Protein AF-A0A4R4EDV0-F1 (afdb_monomer)

Solvent-accessible surface area (backbone atoms only — not comparable to full-atom values): 23040 Å² total; per-residue (Å²): 140,84,86,83,88,83,80,85,77,74,49,72,72,56,52,55,52,51,38,48,54,50,38,48,53,55,48,51,53,49,56,76,54,46,66,95,81,58,85,83,62,93,71,77,50,52,47,33,45,30,40,40,39,46,53,98,86,46,26,38,37,36,42,29,34,40,52,66,58,53,34,60,74,68,68,60,86,59,99,81,71,72,90,47,74,67,58,48,62,75,39,42,66,62,52,52,52,51,47,64,75,26,51,46,40,28,48,69,89,36,82,49,75,67,46,78,77,48,79,46,82,44,70,61,92,90,39,62,26,43,36,34,40,28,43,44,64,71,80,54,75,71,37,37,40,34,42,33,58,45,73,73,65,77,88,50,90,69,50,61,40,39,35,43,34,34,41,32,62,79,88,51,63,40,49,41,51,33,36,69,90,50,30,62,53,75,49,68,42,50,88,56,63,72,71,71,75,90,82,89,71,82,93,76,90,84,84,90,86,90,87,84,91,84,90,80,96,68,83,82,88,68,80,67,71,76,76,50,47,42,66,38,28,20,50,46,20,33,47,52,47,73,71,25,47,67,54,49,51,34,54,51,40,63,62,66,43,90,73,55,72,71,54,53,53,45,26,53,54,31,21,55,51,26,17,52,51,30,24,51,36,27,42,72,64,78,43,87,76,61,60,73,55,41,55,24,50,50,25,44,50,36,27,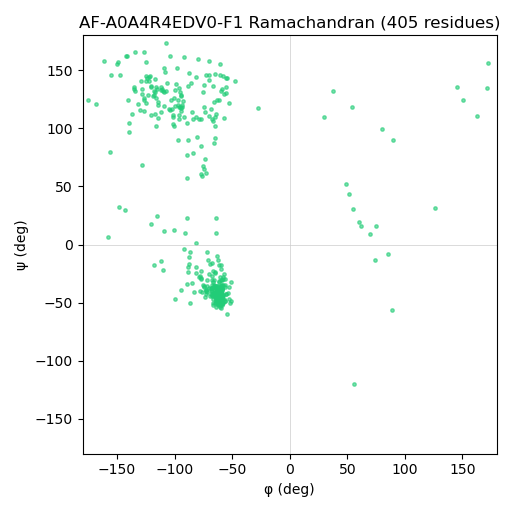49,45,16,49,45,52,60,73,48,94,72,81,88,61,56,34,60,56,36,21,57,48,16,34,49,51,18,46,68,63,16,64,70,58,49,68,54,93,60,55,69,74,56,48,51,52,42,52,52,26,20,52,51,15,35,50,55,46,53,53,50,50,47,67,59,50,48,58,56,51,56,61,48,59,76,41,88,48,38,64,59,39,45,39,54,51,24,52,53,45,29,54,54,23,46,50,48,20,54,41,44,68,78,107

Radius of gyration: 26.2 Å; Cα contacts (8 Å, |Δi|>4): 561; chains: 1; bounding box: 82×46×90 Å

pLDDT: mean 78.99, std 19.56, range [24.03, 97.19]

Structure (mmCIF, N/CA/C/O backbone):
data_AF-A0A4R4EDV0-F1
#
_entry.id   AF-A0A4R4EDV0-F1
#
loop_
_atom_site.group_PDB
_atom_site.id
_atom_site.type_symbol
_atom_site.label_atom_id
_atom_site.label_alt_id
_atom_site.label_comp_id
_atom_site.label_asym_id
_atom_site.label_entity_id
_atom_site.label_seq_id
_atom_site.pdbx_PDB_ins_code
_atom_site.Cartn_x
_atom_site.Cartn_y
_atom_site.Cartn_z
_atom_site.occupancy
_atom_site.B_iso_or_equiv
_atom_site.auth_seq_id
_atom_site.auth_comp_id
_atom_site.auth_asym_id
_atom_site.auth_atom_id
_atom_site.pdbx_PDB_model_num
ATOM 1 N N . MET A 1 1 ? -31.720 24.149 58.218 1.00 39.47 1 MET A N 1
ATOM 2 C CA . MET A 1 1 ? -31.452 24.795 56.917 1.00 39.47 1 MET A CA 1
ATOM 3 C C . MET A 1 1 ? -30.204 24.127 56.354 1.00 39.47 1 MET A C 1
ATOM 5 O O . MET A 1 1 ? -29.115 24.479 56.769 1.00 39.47 1 MET A O 1
ATOM 9 N N . ASN A 1 2 ? -30.361 23.078 55.538 1.00 40.28 2 ASN A N 1
ATOM 10 C CA . ASN A 1 2 ? -29.237 22.308 54.987 1.00 40.28 2 ASN A CA 1
ATOM 11 C C . ASN A 1 2 ? -29.218 22.499 53.470 1.00 40.28 2 ASN A C 1
ATOM 13 O O . ASN A 1 2 ? -30.112 22.028 52.772 1.00 40.28 2 ASN A O 1
ATOM 17 N N . TYR A 1 3 ? -28.222 23.239 52.992 1.00 37.25 3 TYR A N 1
ATOM 18 C CA . TYR A 1 3 ? -27.957 23.494 51.581 1.00 37.25 3 TYR A CA 1
ATOM 19 C C . TYR A 1 3 ? -26.956 22.445 51.084 1.00 37.25 3 TYR A C 1
ATOM 21 O O . TYR A 1 3 ? -25.846 22.366 51.605 1.00 37.25 3 TYR A O 1
ATOM 29 N N . VAL A 1 4 ? -27.348 21.626 50.106 1.00 43.66 4 VAL A N 1
ATOM 30 C CA . VAL A 1 4 ? -26.451 20.688 49.411 1.00 43.66 4 VAL A CA 1
ATOM 31 C C . VAL A 1 4 ? -26.089 21.310 48.059 1.00 43.66 4 VAL A C 1
ATOM 33 O O . VAL A 1 4 ? -26.966 21.409 47.199 1.00 43.66 4 VAL A O 1
ATOM 36 N N . PRO A 1 5 ? -24.842 21.757 47.831 1.00 52.34 5 PRO A N 1
ATOM 37 C CA . PRO A 1 5 ? -24.424 22.244 46.524 1.00 52.34 5 PRO A CA 1
ATOM 38 C C . PRO A 1 5 ? -23.954 21.080 45.641 1.00 52.34 5 PRO A C 1
ATOM 40 O O . PRO A 1 5 ? -23.213 20.214 46.101 1.00 52.34 5 PRO A O 1
ATOM 43 N N . GLY A 1 6 ? -24.316 21.099 44.352 1.00 48.66 6 GLY A N 1
ATOM 44 C CA . GLY A 1 6 ? -23.523 20.399 43.332 1.00 48.66 6 GLY A CA 1
ATOM 45 C C . GLY A 1 6 ? -24.210 19.384 42.415 1.00 48.66 6 GLY A C 1
ATOM 46 O O . GLY A 1 6 ? -23.532 18.472 41.956 1.00 48.66 6 GLY A O 1
ATOM 47 N N . GLN A 1 7 ? -25.492 19.531 42.065 1.00 43.88 7 GLN A N 1
ATOM 48 C CA . GLN A 1 7 ? -25.985 18.931 40.816 1.00 43.88 7 GLN A CA 1
ATOM 49 C C . GLN A 1 7 ? -26.078 20.008 39.737 1.00 43.88 7 GLN A C 1
ATOM 51 O O . GLN A 1 7 ? -26.994 20.830 39.723 1.00 43.88 7 GLN A O 1
ATOM 56 N N . SER A 1 8 ? -25.101 20.021 38.828 1.00 49.81 8 SER A N 1
ATOM 57 C CA . SER A 1 8 ? -25.201 20.764 37.576 1.00 49.81 8 SER A CA 1
ATOM 58 C C . SER A 1 8 ? -26.321 20.143 36.737 1.00 49.81 8 SER A C 1
ATOM 60 O O . SER A 1 8 ? -26.123 19.196 35.979 1.00 49.81 8 SER A O 1
ATOM 62 N N . HIS A 1 9 ? -27.536 20.666 36.891 1.00 49.91 9 HIS A N 1
ATOM 63 C CA . HIS A 1 9 ? -28.660 20.350 36.018 1.00 49.91 9 HIS A CA 1
ATOM 64 C C . HIS A 1 9 ? -28.369 20.887 34.613 1.00 49.91 9 HIS A C 1
ATOM 66 O O . HIS A 1 9 ? -28.729 22.010 34.256 1.00 49.91 9 HIS A O 1
ATOM 72 N N . ILE A 1 10 ? -27.696 20.078 33.796 1.00 52.97 10 ILE A N 1
ATOM 73 C CA . ILE A 1 10 ? -27.612 20.309 32.358 1.00 52.97 10 ILE A CA 1
ATOM 74 C C . ILE A 1 10 ? -29.042 20.174 31.819 1.00 52.97 10 ILE A C 1
ATOM 76 O O . ILE A 1 10 ? -29.632 19.095 31.867 1.00 52.97 10 ILE A O 1
ATOM 80 N N . LYS A 1 11 ? -29.631 21.284 31.356 1.00 52.69 11 LYS A N 1
ATOM 81 C CA . LYS A 1 11 ? -30.997 21.302 30.810 1.00 52.69 11 LYS A CA 1
ATOM 82 C C . LYS A 1 11 ? -31.124 20.278 29.663 1.00 52.69 11 LYS A C 1
ATOM 84 O O . LYS A 1 11 ? -30.195 20.161 28.862 1.00 52.69 11 LYS A O 1
ATOM 89 N N . PRO A 1 12 ? -32.268 19.588 29.504 1.00 56.88 12 PRO A N 1
ATOM 90 C CA . PRO A 1 12 ? -32.458 18.568 28.463 1.00 56.88 12 PRO A CA 1
ATOM 91 C C . PRO A 1 12 ? -32.205 19.091 27.035 1.00 56.88 12 PRO A C 1
ATOM 93 O O . PRO A 1 12 ? -31.687 18.365 26.189 1.00 56.88 12 PRO A O 1
ATOM 96 N N . THR A 1 13 ? -32.452 20.381 26.780 1.00 57.91 13 THR A N 1
ATOM 97 C CA . THR A 1 13 ? -32.129 21.052 25.507 1.00 57.91 13 THR A CA 1
ATOM 98 C C . THR A 1 13 ? -30.622 21.183 25.249 1.00 57.91 13 THR A C 1
ATOM 100 O O . THR A 1 13 ? -30.187 21.122 24.101 1.00 57.91 13 THR A O 1
ATOM 103 N N . SER A 1 14 ? -29.805 21.304 26.299 1.00 64.19 14 SER A N 1
ATOM 104 C CA . SER A 1 14 ? -28.340 21.329 26.211 1.00 64.19 14 SER A CA 1
ATOM 105 C C . SER A 1 14 ? -27.762 19.936 25.942 1.00 64.19 14 SER A C 1
ATOM 107 O O . SER A 1 14 ? -26.828 19.822 25.150 1.00 64.19 14 SER A O 1
ATOM 109 N N . LEU A 1 15 ? -28.347 18.878 26.517 1.00 63.22 15 LEU A N 1
ATOM 110 C CA . LEU A 1 15 ? -27.941 17.489 26.261 1.00 63.22 15 LEU A CA 1
ATOM 111 C C . LEU A 1 15 ? -28.228 17.046 24.821 1.00 63.22 15 LEU A C 1
ATOM 113 O O . LEU A 1 15 ? -27.379 16.404 24.202 1.00 63.22 15 LEU A O 1
ATOM 117 N N . ALA A 1 16 ? -29.392 17.413 24.277 1.00 66.44 16 ALA A N 1
ATOM 118 C CA . ALA A 1 16 ? -29.752 17.124 22.889 1.00 66.44 16 ALA A CA 1
ATOM 119 C C . ALA A 1 16 ? -28.842 17.868 21.897 1.00 66.44 16 ALA A C 1
ATOM 121 O O . ALA A 1 16 ? -28.351 17.270 20.940 1.00 66.44 16 ALA A O 1
ATOM 122 N N . LYS A 1 17 ? -28.553 19.149 22.165 1.00 70.94 17 LYS A N 1
ATOM 123 C CA . LYS A 1 17 ? -27.634 19.960 21.357 1.00 70.94 17 LYS A CA 1
ATOM 124 C C . LYS A 1 17 ? -26.217 19.381 21.355 1.00 70.94 17 LYS A C 1
ATOM 126 O O . LYS A 1 17 ? -25.626 19.220 20.300 1.00 70.94 17 LYS A O 1
ATOM 131 N N . LEU A 1 18 ? -25.717 18.979 22.519 1.00 70.62 18 LEU A N 1
ATOM 132 C CA . LEU A 1 18 ? -24.384 18.400 22.663 1.00 70.62 18 LEU A CA 1
ATOM 133 C C . LEU A 1 18 ? -24.261 17.003 22.041 1.00 70.62 18 LEU A C 1
ATOM 135 O O . LEU A 1 18 ? -23.238 16.680 21.444 1.00 70.62 18 LEU A O 1
ATOM 139 N N . CYS A 1 19 ? -25.312 16.182 22.156 1.00 72.56 19 CYS A N 1
ATOM 140 C CA . CYS A 1 19 ? -25.402 14.904 21.451 1.00 72.56 19 CYS A CA 1
ATOM 141 C C . CYS A 1 19 ? -25.312 15.122 19.938 1.00 72.56 19 CYS A C 1
ATOM 143 O O . CYS A 1 19 ? -24.504 14.481 19.274 1.00 72.56 19 CYS A O 1
ATOM 145 N N . ARG A 1 20 ? -26.089 16.077 19.417 1.00 74.38 20 ARG A N 1
ATOM 146 C CA . ARG A 1 20 ? -26.082 16.453 18.004 1.00 74.38 20 ARG A CA 1
ATOM 147 C C . ARG A 1 20 ? -24.711 16.952 17.559 1.00 74.38 20 ARG A C 1
ATOM 149 O O . ARG A 1 20 ? -24.215 16.466 16.558 1.00 74.38 20 ARG A O 1
ATOM 156 N N . ASP A 1 21 ? -24.091 17.870 18.292 1.00 75.44 21 ASP A N 1
ATOM 157 C CA . ASP A 1 21 ? -22.802 18.450 17.899 1.00 75.44 21 ASP A CA 1
ATOM 158 C C . ASP A 1 21 ? -21.685 17.378 17.903 1.00 75.44 21 ASP A C 1
ATOM 160 O O . ASP A 1 21 ? -20.853 17.336 17.001 1.00 75.44 21 ASP A O 1
ATOM 164 N N . MET A 1 22 ? -21.715 16.432 18.849 1.00 77.88 22 MET A N 1
ATOM 165 C CA . MET A 1 22 ? -20.806 15.278 18.875 1.00 77.88 22 MET A CA 1
ATOM 166 C C . MET A 1 22 ? -21.078 14.288 17.732 1.00 77.88 22 MET A C 1
ATOM 168 O O . MET A 1 22 ? -20.137 13.809 17.106 1.00 77.88 22 MET A O 1
ATOM 172 N N . VAL A 1 23 ? -22.347 13.989 17.438 1.00 75.12 23 VAL A N 1
ATOM 173 C CA . VAL A 1 23 ? -22.726 13.163 16.282 1.00 75.12 23 VAL A CA 1
ATOM 174 C C . VAL A 1 23 ? -22.272 13.828 14.986 1.00 75.12 23 VAL A C 1
ATOM 176 O O . VAL A 1 23 ? -21.714 13.148 14.138 1.00 75.12 23 VAL A O 1
ATOM 179 N N . VAL A 1 24 ? -22.415 15.148 14.856 1.00 73.81 24 VAL A N 1
ATOM 180 C CA . VAL A 1 24 ? -21.908 15.903 13.704 1.00 73.81 24 VAL A CA 1
ATOM 181 C C . VAL A 1 24 ? -20.395 15.757 13.585 1.00 73.81 24 VAL A C 1
ATOM 183 O O . VAL A 1 24 ? -19.930 15.451 12.501 1.00 73.81 24 VAL A O 1
ATOM 186 N N . VAL A 1 25 ? -19.619 15.881 14.666 1.00 77.06 25 VAL A N 1
ATOM 187 C CA . VAL A 1 25 ? -18.156 15.683 14.607 1.00 77.06 25 VAL A CA 1
ATOM 188 C C . VAL A 1 25 ? -17.786 14.261 14.172 1.00 77.06 25 VAL A C 1
ATOM 190 O O . VAL A 1 25 ? -16.904 14.090 13.333 1.00 77.06 25 VAL A O 1
ATOM 193 N N . LEU A 1 26 ? -18.461 13.240 14.707 1.00 78.00 26 LEU A N 1
ATOM 194 C CA . LEU A 1 26 ? -18.196 11.840 14.353 1.00 78.00 26 LEU A CA 1
ATOM 195 C C . LEU A 1 26 ? -18.617 11.521 12.912 1.00 78.00 26 LEU A C 1
ATOM 197 O O . LEU A 1 26 ? -17.885 10.834 12.205 1.00 78.00 26 LEU A O 1
ATOM 201 N N . ILE A 1 27 ? -19.755 12.054 12.458 1.00 73.38 27 ILE A N 1
ATOM 202 C CA . ILE A 1 27 ? -20.200 11.946 11.066 1.00 73.38 27 ILE A CA 1
ATOM 203 C C . ILE A 1 27 ? -19.240 12.696 10.149 1.00 73.38 27 ILE A C 1
ATOM 205 O O . ILE A 1 27 ? -18.870 12.145 9.126 1.00 73.38 27 ILE A O 1
ATOM 209 N N . SER A 1 28 ? -18.809 13.911 10.493 1.00 72.69 28 SER A N 1
ATOM 210 C CA . SER A 1 28 ? -17.831 14.659 9.699 1.00 72.69 28 SER A CA 1
ATOM 211 C C . SER A 1 28 ? -16.531 13.877 9.561 1.00 72.69 28 SER A C 1
ATOM 213 O O . SER A 1 28 ? -15.957 13.855 8.481 1.00 72.69 28 SER A O 1
ATOM 215 N N . PHE A 1 29 ? -16.099 13.177 10.615 1.00 73.06 29 PHE A N 1
ATOM 216 C CA . PHE A 1 29 ? -14.947 12.284 10.532 1.00 73.06 29 PHE A CA 1
ATOM 217 C C . PHE A 1 29 ? -15.199 11.128 9.556 1.00 73.06 29 PHE A C 1
ATOM 219 O O . PHE A 1 29 ? -14.366 10.876 8.700 1.00 73.06 29 PHE A O 1
ATOM 226 N N . ILE A 1 30 ? -16.366 10.478 9.609 1.00 71.81 30 ILE A N 1
ATOM 227 C CA . ILE A 1 30 ? -16.729 9.425 8.644 1.00 71.81 30 ILE A CA 1
ATOM 228 C C . ILE A 1 30 ? -16.835 9.978 7.217 1.00 71.81 30 ILE A C 1
ATOM 230 O O . ILE A 1 30 ? -16.347 9.344 6.296 1.00 71.81 30 ILE A O 1
ATOM 234 N N . LEU A 1 31 ? -17.439 11.149 7.019 1.00 68.75 31 LEU A N 1
ATOM 235 C CA . LEU A 1 31 ? -17.618 11.774 5.707 1.00 68.75 31 LEU A CA 1
ATOM 236 C C . LEU A 1 31 ? -16.286 12.183 5.077 1.00 68.75 31 LEU A C 1
ATOM 238 O O . LEU A 1 31 ? -16.141 12.060 3.870 1.00 68.75 31 LEU A O 1
ATOM 242 N N . VAL A 1 32 ? -15.310 12.623 5.877 1.00 65.69 32 VAL A N 1
ATOM 243 C CA . VAL A 1 32 ? -13.933 12.857 5.406 1.00 65.69 32 VAL A CA 1
ATOM 244 C C . VAL A 1 32 ? -13.260 11.544 4.985 1.00 65.69 32 VAL A C 1
ATOM 246 O O . VAL A 1 32 ? -12.435 11.547 4.078 1.00 65.69 32 VAL A O 1
ATOM 249 N N . MET A 1 33 ? -13.626 10.428 5.618 1.00 65.81 33 MET A N 1
ATOM 250 C CA . MET A 1 33 ? -13.080 9.092 5.342 1.00 65.81 33 MET A CA 1
ATOM 251 C C . MET A 1 33 ? -13.892 8.299 4.307 1.00 65.81 33 MET A C 1
ATOM 253 O O . MET A 1 33 ? -13.517 7.182 3.964 1.00 65.81 33 MET A O 1
ATOM 257 N N . LEU A 1 34 ? -15.013 8.838 3.824 1.00 63.16 34 LEU A N 1
ATOM 258 C CA . LEU A 1 34 ? -15.833 8.221 2.790 1.00 63.16 34 LEU A CA 1
ATOM 259 C C . LEU A 1 34 ? -15.430 8.806 1.436 1.00 63.16 34 LEU A C 1
ATOM 261 O O . LEU A 1 34 ? -15.601 10.008 1.221 1.00 63.16 34 LEU A O 1
ATOM 265 N N . PRO A 1 35 ? -14.941 7.993 0.489 1.00 53.25 35 PRO A N 1
ATOM 266 C CA . PRO A 1 35 ? -14.724 8.487 -0.857 1.00 53.25 35 PRO A CA 1
ATOM 267 C C . PRO A 1 35 ? -16.085 8.831 -1.480 1.00 53.25 35 PRO A C 1
ATOM 269 O O . PRO A 1 35 ? -16.956 7.972 -1.589 1.00 53.25 35 PRO A O 1
ATOM 272 N N . LEU A 1 36 ? -16.277 10.081 -1.922 1.00 49.03 36 LEU A N 1
ATOM 273 C CA . LEU A 1 36 ? -17.514 10.513 -2.595 1.00 49.03 36 LEU A CA 1
ATOM 274 C C . LEU A 1 36 ? -17.772 9.785 -3.934 1.00 49.03 36 LEU A C 1
ATOM 276 O O . LEU A 1 36 ? -18.850 9.941 -4.504 1.00 49.03 36 LEU A O 1
ATOM 280 N N . SER A 1 37 ? -16.809 9.010 -4.451 1.00 42.50 37 SER A N 1
ATOM 281 C CA . SER A 1 37 ? -16.895 8.412 -5.791 1.00 42.50 37 SER A CA 1
ATOM 282 C C . SER A 1 37 ? -16.030 7.167 -6.055 1.00 42.50 37 SER A C 1
ATOM 284 O O . SER A 1 37 ? -15.988 6.725 -7.201 1.00 42.50 37 SER A O 1
ATOM 286 N N . ARG A 1 38 ? -15.339 6.575 -5.067 1.00 47.66 38 ARG A N 1
ATOM 287 C CA . ARG A 1 38 ? -14.438 5.428 -5.316 1.00 47.66 38 ARG A CA 1
ATOM 288 C C . ARG A 1 38 ? -14.895 4.160 -4.599 1.00 47.66 38 ARG A C 1
ATOM 290 O O . ARG A 1 38 ? -15.175 4.176 -3.403 1.00 47.66 38 ARG A O 1
ATOM 297 N N . VAL A 1 39 ? -14.932 3.063 -5.351 1.00 49.31 39 VAL A N 1
ATOM 298 C CA . VAL A 1 39 ? -14.912 1.695 -4.826 1.00 49.31 39 VAL A CA 1
ATOM 299 C C . VAL A 1 39 ? -13.707 1.575 -3.890 1.00 49.31 39 VAL A C 1
ATOM 301 O O . VAL A 1 39 ? -12.588 1.864 -4.304 1.00 49.31 39 VAL A O 1
ATOM 304 N N . ALA A 1 40 ? -13.923 1.216 -2.623 1.00 46.44 40 ALA A N 1
ATOM 305 C CA . ALA A 1 40 ? -12.817 0.977 -1.700 1.00 46.44 40 ALA A CA 1
ATOM 306 C C . ALA A 1 40 ? -12.315 -0.457 -1.893 1.00 46.44 40 ALA A C 1
ATOM 308 O O . ALA A 1 40 ? -12.647 -1.365 -1.125 1.00 46.44 40 ALA A O 1
ATOM 309 N N . GLU A 1 41 ? -11.533 -0.673 -2.941 1.00 50.94 41 GLU A N 1
ATOM 310 C CA . GLU A 1 41 ? -10.651 -1.832 -2.987 1.00 50.94 41 GLU A CA 1
ATOM 311 C C . GLU A 1 41 ? -9.476 -1.585 -2.047 1.00 50.94 41 GLU A C 1
ATOM 313 O O . GLU A 1 41 ? -8.921 -0.486 -2.004 1.00 50.94 41 GLU A O 1
ATOM 318 N N . ALA A 1 42 ? -9.104 -2.608 -1.279 1.00 39.94 42 ALA A N 1
ATOM 319 C CA . ALA A 1 42 ? -7.877 -2.544 -0.497 1.00 39.94 42 ALA A CA 1
ATOM 320 C C . ALA A 1 42 ? -6.641 -2.512 -1.427 1.00 39.94 42 ALA A C 1
ATOM 322 O O . ALA A 1 42 ? -5.600 -1.997 -1.018 1.00 39.94 42 ALA A O 1
ATOM 323 N N . HIS A 1 43 ? -6.773 -3.000 -2.679 1.00 49.28 43 HIS A N 1
ATOM 324 C CA . HIS A 1 43 ? -5.660 -3.218 -3.614 1.00 49.28 43 HIS A CA 1
ATOM 325 C C . HIS A 1 43 ? -5.931 -2.915 -5.110 1.00 49.28 43 HIS A C 1
ATOM 327 O O . HIS A 1 43 ? -5.218 -3.450 -5.954 1.00 49.28 43 HIS A O 1
ATOM 333 N N . ALA A 1 44 ? -6.826 -1.980 -5.465 1.00 45.03 44 ALA A N 1
ATOM 334 C CA . ALA A 1 44 ? -6.815 -1.347 -6.800 1.00 45.03 44 ALA A CA 1
ATOM 335 C C . ALA A 1 44 ? -5.667 -0.326 -6.882 1.00 45.03 44 ALA A C 1
ATOM 337 O O . ALA A 1 44 ? -5.888 0.891 -6.901 1.00 45.03 44 ALA A O 1
ATOM 338 N N . TYR A 1 45 ? -4.429 -0.805 -6.856 1.00 55.28 45 TYR A N 1
ATOM 339 C CA . TYR A 1 45 ? -3.292 -0.002 -7.280 1.00 55.28 45 TYR A CA 1
ATOM 340 C C . TYR A 1 45 ? -3.033 -0.318 -8.751 1.00 55.28 45 TYR A C 1
ATOM 342 O O . TYR A 1 45 ? -2.889 -1.485 -9.103 1.00 55.28 45 TYR A O 1
ATOM 350 N N . SER A 1 46 ? -2.936 0.704 -9.600 1.00 70.00 46 SER A N 1
ATOM 351 C CA . SER A 1 46 ? -2.198 0.540 -10.854 1.00 70.00 46 SER A CA 1
ATOM 352 C C . SER A 1 46 ? -0.741 0.367 -10.439 1.00 70.00 46 SER A C 1
ATOM 354 O O . SER A 1 46 ? -0.138 1.301 -9.905 1.00 70.00 46 SER A O 1
ATOM 356 N N . VAL A 1 47 ? -0.199 -0.838 -10.568 1.00 80.38 47 VAL A N 1
ATOM 357 C CA . VAL A 1 47 ? 1.168 -1.122 -10.130 1.00 80.38 47 VAL A CA 1
ATOM 358 C C . VAL A 1 47 ? 2.029 -1.347 -11.353 1.00 80.38 47 VAL A C 1
ATOM 360 O O . VAL A 1 47 ? 1.683 -2.118 -12.245 1.00 80.38 47 VAL A O 1
ATOM 363 N N . ALA A 1 48 ? 3.177 -0.681 -11.366 1.00 89.00 48 ALA A N 1
ATOM 364 C CA . ALA A 1 48 ? 4.248 -1.021 -12.276 1.00 89.00 48 ALA A CA 1
ATOM 365 C C . ALA A 1 48 ? 5.400 -1.672 -11.516 1.00 89.00 48 ALA A C 1
ATOM 367 O O . ALA A 1 48 ? 5.692 -1.329 -10.366 1.00 89.00 48 ALA A O 1
ATOM 368 N N . TYR A 1 49 ? 6.088 -2.575 -12.199 1.00 91.31 49 TYR A N 1
ATOM 369 C CA . TYR A 1 49 ? 7.375 -3.088 -11.755 1.00 91.31 49 TYR A CA 1
ATOM 370 C C . TYR A 1 49 ? 8.411 -2.733 -12.795 1.00 91.31 49 TYR A C 1
ATOM 372 O O . TYR A 1 49 ? 8.248 -3.035 -13.980 1.00 91.31 49 TYR A O 1
ATOM 380 N N . SER A 1 50 ? 9.491 -2.108 -12.348 1.00 93.38 50 SER A N 1
ATOM 381 C CA . SER A 1 50 ? 10.598 -1.742 -13.214 1.00 93.38 50 SER A CA 1
ATOM 382 C C . SER A 1 50 ? 11.893 -2.377 -12.754 1.00 93.38 50 SER A C 1
ATOM 384 O O . SER A 1 50 ? 12.153 -2.475 -11.558 1.00 93.38 50 SER A O 1
ATOM 386 N N . THR A 1 51 ? 12.740 -2.753 -13.704 1.00 93.69 51 THR A N 1
ATOM 387 C CA . THR A 1 51 ? 14.100 -3.217 -13.438 1.00 93.69 51 THR A CA 1
ATOM 388 C C . THR A 1 51 ? 15.080 -2.400 -14.266 1.00 93.69 51 THR A C 1
ATOM 390 O O . THR A 1 51 ? 15.070 -2.473 -15.490 1.00 93.69 51 THR A O 1
ATOM 393 N N . LEU A 1 52 ? 15.929 -1.623 -13.598 1.00 93.19 52 LEU A N 1
ATOM 394 C CA . LEU A 1 52 ? 17.071 -0.943 -14.199 1.00 93.19 52 LEU A CA 1
ATOM 395 C C . LEU A 1 52 ? 18.293 -1.849 -14.070 1.00 93.19 52 LEU A C 1
ATOM 397 O O . LEU A 1 52 ? 18.795 -2.039 -12.966 1.00 93.19 52 LEU A O 1
ATOM 401 N N . VAL A 1 53 ? 18.773 -2.400 -15.179 1.00 92.38 53 VAL A N 1
ATOM 402 C CA . VAL A 1 53 ? 19.986 -3.218 -15.218 1.00 92.38 53 VAL A CA 1
ATOM 403 C C . VAL A 1 53 ? 21.162 -2.342 -15.625 1.00 92.38 53 VAL A C 1
ATOM 405 O O . VAL A 1 53 ? 21.198 -1.778 -16.721 1.00 92.38 53 VAL A O 1
ATOM 408 N N . LEU A 1 54 ? 22.135 -2.248 -14.728 1.00 89.00 54 LEU A N 1
ATOM 409 C CA . LEU A 1 54 ? 23.354 -1.475 -14.884 1.00 89.00 54 LEU A CA 1
ATOM 410 C C . LEU A 1 54 ? 24.529 -2.427 -15.062 1.00 89.00 54 LEU A C 1
ATOM 412 O O . LEU A 1 54 ? 24.851 -3.222 -14.181 1.00 89.00 54 LEU A O 1
ATOM 416 N N . SER A 1 55 ? 25.200 -2.329 -16.203 1.00 82.81 55 SER A N 1
ATOM 417 C CA . SER A 1 55 ? 26.403 -3.108 -16.480 1.00 82.81 55 SER A CA 1
ATOM 418 C C . SER A 1 55 ? 27.433 -2.265 -17.234 1.00 82.81 55 SER A C 1
ATOM 420 O O . SER A 1 55 ? 27.058 -1.260 -17.839 1.00 82.81 55 SER A O 1
ATOM 422 N N . PRO A 1 56 ? 28.717 -2.671 -17.255 1.00 78.75 56 PRO A N 1
ATOM 423 C CA . PRO A 1 56 ? 29.769 -1.895 -17.913 1.00 78.75 56 PRO A CA 1
ATOM 424 C C . PRO A 1 56 ? 29.519 -1.617 -19.400 1.00 78.75 56 PRO A C 1
ATOM 426 O O . PRO A 1 56 ? 30.029 -0.633 -19.928 1.00 78.75 56 PRO A O 1
ATOM 429 N N . ASP A 1 57 ? 28.740 -2.460 -20.081 1.00 83.12 57 ASP A N 1
ATOM 430 C CA . ASP A 1 57 ? 28.557 -2.398 -21.535 1.00 83.12 57 ASP A CA 1
ATOM 431 C C . ASP A 1 57 ? 27.150 -1.972 -21.966 1.00 83.12 57 ASP A C 1
ATOM 433 O O . ASP A 1 57 ? 26.945 -1.616 -23.129 1.00 83.12 57 ASP A O 1
ATOM 437 N N . ARG A 1 58 ? 26.175 -1.991 -21.051 1.00 85.50 58 ARG A N 1
ATOM 438 C CA . ARG A 1 58 ? 24.771 -1.703 -21.362 1.00 85.50 58 ARG A CA 1
ATOM 439 C C . ARG A 1 58 ? 23.993 -1.205 -20.149 1.00 85.50 58 ARG A C 1
ATOM 441 O O . ARG A 1 58 ? 24.195 -1.678 -19.028 1.00 85.50 58 ARG A O 1
ATOM 448 N N . THR A 1 59 ? 23.053 -0.314 -20.442 1.00 92.50 59 THR A N 1
ATOM 449 C CA . THR A 1 59 ? 22.025 0.177 -19.528 1.00 92.50 59 THR A CA 1
ATOM 450 C C . THR A 1 59 ? 20.675 -0.241 -20.106 1.00 92.50 59 THR A C 1
ATOM 452 O O . THR A 1 59 ? 20.280 0.226 -21.177 1.00 92.50 59 THR A O 1
ATOM 455 N N . GLU A 1 60 ? 19.982 -1.145 -19.428 1.00 95.06 60 GLU A N 1
ATOM 456 C CA . GLU A 1 60 ? 18.667 -1.638 -19.848 1.00 95.06 60 GLU A CA 1
ATOM 457 C C . GLU A 1 60 ? 17.635 -1.252 -18.791 1.00 95.06 60 GLU A C 1
ATOM 459 O O . GLU A 1 60 ? 17.919 -1.267 -17.594 1.00 95.06 60 GLU A O 1
ATOM 464 N N . TYR A 1 61 ? 16.437 -0.888 -19.228 1.00 95.44 61 TYR A N 1
ATOM 465 C CA . TYR A 1 61 ? 15.326 -0.592 -18.340 1.00 95.44 61 TYR A CA 1
ATOM 466 C C . TYR A 1 61 ? 14.106 -1.364 -18.801 1.00 95.44 61 TYR A C 1
ATOM 468 O O . TYR A 1 61 ? 13.592 -1.143 -19.892 1.00 95.44 61 TYR A O 1
ATOM 476 N N . GLN A 1 62 ? 13.650 -2.279 -17.965 1.00 95.19 62 GLN A N 1
ATOM 477 C CA . GLN A 1 62 ? 12.412 -2.996 -18.184 1.00 95.19 62 GLN A CA 1
ATOM 478 C C . GLN A 1 62 ? 11.326 -2.342 -17.340 1.00 95.19 62 GLN A C 1
ATOM 480 O O . GLN A 1 62 ? 11.549 -2.084 -16.158 1.00 95.19 62 GLN A O 1
ATOM 485 N N . ILE A 1 63 ? 10.156 -2.082 -17.915 1.00 94.19 63 ILE A N 1
ATOM 486 C CA . ILE A 1 63 ? 8.970 -1.668 -17.163 1.00 94.19 63 ILE A CA 1
ATOM 487 C C . ILE A 1 63 ? 7.797 -2.556 -17.540 1.00 94.19 63 ILE A C 1
ATOM 489 O O . ILE A 1 63 ? 7.559 -2.828 -18.713 1.00 94.19 63 ILE A O 1
ATOM 493 N N . SER A 1 64 ? 7.082 -3.024 -16.530 1.00 92.62 64 SER A N 1
ATOM 494 C CA . SER A 1 64 ? 5.935 -3.902 -16.682 1.00 92.62 64 SER A CA 1
ATOM 495 C C . SER A 1 64 ? 4.722 -3.296 -16.004 1.00 92.62 64 SER A C 1
ATOM 497 O O . SER A 1 64 ? 4.841 -2.700 -14.932 1.00 92.62 64 SER A O 1
ATOM 499 N N . PHE A 1 65 ? 3.570 -3.447 -16.645 1.00 89.69 65 PHE A N 1
ATOM 500 C CA . PHE A 1 65 ? 2.288 -2.974 -16.144 1.00 89.69 65 PHE A CA 1
ATOM 501 C C . PHE A 1 65 ? 1.297 -4.122 -16.093 1.00 89.69 65 PHE A C 1
ATOM 503 O O . PHE A 1 65 ? 1.309 -5.011 -16.953 1.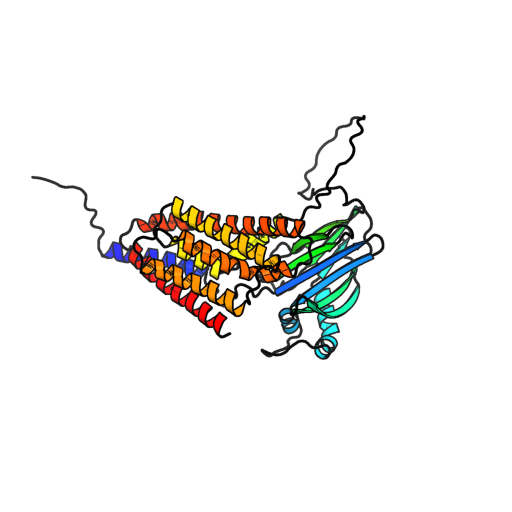00 89.69 65 PHE A O 1
ATOM 510 N N . ASP A 1 66 ? 0.433 -4.078 -15.087 1.00 83.25 66 ASP A N 1
ATOM 511 C CA . ASP A 1 66 ? -0.673 -5.009 -14.964 1.00 83.25 66 ASP A CA 1
ATOM 512 C C . ASP A 1 66 ? -1.636 -4.907 -16.166 1.00 83.25 66 ASP A C 1
ATOM 514 O O . ASP A 1 66 ? -1.739 -3.886 -16.855 1.00 83.25 66 ASP A O 1
ATOM 518 N N . GLU A 1 67 ? -2.356 -5.994 -16.432 1.00 79.19 67 GLU A N 1
ATOM 519 C CA . GLU A 1 67 ? -3.292 -6.081 -17.556 1.00 79.19 67 GLU A CA 1
ATOM 520 C C . GLU A 1 67 ? -4.400 -5.011 -17.506 1.00 79.19 67 GLU A C 1
ATOM 522 O O . GLU A 1 67 ? -4.816 -4.502 -18.551 1.00 79.19 67 GLU A O 1
ATOM 527 N N . LEU A 1 68 ? -4.868 -4.642 -16.308 1.00 77.19 68 LEU A N 1
ATOM 528 C CA . LEU A 1 68 ? -5.915 -3.635 -16.123 1.00 77.19 68 LEU A CA 1
ATOM 529 C C . LEU A 1 68 ? -5.432 -2.260 -16.608 1.00 77.19 68 LEU A C 1
ATOM 531 O O . LEU A 1 68 ? -6.134 -1.627 -17.398 1.00 77.19 68 LEU A O 1
ATOM 535 N N . THR A 1 69 ? -4.222 -1.851 -16.224 1.00 80.62 69 THR A N 1
ATOM 536 C CA . THR A 1 69 ? -3.566 -0.621 -16.691 1.00 80.62 69 THR A CA 1
ATOM 537 C C . THR A 1 69 ? -3.545 -0.533 -18.219 1.00 80.62 69 THR A C 1
ATOM 539 O O . THR A 1 69 ? -3.942 0.475 -18.807 1.00 80.62 69 THR A O 1
ATOM 542 N N . ILE A 1 70 ? -3.102 -1.596 -18.888 1.00 85.50 70 ILE A N 1
ATOM 543 C CA . ILE A 1 70 ? -2.946 -1.573 -20.347 1.00 85.50 70 ILE A CA 1
ATOM 544 C C . ILE A 1 70 ? -4.304 -1.578 -21.045 1.00 85.50 70 ILE A C 1
ATOM 546 O O . ILE A 1 70 ? -4.486 -0.913 -22.065 1.00 85.50 70 ILE A O 1
ATOM 550 N N . ARG A 1 71 ? -5.285 -2.287 -20.484 1.00 81.31 71 ARG A N 1
ATOM 551 C CA . ARG A 1 71 ? -6.654 -2.314 -21.000 1.00 81.31 71 ARG A CA 1
ATOM 552 C C . ARG A 1 71 ? -7.288 -0.921 -20.978 1.00 81.31 71 ARG A C 1
ATOM 554 O O . ARG A 1 71 ? -7.967 -0.553 -21.937 1.00 81.31 71 ARG A O 1
ATOM 561 N N . GLU A 1 72 ? -7.051 -0.152 -19.916 1.00 79.12 72 GLU A N 1
ATOM 562 C CA . GLU A 1 72 ? -7.492 1.242 -19.816 1.00 79.12 72 GLU A CA 1
ATOM 563 C C . GLU A 1 72 ? -6.809 2.136 -20.855 1.00 79.12 72 GLU A C 1
ATOM 565 O O . GLU A 1 72 ? -7.487 2.923 -21.520 1.00 79.12 72 GLU A O 1
ATOM 570 N N . GLU A 1 73 ? -5.496 1.986 -21.047 1.00 83.62 73 GLU A N 1
ATOM 571 C CA . GLU A 1 73 ? -4.750 2.787 -22.022 1.00 83.62 73 GLU A CA 1
ATOM 572 C C . GLU A 1 73 ? -5.144 2.471 -23.474 1.00 83.62 73 GLU A C 1
ATOM 574 O O . GLU A 1 73 ? -5.219 3.371 -24.312 1.00 83.62 73 GLU A O 1
ATOM 579 N N . LEU A 1 74 ? -5.465 1.210 -23.772 1.00 83.50 74 LEU A N 1
ATOM 580 C CA . LEU A 1 74 ? -5.962 0.774 -25.080 1.00 83.50 74 LEU A CA 1
ATOM 581 C C . LEU A 1 74 ? -7.465 1.028 -25.293 1.00 83.50 74 LEU A C 1
ATOM 583 O O . LEU A 1 74 ? -7.988 0.669 -26.347 1.00 83.50 74 LEU A O 1
ATOM 587 N N . GLU A 1 75 ? -8.162 1.633 -24.324 1.00 80.62 75 GLU A N 1
ATOM 588 C CA . GLU A 1 75 ? -9.614 1.888 -24.364 1.00 80.62 75 GLU A CA 1
ATOM 589 C C . GLU A 1 75 ? -10.453 0.616 -24.609 1.00 80.62 75 GLU A C 1
ATOM 591 O O . GLU A 1 75 ? -11.543 0.642 -25.190 1.00 80.62 75 GLU A O 1
ATOM 596 N N . LEU A 1 76 ? -9.955 -0.530 -24.145 1.00 75.81 76 LEU A N 1
ATOM 597 C CA . LEU A 1 76 ? -10.613 -1.821 -24.303 1.00 75.81 76 LEU A CA 1
ATOM 598 C C . LEU A 1 76 ? -11.743 -1.952 -23.269 1.00 75.81 76 LEU A C 1
ATOM 600 O O . LEU A 1 76 ? -11.528 -2.115 -22.065 1.00 75.81 76 LEU A O 1
ATOM 604 N N . THR A 1 77 ? -12.986 -1.872 -23.747 1.00 62.75 77 THR A N 1
ATOM 605 C CA . THR A 1 77 ? -14.187 -1.885 -22.901 1.00 62.75 77 THR A CA 1
ATOM 606 C C . THR A 1 77 ? -14.799 -3.288 -22.807 1.00 62.75 77 THR A C 1
ATOM 608 O O . THR A 1 77 ? -15.133 -3.912 -23.810 1.00 62.75 77 THR A O 1
ATOM 611 N N . GLY A 1 78 ? -14.960 -3.796 -21.579 1.00 59.56 78 GLY A N 1
ATOM 612 C CA . GLY A 1 78 ? -15.609 -5.080 -21.288 1.00 59.56 78 GLY A CA 1
ATOM 613 C C . GLY A 1 78 ? -14.983 -5.806 -20.093 1.00 59.56 78 GLY A C 1
ATOM 614 O O . GLY A 1 78 ? -13.766 -5.890 -19.984 1.00 59.56 78 GLY A O 1
ATOM 615 N N . VAL A 1 79 ? -15.820 -6.345 -19.199 1.00 54.47 79 VAL A N 1
ATOM 616 C CA . VAL A 1 79 ? -15.408 -6.912 -17.891 1.00 54.47 79 VAL A CA 1
ATOM 617 C C . VAL A 1 79 ? -14.505 -8.154 -18.022 1.00 54.47 79 VAL A C 1
ATOM 619 O O . VAL A 1 79 ? -13.721 -8.429 -17.127 1.00 54.47 79 VAL A O 1
ATOM 622 N N . ASN A 1 80 ? -14.566 -8.870 -19.152 1.00 60.22 80 ASN A N 1
ATOM 623 C CA . ASN A 1 80 ? -13.804 -10.104 -19.401 1.00 60.22 80 ASN A CA 1
ATOM 624 C C . ASN A 1 80 ? -12.870 -10.013 -20.620 1.00 60.22 80 ASN A C 1
ATOM 626 O O . ASN A 1 80 ? -12.483 -11.043 -21.176 1.00 60.22 80 ASN A O 1
ATOM 630 N N . VAL A 1 81 ? -12.558 -8.803 -21.095 1.00 67.38 81 VAL A N 1
ATOM 631 C CA . VAL A 1 81 ? -11.628 -8.640 -22.220 1.00 67.38 81 VAL A CA 1
ATOM 632 C C . VAL A 1 81 ? -10.217 -8.824 -21.687 1.00 67.38 81 VAL A C 1
ATOM 634 O O . VAL A 1 81 ? -9.726 -7.968 -20.955 1.00 67.38 81 VAL A O 1
ATOM 637 N N . LYS A 1 82 ? -9.599 -9.951 -22.042 1.00 75.56 82 LYS A N 1
ATOM 638 C CA . LYS A 1 82 ? -8.185 -10.196 -21.776 1.00 75.56 82 LYS A CA 1
ATOM 639 C C . LYS A 1 82 ? -7.322 -9.649 -22.899 1.00 75.56 82 LYS A C 1
ATOM 641 O O . LYS A 1 82 ? -7.740 -9.705 -24.057 1.00 75.56 82 LYS A O 1
ATOM 646 N N . ILE A 1 83 ? -6.128 -9.190 -22.550 1.00 79.31 83 ILE A N 1
ATOM 647 C CA . ILE A 1 83 ? -5.103 -8.809 -23.515 1.00 79.31 83 ILE A CA 1
ATOM 648 C C . ILE A 1 83 ? -4.505 -10.080 -24.100 1.00 79.31 83 ILE A C 1
ATOM 650 O O . ILE A 1 83 ? -3.915 -10.905 -23.403 1.00 79.31 83 ILE A O 1
ATOM 654 N N . ASP A 1 84 ? -4.655 -10.225 -25.409 1.00 84.75 84 ASP A N 1
ATOM 655 C CA . ASP A 1 84 ? -3.952 -11.227 -26.192 1.00 84.75 84 ASP A CA 1
ATOM 656 C C . ASP A 1 84 ? -2.861 -10.579 -27.059 1.00 84.75 84 ASP A C 1
ATOM 658 O O . ASP A 1 84 ? -2.710 -9.357 -27.143 1.00 84.75 84 ASP A O 1
ATOM 662 N N . GLN A 1 85 ? -2.074 -11.430 -27.711 1.00 84.81 85 GLN A N 1
ATOM 663 C CA . GLN A 1 85 ? -0.998 -11.001 -28.604 1.00 84.81 85 GLN A CA 1
ATOM 664 C C . GLN A 1 85 ? -1.508 -10.152 -29.782 1.00 84.81 85 GLN A C 1
ATOM 666 O O . GLN A 1 85 ? -0.789 -9.277 -30.255 1.00 84.81 85 GLN A O 1
ATOM 671 N N . GLU A 1 86 ? -2.737 -10.371 -30.257 1.00 85.50 86 GLU A N 1
ATOM 672 C CA . GLU A 1 86 ? -3.298 -9.628 -31.389 1.00 85.50 86 GLU A CA 1
ATOM 673 C C . GLU A 1 86 ? -3.669 -8.197 -30.981 1.00 85.50 86 GLU A C 1
ATOM 675 O O . GLU A 1 86 ? -3.348 -7.237 -31.686 1.00 85.50 86 GLU A O 1
ATOM 680 N N . GLN A 1 87 ? -4.320 -8.040 -29.829 1.00 85.88 87 GLN A N 1
ATOM 681 C CA . GLN A 1 87 ? -4.645 -6.739 -29.250 1.00 85.88 87 GLN A CA 1
ATOM 682 C C . GLN A 1 87 ? -3.380 -5.951 -28.921 1.00 85.88 87 GLN A C 1
ATOM 684 O O . GLN A 1 87 ? -3.310 -4.762 -29.240 1.00 85.88 87 GLN A O 1
ATOM 689 N N . LEU A 1 88 ? -2.367 -6.619 -28.358 1.00 87.50 88 LEU A N 1
ATOM 690 C CA . LEU A 1 88 ? -1.082 -5.997 -28.059 1.00 87.50 88 LEU A CA 1
ATOM 691 C C . LEU A 1 88 ? -0.401 -5.484 -29.333 1.00 87.50 88 LEU A C 1
ATOM 693 O O . LEU A 1 88 ? 0.019 -4.333 -29.379 1.00 87.50 88 LEU A O 1
ATOM 697 N N . GLN A 1 89 ? -0.373 -6.286 -30.402 1.00 88.81 89 GLN A N 1
ATOM 698 C CA . GLN A 1 89 ? 0.202 -5.876 -31.688 1.00 88.81 89 GLN A CA 1
ATOM 699 C C . GLN A 1 89 ? -0.548 -4.703 -32.330 1.00 88.81 89 GLN A C 1
ATOM 701 O O . GLN A 1 89 ? 0.081 -3.795 -32.872 1.00 88.81 89 GLN A O 1
ATOM 706 N N . LYS A 1 90 ? -1.886 -4.683 -32.261 1.00 89.50 90 LYS A N 1
ATOM 707 C CA . LYS A 1 90 ? -2.692 -3.555 -32.769 1.00 89.50 90 LYS A CA 1
ATOM 708 C C . LYS A 1 90 ? -2.460 -2.271 -31.969 1.00 89.50 90 LYS A C 1
ATOM 710 O O . LYS A 1 90 ? -2.503 -1.185 -32.543 1.00 89.50 90 LYS A O 1
ATOM 715 N N . GLY A 1 91 ? -2.246 -2.403 -30.660 1.00 89.00 91 GLY A N 1
ATOM 716 C CA . GLY A 1 91 ? -2.029 -1.299 -29.728 1.00 89.00 91 GLY A CA 1
ATOM 717 C C . GLY A 1 91 ? -0.576 -0.837 -29.587 1.00 89.00 91 GLY A C 1
ATOM 718 O O . GLY A 1 91 ? -0.349 0.223 -29.010 1.00 89.00 91 GLY A O 1
ATOM 719 N N . ASP A 1 92 ? 0.395 -1.584 -30.120 1.00 91.06 92 ASP A N 1
ATOM 720 C CA . ASP A 1 92 ? 1.836 -1.405 -29.880 1.00 91.06 92 ASP A CA 1
ATOM 721 C C . ASP A 1 92 ? 2.316 0.039 -30.090 1.00 91.06 92 ASP A C 1
ATOM 723 O O . ASP A 1 92 ? 2.947 0.619 -29.209 1.00 91.06 92 ASP A O 1
ATOM 727 N N . SER A 1 93 ? 1.946 0.669 -31.212 1.00 93.12 93 SER A N 1
ATOM 728 C CA . SER A 1 93 ? 2.334 2.062 -31.488 1.00 93.12 93 SER A CA 1
ATOM 729 C C . SER A 1 93 ? 1.785 3.031 -30.440 1.00 93.12 93 SER A C 1
ATOM 731 O O . SER A 1 93 ? 2.511 3.906 -29.976 1.00 93.12 93 SER A O 1
ATOM 733 N N . ARG A 1 94 ? 0.519 2.862 -30.037 1.00 92.88 94 ARG A N 1
ATOM 734 C CA . ARG A 1 94 ? -0.125 3.713 -29.029 1.00 92.88 94 ARG A CA 1
ATOM 735 C C . ARG A 1 94 ? 0.535 3.536 -27.664 1.00 92.88 94 ARG A C 1
ATOM 737 O O . ARG A 1 94 ? 0.784 4.523 -26.982 1.00 92.88 94 ARG A O 1
ATOM 744 N N . LEU A 1 95 ? 0.856 2.299 -27.289 1.00 92.94 95 LEU A N 1
ATOM 745 C CA . LEU A 1 95 ? 1.543 2.002 -26.032 1.00 92.94 95 LEU A CA 1
ATOM 746 C C . LEU A 1 95 ? 2.958 2.579 -26.008 1.00 92.94 95 LEU A C 1
ATOM 748 O O . LEU A 1 95 ? 3.352 3.189 -25.019 1.00 92.94 95 LEU A O 1
ATOM 752 N N . LYS A 1 96 ? 3.711 2.461 -27.104 1.00 94.56 96 LYS A N 1
ATOM 753 C CA . LYS A 1 96 ? 5.045 3.067 -27.219 1.00 94.56 96 LYS A CA 1
ATOM 754 C C . LYS A 1 96 ? 4.993 4.589 -27.130 1.00 94.56 96 LYS A C 1
ATOM 756 O O . LYS A 1 96 ? 5.810 5.184 -26.429 1.00 94.56 96 LYS A O 1
ATOM 761 N N . ASP A 1 97 ? 4.017 5.220 -27.778 1.00 94.0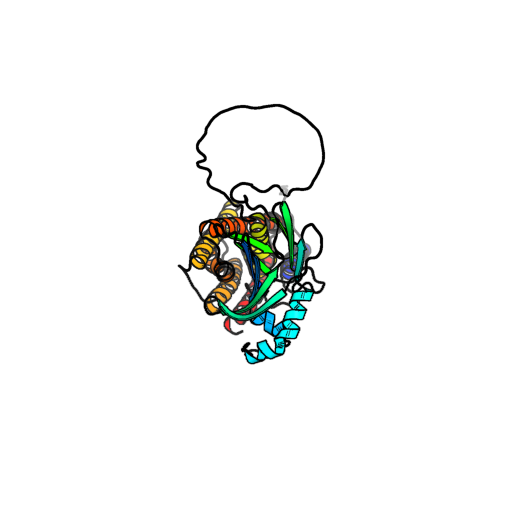6 97 ASP A N 1
ATOM 762 C CA . ASP A 1 97 ? 3.791 6.663 -27.655 1.00 94.06 97 ASP A CA 1
ATOM 763 C C . ASP A 1 97 ? 3.441 7.056 -26.215 1.00 94.06 97 ASP A C 1
ATOM 765 O O . ASP A 1 97 ? 3.951 8.056 -25.707 1.00 94.06 97 ASP A O 1
ATOM 769 N N . TRP A 1 98 ? 2.628 6.248 -25.533 1.00 92.12 98 TRP A N 1
ATOM 770 C CA . TRP A 1 98 ? 2.293 6.442 -24.126 1.00 92.12 98 TRP A CA 1
ATOM 771 C C . TRP A 1 98 ? 3.521 6.342 -23.210 1.00 92.12 98 TRP A C 1
ATOM 773 O O . TRP A 1 98 ? 3.713 7.225 -22.369 1.00 92.12 98 TRP A O 1
ATOM 783 N N . ILE A 1 99 ? 4.398 5.347 -23.404 1.00 94.69 99 ILE A N 1
ATOM 784 C CA . ILE A 1 99 ? 5.686 5.255 -22.694 1.00 94.69 99 ILE A CA 1
ATOM 785 C C . ILE A 1 99 ? 6.521 6.516 -22.947 1.00 94.69 99 ILE A C 1
ATOM 787 O O . ILE A 1 99 ? 6.939 7.169 -21.993 1.00 94.69 99 ILE A O 1
ATOM 791 N N . ASN A 1 100 ? 6.694 6.918 -24.209 1.00 94.31 100 ASN A N 1
ATOM 792 C CA . ASN A 1 100 ? 7.505 8.082 -24.587 1.00 94.31 100 ASN A CA 1
ATOM 793 C C . ASN A 1 100 ? 6.998 9.408 -23.996 1.00 94.31 100 ASN A C 1
ATOM 795 O O . ASN A 1 100 ? 7.793 10.302 -23.706 1.00 94.31 100 ASN A O 1
ATOM 799 N N . GLN A 1 101 ? 5.685 9.550 -23.812 1.00 92.75 101 GLN A N 1
ATOM 800 C CA . GLN A 1 101 ? 5.081 10.749 -23.222 1.00 92.75 101 GLN A CA 1
ATOM 801 C C . GLN A 1 101 ? 5.234 10.808 -21.698 1.00 92.75 101 GLN A C 1
ATOM 803 O O . GLN A 1 101 ? 5.272 11.900 -21.129 1.00 92.75 101 GLN A O 1
ATOM 808 N N . ASN A 1 102 ? 5.304 9.654 -21.031 1.00 92.25 102 ASN A N 1
ATOM 809 C CA . ASN A 1 102 ? 5.219 9.573 -19.574 1.00 92.25 102 ASN A CA 1
ATOM 810 C C . ASN A 1 102 ? 6.540 9.191 -18.897 1.00 92.25 102 ASN A C 1
ATOM 812 O O . ASN A 1 102 ? 6.729 9.527 -17.729 1.00 92.25 102 ASN A O 1
ATOM 816 N N . LEU A 1 103 ? 7.473 8.559 -19.605 1.00 94.94 103 LEU A N 1
ATOM 817 C CA . LEU A 1 103 ? 8.782 8.191 -19.080 1.00 94.94 103 LEU A CA 1
ATOM 818 C C . LEU A 1 103 ? 9.851 9.146 -19.606 1.00 94.94 103 LEU A C 1
ATOM 820 O O . LEU A 1 103 ? 10.138 9.198 -20.803 1.00 94.94 103 LEU A O 1
ATOM 824 N N . THR A 1 104 ? 10.464 9.896 -18.695 1.00 95.19 104 THR A N 1
ATOM 825 C CA . THR A 1 104 ? 11.579 10.798 -19.007 1.00 95.19 104 THR A CA 1
ATOM 826 C C . THR A 1 104 ? 12.864 10.240 -18.419 1.00 95.19 104 THR A C 1
ATOM 828 O O . THR A 1 104 ? 12.901 9.882 -17.245 1.00 95.19 104 THR A O 1
ATOM 831 N N . VAL A 1 105 ? 13.918 10.193 -19.228 1.00 95.94 105 VAL A N 1
ATOM 832 C CA . VAL A 1 105 ? 15.262 9.795 -18.808 1.00 95.94 105 VAL A CA 1
ATOM 833 C C . VAL A 1 105 ? 16.177 11.001 -18.951 1.00 95.94 105 VAL A C 1
ATOM 835 O O . VAL A 1 105 ? 16.140 11.689 -19.972 1.00 95.94 105 VAL A O 1
ATOM 838 N N . GLU A 1 106 ? 16.989 11.259 -17.938 1.00 94.44 106 GLU A N 1
ATOM 839 C CA . GLU A 1 106 ? 17.972 12.334 -17.914 1.00 94.44 106 GLU A CA 1
ATOM 840 C C . GLU A 1 106 ? 19.338 11.787 -17.495 1.00 94.44 106 GLU A C 1
ATOM 842 O O . GLU A 1 106 ? 19.443 10.935 -16.610 1.00 94.44 106 GLU A O 1
ATOM 847 N N . ILE A 1 107 ? 20.385 12.291 -18.140 1.00 93.56 107 ILE A N 1
ATOM 848 C CA . ILE A 1 107 ? 21.784 12.039 -17.794 1.00 93.56 107 ILE A CA 1
ATOM 849 C C . ILE A 1 107 ? 22.442 13.408 -17.639 1.00 93.56 107 ILE A C 1
ATOM 851 O O . ILE A 1 107 ? 22.328 14.248 -18.530 1.00 93.56 107 ILE A O 1
ATOM 855 N N . ASP A 1 108 ? 23.054 13.662 -16.485 1.00 91.88 108 ASP A N 1
ATOM 856 C CA . ASP A 1 108 ? 23.654 14.950 -16.113 1.00 91.88 108 ASP A CA 1
ATOM 857 C C . ASP A 1 108 ? 22.686 16.135 -16.303 1.00 91.88 108 ASP A C 1
ATOM 859 O O . ASP A 1 108 ? 23.037 17.198 -16.818 1.00 91.88 108 ASP A O 1
ATOM 863 N N . ASN A 1 109 ? 21.428 15.931 -15.887 1.00 89.25 109 ASN A N 1
ATOM 864 C CA . ASN A 1 109 ? 20.304 16.868 -16.025 1.00 89.25 109 ASN A CA 1
ATOM 865 C C . ASN A 1 109 ? 19.961 17.251 -17.479 1.00 89.25 109 ASN A C 1
ATOM 867 O O . ASN A 1 109 ? 19.303 18.266 -17.719 1.00 89.25 109 ASN A O 1
ATOM 871 N N . GLN A 1 110 ? 20.394 16.457 -18.460 1.00 94.50 110 GLN A N 1
ATOM 872 C CA . GLN A 1 110 ? 19.998 16.597 -19.857 1.00 94.50 110 GLN A CA 1
ATOM 873 C C . GLN A 1 110 ? 19.116 15.428 -20.273 1.00 94.50 110 GLN A C 1
ATOM 875 O O . GLN A 1 110 ? 19.438 14.270 -20.013 1.00 94.50 110 GLN A O 1
ATOM 880 N N . GLN A 1 111 ? 18.007 15.724 -20.953 1.00 94.75 111 GLN A N 1
ATOM 881 C CA . GLN A 1 111 ? 17.097 14.691 -21.431 1.00 94.75 111 GLN A CA 1
ATOM 882 C C . GLN A 1 111 ? 17.810 13.767 -22.424 1.00 94.75 111 GLN A C 1
ATOM 884 O O . GLN A 1 111 ? 18.339 14.205 -23.449 1.00 94.75 111 GLN A O 1
ATOM 889 N N . ALA A 1 112 ? 17.791 12.476 -22.119 1.00 94.31 112 ALA A N 1
ATOM 890 C CA . ALA A 1 112 ? 18.446 11.439 -22.886 1.00 94.31 112 ALA A CA 1
ATOM 891 C C . ALA A 1 112 ? 17.403 10.623 -23.660 1.00 94.31 112 ALA A C 1
ATOM 893 O O . ALA A 1 112 ? 16.326 10.306 -23.153 1.00 94.31 112 ALA A O 1
ATOM 894 N N . LYS A 1 113 ? 17.715 10.284 -24.914 1.00 94.81 113 LYS A N 1
ATOM 895 C CA . LYS A 1 113 ? 16.848 9.427 -25.733 1.00 94.81 113 LYS A CA 1
ATOM 896 C C . LYS A 1 113 ? 17.071 7.962 -25.383 1.00 94.81 113 LYS A C 1
ATOM 898 O O . LYS A 1 113 ? 18.206 7.552 -25.169 1.00 94.81 113 LYS A O 1
ATOM 903 N N . TYR A 1 114 ? 16.002 7.182 -25.414 1.00 95.62 114 TYR A N 1
ATOM 904 C CA . TYR A 1 114 ? 16.032 5.729 -25.295 1.00 95.62 114 TYR A CA 1
ATOM 905 C C . TYR A 1 114 ? 15.294 5.080 -26.466 1.00 95.62 114 TYR A C 1
ATOM 907 O O . TYR A 1 114 ? 14.570 5.746 -27.207 1.00 95.62 114 TYR A O 1
ATOM 915 N N . GLU A 1 115 ? 15.498 3.779 -26.633 1.00 96.31 115 GLU A N 1
ATOM 916 C CA . GLU A 1 115 ? 14.847 2.968 -27.659 1.00 96.31 115 GLU A CA 1
ATOM 917 C C . GLU A 1 115 ? 14.000 1.882 -26.990 1.00 96.31 115 GLU A C 1
ATOM 919 O O . GLU A 1 115 ? 14.501 1.154 -26.136 1.00 96.31 115 GLU A O 1
ATOM 924 N N . ILE A 1 116 ? 12.727 1.761 -27.374 1.00 96.81 116 ILE A N 1
ATOM 925 C CA . ILE A 1 116 ? 11.865 0.653 -26.941 1.00 96.81 116 ILE A CA 1
ATOM 926 C C . ILE A 1 116 ? 12.132 -0.528 -27.879 1.00 96.81 116 ILE A C 1
ATOM 928 O O . ILE A 1 116 ? 11.742 -0.494 -29.047 1.00 96.81 116 ILE A O 1
ATOM 932 N N . LEU A 1 117 ? 12.811 -1.555 -27.373 1.00 95.25 117 LEU A N 1
ATOM 933 C CA . LEU A 1 117 ? 13.226 -2.733 -28.135 1.00 95.25 117 LEU A CA 1
ATOM 934 C C . LEU A 1 117 ? 12.063 -3.691 -28.389 1.00 95.25 117 LEU A C 1
ATOM 936 O O . LEU A 1 117 ? 11.961 -4.281 -29.465 1.00 95.25 117 LEU A O 1
ATOM 940 N N . SER A 1 118 ? 11.213 -3.879 -27.380 1.00 94.31 118 SER A N 1
ATOM 941 C CA . SER A 1 118 ? 10.186 -4.914 -27.387 1.00 94.31 118 SER A CA 1
ATOM 942 C C . SER A 1 118 ? 8.949 -4.490 -26.588 1.00 94.31 118 SER A C 1
ATOM 944 O O . SER A 1 118 ? 9.004 -3.609 -25.725 1.00 94.31 118 SER A O 1
ATOM 946 N N . THR A 1 119 ? 7.818 -5.110 -26.914 1.00 94.00 119 THR A N 1
ATOM 947 C CA . THR A 1 119 ? 6.589 -5.070 -26.122 1.00 94.00 119 THR A CA 1
ATOM 948 C C . THR A 1 119 ? 6.029 -6.486 -26.110 1.00 94.00 119 THR A C 1
ATOM 950 O O . THR A 1 119 ? 5.659 -7.021 -27.157 1.00 94.00 119 THR A O 1
ATOM 953 N N . SER A 1 120 ? 6.048 -7.127 -24.946 1.00 91.69 120 SER A N 1
ATOM 954 C CA . SER A 1 120 ? 5.702 -8.537 -24.771 1.00 91.69 120 SER A CA 1
ATOM 955 C C . SER A 1 120 ? 4.608 -8.704 -23.719 1.00 91.69 120 SER A C 1
ATOM 957 O O . SER A 1 120 ? 4.393 -7.847 -22.867 1.00 91.69 120 SER A O 1
ATOM 959 N N . LEU A 1 121 ? 3.889 -9.823 -23.801 1.00 90.25 121 LEU A N 1
ATOM 960 C CA . LEU A 1 121 ? 2.985 -10.275 -22.749 1.00 90.25 121 LEU A CA 1
ATOM 961 C C . LEU A 1 121 ? 3.693 -11.397 -21.990 1.00 90.25 121 LEU A C 1
ATOM 963 O O . LEU A 1 121 ? 3.972 -12.448 -22.573 1.00 90.25 121 LEU A O 1
ATOM 967 N N . GLU A 1 122 ? 3.976 -11.178 -20.712 1.00 87.81 122 GLU A N 1
ATOM 968 C CA . GLU A 1 122 ? 4.682 -12.124 -19.850 1.00 87.81 122 GLU A CA 1
ATOM 969 C C . GLU A 1 122 ? 3.839 -12.474 -18.631 1.00 87.81 122 GLU A C 1
ATOM 971 O O . GLU A 1 122 ? 3.126 -11.638 -18.088 1.00 87.81 122 GLU A O 1
ATOM 976 N N . ASN A 1 123 ? 3.922 -13.724 -18.179 1.00 80.75 123 ASN A N 1
ATOM 977 C CA . ASN A 1 123 ? 3.257 -14.139 -16.950 1.00 80.75 123 ASN A CA 1
ATOM 978 C C . ASN A 1 123 ? 4.247 -14.070 -15.791 1.00 80.75 123 ASN A C 1
ATOM 980 O O . ASN A 1 123 ? 5.162 -14.892 -15.697 1.00 80.75 123 ASN A O 1
ATOM 984 N N . VAL A 1 124 ? 4.027 -13.135 -14.874 1.00 69.69 124 VAL A N 1
ATOM 985 C CA . VAL A 1 124 ? 4.758 -13.065 -13.609 1.00 69.69 124 VAL A CA 1
ATOM 986 C C . VAL A 1 124 ? 3.906 -13.761 -12.551 1.00 69.69 124 VAL A C 1
ATOM 988 O O . VAL A 1 124 ? 2.866 -13.250 -12.150 1.00 69.69 124 VAL A O 1
ATOM 991 N N . LYS A 1 125 ? 4.328 -14.959 -12.116 1.00 66.31 125 LYS A N 1
ATOM 992 C CA . LYS A 1 125 ? 3.641 -15.769 -11.082 1.00 66.31 125 LYS A CA 1
ATOM 993 C C . LYS A 1 125 ? 2.128 -15.919 -11.339 1.00 66.31 125 LYS A C 1
ATOM 995 O O . LYS A 1 125 ? 1.314 -15.633 -10.468 1.00 66.31 125 LYS A O 1
ATOM 1000 N N . ASP A 1 126 ? 1.781 -16.356 -12.551 1.00 68.94 126 ASP A N 1
ATOM 1001 C CA . ASP A 1 126 ? 0.407 -16.614 -13.021 1.00 68.94 126 ASP A CA 1
ATOM 1002 C C . ASP A 1 126 ? -0.486 -15.374 -13.226 1.00 68.94 126 ASP A C 1
ATOM 1004 O O . ASP A 1 126 ? -1.673 -15.516 -13.531 1.00 68.94 126 ASP A O 1
ATOM 1008 N N . LYS A 1 127 ? 0.082 -14.162 -13.146 1.00 76.38 127 LYS A N 1
ATOM 1009 C CA . LYS A 1 127 ? -0.576 -12.915 -13.556 1.00 76.38 127 LYS A CA 1
ATOM 1010 C C . LYS A 1 127 ? 0.035 -12.385 -14.861 1.00 76.38 127 LYS A C 1
ATOM 1012 O O . LYS A 1 127 ? 1.262 -12.327 -14.959 1.00 76.38 127 LYS A O 1
ATOM 1017 N N . PRO A 1 128 ? -0.782 -12.006 -15.856 1.00 82.81 128 PRO A N 1
ATOM 1018 C CA . PRO A 1 128 ? -0.287 -11.418 -17.093 1.00 82.81 128 PRO A CA 1
ATOM 1019 C C . PRO A 1 128 ? 0.145 -9.964 -16.873 1.00 82.81 128 PRO A C 1
ATOM 1021 O O . PRO A 1 128 ? -0.601 -9.148 -16.330 1.00 82.81 128 PRO A O 1
ATOM 1024 N N . PHE A 1 129 ? 1.340 -9.646 -17.350 1.00 88.50 129 PHE A N 1
ATOM 1025 C CA . PHE A 1 129 ? 1.913 -8.310 -17.405 1.00 88.50 129 PHE A CA 1
ATOM 1026 C C . PHE A 1 129 ? 2.302 -7.988 -18.840 1.00 88.50 129 PHE A C 1
ATOM 1028 O O . PHE A 1 129 ? 2.796 -8.849 -19.571 1.00 88.50 129 PHE A O 1
ATOM 1035 N N . VAL A 1 130 ? 2.119 -6.734 -19.238 1.00 91.75 130 VAL A N 1
ATOM 1036 C CA . VAL A 1 130 ? 2.731 -6.232 -20.469 1.00 91.75 130 VAL A CA 1
ATOM 1037 C C . VAL A 1 130 ? 4.062 -5.610 -20.111 1.00 91.75 130 VAL A C 1
ATOM 1039 O O . VAL A 1 130 ? 4.127 -4.715 -19.268 1.00 91.75 130 VAL A O 1
ATOM 1042 N N . VAL A 1 131 ? 5.113 -6.100 -20.752 1.00 93.56 131 VAL A N 1
ATOM 1043 C CA . VAL A 1 131 ? 6.500 -5.761 -20.469 1.00 93.56 131 VAL A CA 1
ATOM 1044 C C . VAL A 1 131 ? 7.071 -4.967 -21.636 1.00 93.56 131 VAL A C 1
ATOM 1046 O O . VAL A 1 131 ? 6.897 -5.327 -22.800 1.00 93.56 131 VAL A O 1
ATOM 1049 N N . PHE A 1 132 ? 7.748 -3.871 -21.314 1.00 95.62 132 PHE A N 1
ATOM 1050 C CA . PHE A 1 132 ? 8.470 -3.027 -22.254 1.00 95.62 132 PHE A CA 1
ATOM 1051 C C . PHE A 1 132 ? 9.958 -3.099 -21.935 1.00 95.62 132 PHE A C 1
ATOM 1053 O O . PHE A 1 132 ? 10.377 -2.703 -20.844 1.00 95.62 132 PHE A O 1
ATOM 1060 N N . ASP A 1 133 ? 10.752 -3.555 -22.901 1.00 96.25 133 ASP A N 1
ATOM 1061 C CA . ASP A 1 133 ? 12.210 -3.553 -22.799 1.00 96.25 133 ASP A CA 1
ATOM 1062 C C . ASP A 1 133 ? 12.769 -2.296 -23.456 1.00 96.25 133 ASP A C 1
ATOM 1064 O O . ASP A 1 133 ? 12.603 -2.080 -24.661 1.00 96.25 133 ASP A O 1
ATOM 1068 N N . LEU A 1 134 ? 13.437 -1.455 -22.673 1.00 97.19 134 LEU A N 1
ATOM 1069 C CA . LEU A 1 134 ? 14.045 -0.219 -23.140 1.00 97.19 134 LEU A CA 1
ATOM 1070 C C . LEU A 1 134 ? 15.565 -0.327 -23.086 1.00 97.19 134 LEU A C 1
ATOM 1072 O O . LEU A 1 134 ? 16.160 -0.725 -22.083 1.00 97.19 134 LEU A O 1
ATOM 1076 N N . LYS A 1 135 ? 16.204 0.124 -24.161 1.00 96.62 135 LYS A N 1
ATOM 1077 C CA . LYS A 1 135 ? 17.639 0.369 -24.211 1.00 96.62 135 LYS A CA 1
ATOM 1078 C C . LYS A 1 135 ? 17.904 1.833 -23.905 1.00 96.62 135 LYS A C 1
ATOM 1080 O O . LYS A 1 135 ? 17.511 2.719 -24.669 1.00 96.62 135 LYS A O 1
ATOM 1085 N N . LEU A 1 136 ? 18.582 2.079 -22.792 1.00 95.69 136 LEU A N 1
ATOM 1086 C CA . LEU A 1 136 ? 19.012 3.412 -22.394 1.00 95.69 136 LEU A CA 1
ATOM 1087 C C . LEU A 1 136 ? 20.431 3.689 -22.919 1.00 95.69 136 LEU A C 1
ATOM 1089 O O . LEU A 1 136 ? 21.169 2.753 -23.251 1.00 95.69 136 LEU A O 1
ATOM 1093 N N . PRO A 1 137 ? 20.852 4.963 -22.991 1.00 92.69 137 PRO A N 1
ATOM 1094 C CA . PRO A 1 137 ? 22.246 5.287 -23.243 1.00 92.69 137 PRO A CA 1
ATOM 1095 C C . PRO A 1 137 ? 23.146 4.666 -22.176 1.00 92.69 137 PRO A C 1
ATOM 1097 O O . PRO A 1 137 ? 22.781 4.561 -21.001 1.00 92.69 137 PRO A O 1
ATOM 1100 N N . LYS A 1 138 ? 24.337 4.249 -22.604 1.00 90.31 138 LYS A N 1
ATOM 1101 C CA . LYS A 1 138 ? 25.362 3.759 -21.689 1.00 90.31 138 LYS A CA 1
ATOM 1102 C C . LYS A 1 138 ? 25.706 4.867 -20.692 1.00 90.31 138 LYS A C 1
ATOM 1104 O O . LYS A 1 138 ? 25.925 6.002 -21.106 1.00 90.31 138 LYS A O 1
ATOM 1109 N N . LEU A 1 139 ? 25.749 4.513 -19.411 1.00 89.00 139 LEU A N 1
ATOM 1110 C CA . LEU A 1 139 ? 26.180 5.420 -18.353 1.00 89.00 139 LEU A CA 1
ATOM 1111 C C . LEU A 1 139 ? 27.695 5.331 -18.177 1.00 89.00 139 LEU A C 1
ATOM 1113 O O . LEU A 1 139 ? 28.272 4.241 -18.181 1.00 89.00 139 LEU A O 1
ATOM 1117 N N . GLU A 1 140 ? 28.327 6.486 -18.030 1.00 88.06 140 GLU A N 1
ATOM 1118 C CA . GLU A 1 140 ? 29.736 6.630 -17.683 1.00 88.06 140 GLU A CA 1
ATOM 1119 C C . GLU A 1 140 ? 29.888 6.899 -16.183 1.00 88.06 140 GLU A C 1
ATOM 1121 O O . GLU A 1 140 ? 28.988 7.425 -15.525 1.00 88.06 140 GLU A O 1
ATOM 1126 N N . GLU A 1 141 ? 31.025 6.496 -15.620 1.00 85.81 141 GLU A N 1
ATOM 1127 C CA . GLU A 1 141 ? 31.295 6.658 -14.192 1.00 85.81 141 GLU A CA 1
ATOM 1128 C C . GLU A 1 141 ? 31.236 8.138 -13.776 1.00 85.81 141 GLU A C 1
ATOM 1130 O O . GLU A 1 141 ? 31.798 9.011 -14.436 1.00 85.81 141 GLU A O 1
ATOM 1135 N N . GLY A 1 142 ? 30.545 8.413 -12.670 1.00 84.50 142 GLY A N 1
ATOM 1136 C CA . GLY A 1 142 ? 30.314 9.753 -12.141 1.00 84.50 142 GLY A CA 1
ATOM 1137 C C . GLY A 1 142 ? 29.105 10.479 -12.739 1.00 84.50 142 GLY A C 1
ATOM 1138 O O . GLY A 1 142 ? 28.734 11.531 -12.216 1.00 84.50 142 GLY A O 1
ATOM 1139 N N . GLN A 1 143 ? 28.457 9.937 -13.778 1.00 89.69 143 GLN A N 1
ATOM 1140 C CA . GLN A 1 143 ? 27.264 10.566 -14.347 1.00 89.69 143 GLN A CA 1
ATOM 1141 C C . GLN A 1 143 ? 26.068 10.469 -13.405 1.00 89.69 143 GLN A C 1
ATOM 1143 O O . GLN A 1 143 ? 25.814 9.438 -12.773 1.00 89.69 143 GLN A O 1
ATOM 1148 N N . THR A 1 144 ? 25.282 11.540 -13.353 1.00 88.69 144 THR A N 1
ATOM 1149 C CA . THR A 1 144 ? 23.997 11.537 -12.654 1.00 88.69 144 THR A CA 1
ATOM 1150 C C . THR A 1 144 ? 22.924 11.001 -13.588 1.00 88.69 144 THR A C 1
ATOM 1152 O O . THR A 1 144 ? 22.587 11.636 -14.582 1.00 88.69 144 THR A O 1
ATOM 1155 N N . PHE A 1 145 ? 22.361 9.845 -13.258 1.00 91.12 145 PHE A N 1
ATOM 1156 C CA . PHE A 1 145 ? 21.217 9.266 -13.945 1.00 91.12 145 PHE A CA 1
ATOM 1157 C C . PHE A 1 145 ? 19.928 9.613 -13.207 1.00 91.12 145 PHE A C 1
ATOM 1159 O O . PHE A 1 145 ? 19.832 9.469 -11.985 1.00 91.12 145 PHE A O 1
ATOM 1166 N N . SER A 1 146 ? 18.913 10.027 -13.955 1.00 91.12 146 SER A N 1
ATOM 1167 C CA . SER A 1 146 ? 17.583 10.267 -13.423 1.00 91.12 146 SER A CA 1
ATOM 1168 C C . SER A 1 146 ? 16.523 9.675 -14.340 1.00 91.12 146 SER A C 1
ATOM 1170 O O . SER A 1 146 ? 16.577 9.822 -15.560 1.00 91.12 146 SER A O 1
ATOM 1172 N N . ILE A 1 147 ? 15.540 9.005 -13.749 1.00 92.88 147 ILE A N 1
ATOM 1173 C CA . ILE A 1 147 ? 14.361 8.516 -14.454 1.00 92.88 147 ILE A CA 1
ATOM 1174 C C . ILE A 1 147 ? 13.114 9.017 -13.744 1.00 92.88 147 ILE A C 1
ATOM 1176 O O . ILE A 1 147 ? 12.946 8.863 -12.531 1.00 92.88 147 ILE A O 1
ATOM 1180 N N . LYS A 1 148 ? 12.249 9.670 -14.514 1.00 92.00 148 LYS A N 1
ATOM 1181 C CA . LYS A 1 148 ? 11.014 10.275 -14.042 1.00 92.00 148 LYS A CA 1
ATOM 1182 C C . LYS A 1 148 ? 9.826 9.563 -14.658 1.00 92.00 148 LYS A C 1
ATOM 1184 O O . LYS A 1 148 ? 9.671 9.516 -15.878 1.00 92.00 148 LYS A O 1
ATOM 1189 N N . ASP A 1 149 ? 8.983 9.062 -13.773 1.00 88.44 149 ASP A N 1
ATOM 1190 C CA . ASP A 1 149 ? 7.772 8.322 -14.076 1.00 88.44 149 ASP A CA 1
ATOM 1191 C C . ASP A 1 149 ? 6.559 9.256 -13.925 1.00 88.44 149 ASP A C 1
ATOM 1193 O O . ASP A 1 149 ? 6.120 9.536 -12.811 1.00 88.44 149 ASP A O 1
ATOM 1197 N N . ASN A 1 150 ? 5.991 9.727 -15.035 1.00 88.44 150 ASN A N 1
ATOM 1198 C CA . ASN A 1 150 ? 4.780 10.556 -15.047 1.00 88.44 150 ASN A CA 1
ATOM 1199 C C . ASN A 1 150 ? 3.504 9.770 -15.386 1.00 88.44 150 ASN A C 1
ATOM 1201 O O . ASN A 1 150 ? 2.468 10.392 -15.639 1.00 88.44 150 ASN A O 1
ATOM 1205 N N . PHE A 1 151 ? 3.540 8.431 -15.376 1.00 85.69 151 PHE A N 1
ATOM 1206 C CA . PHE A 1 151 ? 2.363 7.619 -15.684 1.00 85.69 151 PHE A CA 1
ATOM 1207 C C . PHE A 1 151 ? 1.189 8.000 -14.765 1.00 85.69 151 PHE A C 1
ATOM 1209 O O . PHE A 1 151 ? 1.350 8.195 -13.557 1.00 85.69 151 PHE A O 1
ATOM 1216 N N . PHE A 1 152 ? -0.007 8.140 -15.339 1.00 77.38 152 PHE A N 1
ATOM 1217 C CA . PHE A 1 152 ? -1.233 8.511 -14.616 1.00 77.38 152 PHE A CA 1
ATOM 1218 C C . PHE A 1 152 ? -1.225 9.893 -13.938 1.00 77.38 152 PHE A C 1
ATOM 1220 O O . PHE A 1 152 ? -2.112 10.191 -13.137 1.00 77.38 152 PHE A O 1
ATOM 1227 N N . SER A 1 153 ? -0.290 10.781 -14.288 1.00 65.25 153 SER A N 1
ATOM 1228 C CA . SER A 1 153 ? -0.271 12.173 -13.818 1.00 65.25 153 SER A CA 1
ATOM 1229 C C . SER A 1 153 ? -1.305 13.033 -14.572 1.00 65.25 153 SER A C 1
ATOM 1231 O O . SER A 1 153 ? -0.975 13.977 -15.285 1.00 65.25 153 SER A O 1
ATOM 1233 N N . ARG A 1 154 ? -2.600 12.693 -14.476 1.00 52.47 154 ARG A N 1
ATOM 1234 C CA . ARG A 1 154 ? -3.710 13.454 -15.093 1.00 52.47 154 ARG A CA 1
ATOM 1235 C C . ARG A 1 154 ? -4.238 14.552 -14.159 1.00 52.47 154 ARG A C 1
ATOM 1237 O O . ARG A 1 154 ? -5.418 14.578 -13.830 1.00 52.47 154 ARG A O 1
ATOM 1244 N N . GLY A 1 155 ? -3.366 15.462 -13.722 1.00 45.88 155 GLY A N 1
ATOM 1245 C CA . GLY A 1 155 ? -3.753 16.706 -13.032 1.00 45.88 155 GLY A CA 1
ATOM 1246 C C . GLY A 1 155 ? -4.239 16.579 -11.579 1.00 45.88 155 GLY A C 1
ATOM 1247 O O . GLY A 1 155 ? -4.257 17.587 -10.878 1.00 45.88 155 GLY A O 1
ATOM 1248 N N . ASP A 1 156 ? -4.551 15.373 -11.102 1.00 44.16 156 ASP A N 1
ATOM 1249 C CA . ASP A 1 156 ? -4.800 15.095 -9.688 1.00 44.16 156 ASP A CA 1
ATOM 1250 C C . ASP A 1 156 ? -3.562 14.457 -9.050 1.00 44.16 156 ASP A C 1
ATOM 1252 O O . ASP A 1 156 ? -3.077 13.414 -9.486 1.00 44.16 156 ASP A O 1
ATOM 1256 N N . ASN A 1 157 ? -3.089 15.054 -7.954 1.00 42.62 157 ASN A N 1
ATOM 1257 C CA . ASN A 1 157 ? -1.973 14.595 -7.111 1.00 42.62 157 ASN A CA 1
ATOM 1258 C C . ASN A 1 157 ? -2.229 13.234 -6.402 1.00 42.62 157 ASN A C 1
ATOM 1260 O O . ASN A 1 157 ? -1.652 12.976 -5.347 1.00 42.62 157 ASN A O 1
ATOM 1264 N N . GLY A 1 158 ? -3.129 12.390 -6.920 1.00 45.34 158 GLY A N 1
ATOM 1265 C CA . GLY A 1 158 ? -3.730 11.250 -6.217 1.00 45.34 158 GLY A CA 1
ATOM 1266 C C . GLY A 1 158 ? -4.080 10.053 -7.106 1.00 45.34 158 GLY A C 1
ATOM 1267 O O . GLY A 1 158 ? -5.072 9.364 -6.841 1.00 45.34 158 GLY A O 1
ATOM 1268 N N . ALA A 1 159 ? -3.308 9.800 -8.166 1.00 52.00 159 ALA A N 1
ATOM 1269 C CA . ALA A 1 159 ? -3.330 8.478 -8.786 1.00 52.00 159 ALA A CA 1
ATOM 1270 C C . ALA A 1 159 ? -2.822 7.450 -7.757 1.00 52.00 159 ALA A C 1
ATOM 1272 O O . ALA A 1 159 ? -1.723 7.612 -7.222 1.00 52.00 159 ALA A O 1
ATOM 1273 N N . ASN A 1 160 ? -3.617 6.411 -7.470 1.00 67.75 160 ASN A N 1
ATOM 1274 C CA . ASN A 1 160 ? -3.210 5.246 -6.672 1.00 67.75 160 ASN A CA 1
ATOM 1275 C C . ASN A 1 160 ? -2.262 4.376 -7.515 1.00 67.75 160 ASN A C 1
ATOM 1277 O O . ASN A 1 160 ? -2.580 3.242 -7.858 1.00 67.75 160 ASN A O 1
ATOM 1281 N N . TYR A 1 161 ? -1.128 4.954 -7.906 1.00 80.62 161 TYR A N 1
ATOM 1282 C CA . TYR A 1 161 ? -0.104 4.313 -8.712 1.00 80.62 161 TYR A CA 1
ATOM 1283 C C . TYR A 1 161 ? 1.215 4.281 -7.955 1.00 80.62 161 TYR A C 1
ATOM 1285 O O . TYR A 1 161 ? 1.640 5.292 -7.381 1.00 80.62 161 TYR A O 1
ATOM 1293 N N . ALA A 1 162 ? 1.867 3.126 -8.000 1.00 85.94 162 ALA A N 1
ATOM 1294 C CA . ALA A 1 162 ? 3.214 2.942 -7.498 1.00 85.94 162 ALA A CA 1
ATOM 1295 C C . ALA A 1 162 ? 4.032 2.144 -8.514 1.00 85.94 162 ALA A C 1
ATOM 1297 O O . ALA A 1 162 ? 3.582 1.113 -9.010 1.00 85.94 162 ALA A O 1
ATOM 1298 N N . ASN A 1 163 ? 5.246 2.613 -8.783 1.00 89.31 163 ASN A N 1
ATOM 1299 C CA . ASN A 1 163 ? 6.243 1.863 -9.525 1.00 89.31 163 ASN A CA 1
ATOM 1300 C C . ASN A 1 163 ? 7.304 1.334 -8.562 1.00 89.31 163 ASN A C 1
ATOM 1302 O O . ASN A 1 163 ? 8.015 2.105 -7.909 1.00 89.31 163 ASN A O 1
ATOM 1306 N N . PHE A 1 164 ? 7.402 0.014 -8.475 1.00 90.62 164 PHE A N 1
ATOM 1307 C CA . PHE A 1 164 ? 8.412 -0.677 -7.694 1.00 90.62 164 PHE A CA 1
ATOM 1308 C C . PHE A 1 164 ? 9.648 -0.904 -8.555 1.00 90.62 164 PHE A C 1
ATOM 1310 O O . PHE A 1 164 ? 9.683 -1.780 -9.419 1.00 90.62 164 PHE A O 1
ATOM 1317 N N . VAL A 1 165 ? 10.681 -0.107 -8.298 1.00 91.38 165 VAL A N 1
ATOM 1318 C CA . VAL A 1 165 ? 11.904 -0.097 -9.094 1.00 91.38 165 VAL A CA 1
ATOM 1319 C C . VAL A 1 165 ? 12.959 -0.966 -8.428 1.00 91.38 165 VAL A C 1
ATOM 1321 O O . VAL A 1 165 ? 13.388 -0.701 -7.304 1.00 91.38 165 VAL A O 1
ATOM 1324 N N . THR A 1 166 ? 13.408 -1.985 -9.147 1.00 91.50 166 THR A N 1
ATOM 1325 C CA . THR A 1 166 ? 14.601 -2.766 -8.833 1.00 91.50 166 THR A CA 1
ATOM 1326 C C . THR A 1 166 ? 15.780 -2.199 -9.614 1.00 91.50 166 THR A C 1
ATOM 1328 O O . THR A 1 166 ? 15.677 -1.998 -10.819 1.00 91.50 166 THR A O 1
ATOM 1331 N N . ILE A 1 167 ? 16.907 -1.947 -8.956 1.00 90.25 167 ILE A N 1
ATOM 1332 C CA . ILE A 1 167 ? 18.147 -1.522 -9.616 1.00 90.25 167 ILE A CA 1
ATOM 1333 C C . ILE A 1 167 ? 19.143 -2.664 -9.482 1.00 90.25 167 ILE A C 1
ATOM 1335 O O . ILE A 1 167 ? 19.544 -3.006 -8.374 1.00 90.25 167 ILE A O 1
ATOM 1339 N N . ASP A 1 168 ? 19.509 -3.280 -10.596 1.00 90.00 168 ASP A N 1
ATOM 1340 C CA . ASP A 1 168 ? 20.418 -4.415 -10.665 1.00 90.00 168 ASP A CA 1
ATOM 1341 C C . ASP A 1 168 ? 21.812 -3.951 -11.097 1.00 90.00 168 ASP A C 1
ATOM 1343 O O . ASP A 1 168 ? 22.016 -3.551 -12.240 1.00 90.00 168 ASP A O 1
ATOM 1347 N N . TYR A 1 169 ? 22.773 -4.019 -10.178 1.00 84.62 169 TYR A N 1
ATOM 1348 C CA . TYR A 1 169 ? 24.191 -3.733 -10.418 1.00 84.62 169 TYR A CA 1
ATOM 1349 C C . TYR A 1 169 ? 24.978 -4.999 -10.822 1.00 84.62 169 TYR A C 1
ATOM 1351 O O . TYR A 1 169 ? 26.209 -5.011 -10.822 1.00 84.62 169 TYR A O 1
ATOM 1359 N N . GLY A 1 170 ? 24.287 -6.107 -11.108 1.00 82.50 170 GLY A N 1
ATOM 1360 C CA . GLY A 1 170 ? 24.847 -7.407 -11.473 1.00 82.50 170 GLY A CA 1
ATOM 1361 C C . GLY A 1 170 ? 25.143 -8.297 -10.266 1.00 82.50 170 GLY A C 1
ATOM 1362 O O . GLY A 1 170 ? 24.643 -9.417 -10.178 1.00 82.50 170 GLY A O 1
ATOM 1363 N N . ASN A 1 171 ? 25.944 -7.821 -9.310 1.00 78.75 171 ASN A N 1
ATOM 1364 C CA . ASN A 1 171 ? 26.250 -8.570 -8.079 1.00 78.75 171 ASN A CA 1
ATOM 1365 C C . ASN A 1 171 ? 25.237 -8.315 -6.948 1.00 78.75 171 ASN A C 1
ATOM 1367 O O . ASN A 1 171 ? 25.168 -9.083 -5.986 1.00 78.75 171 ASN A O 1
ATOM 1371 N N . GLN A 1 172 ? 24.492 -7.216 -7.033 1.00 80.44 172 GLN A N 1
ATOM 1372 C CA . GLN A 1 172 ? 23.607 -6.712 -5.993 1.00 80.44 172 GLN A CA 1
ATOM 1373 C C . GLN A 1 172 ? 22.405 -6.026 -6.638 1.00 80.44 172 GLN A C 1
ATOM 1375 O O . GLN A 1 172 ? 22.525 -5.386 -7.678 1.00 80.44 172 GLN A O 1
ATOM 1380 N N . LYS A 1 173 ? 21.244 -6.139 -5.994 1.00 87.12 173 LYS A N 1
ATOM 1381 C CA . LYS A 1 173 ? 19.998 -5.517 -6.449 1.00 87.12 173 LYS A CA 1
ATOM 1382 C C . LYS A 1 173 ? 19.451 -4.619 -5.368 1.00 87.12 173 LYS A C 1
ATOM 1384 O O . LYS A 1 173 ? 19.294 -5.141 -4.274 1.00 87.12 173 LYS A O 1
ATOM 1389 N N . THR A 1 174 ? 19.125 -3.362 -5.654 1.00 86.56 174 THR A N 1
ATOM 1390 C CA . THR A 1 174 ? 18.389 -2.478 -4.740 1.00 86.56 174 THR A CA 1
ATOM 1391 C C . THR A 1 174 ? 16.934 -2.288 -5.102 1.00 86.56 174 THR A C 1
ATOM 1393 O O . THR A 1 174 ? 16.525 -2.586 -6.218 1.00 86.56 174 THR A O 1
ATOM 1396 N N . ALA A 1 175 ? 16.148 -1.812 -4.136 1.00 88.62 175 ALA A N 1
ATOM 1397 C CA . ALA A 1 175 ? 14.738 -1.506 -4.312 1.00 88.62 175 ALA A CA 1
ATOM 1398 C C . ALA A 1 175 ? 14.432 -0.043 -3.970 1.00 88.62 175 ALA A C 1
ATOM 1400 O O . ALA A 1 175 ? 14.938 0.503 -2.981 1.00 88.62 175 ALA A O 1
ATOM 1401 N N . ASN A 1 176 ? 13.551 0.560 -4.761 1.00 90.00 176 ASN A N 1
ATOM 1402 C CA . ASN A 1 176 ? 12.987 1.887 -4.554 1.00 90.00 176 ASN A CA 1
ATOM 1403 C C . ASN A 1 176 ? 11.511 1.882 -4.979 1.00 90.00 176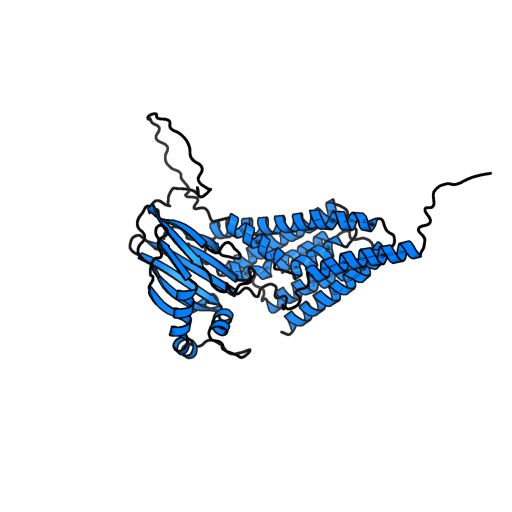 ASN A C 1
ATOM 1405 O O . ASN A 1 176 ? 11.070 0.988 -5.702 1.00 90.00 176 ASN A O 1
ATOM 1409 N N . VAL A 1 177 ? 10.746 2.871 -4.529 1.00 89.56 177 VAL A N 1
ATOM 1410 C CA . VAL A 1 177 ? 9.320 2.986 -4.853 1.00 89.56 177 VAL A CA 1
ATOM 1411 C C . VAL A 1 177 ? 9.022 4.405 -5.304 1.00 89.56 177 VAL A C 1
ATOM 1413 O O . VAL A 1 177 ? 9.232 5.350 -4.543 1.00 89.56 177 VAL A O 1
ATOM 1416 N N . LEU A 1 178 ? 8.519 4.546 -6.530 1.00 88.75 178 LEU A N 1
ATOM 1417 C CA . LEU A 1 178 ? 8.075 5.818 -7.090 1.00 88.75 178 LEU A CA 1
ATOM 1418 C C . LEU A 1 178 ? 6.556 5.914 -6.969 1.00 88.75 178 LEU A C 1
ATOM 1420 O O . LEU A 1 178 ? 5.833 5.083 -7.508 1.00 88.75 178 LEU A O 1
ATOM 1424 N N . GLN A 1 179 ? 6.060 6.910 -6.245 1.00 85.88 179 GLN A N 1
ATOM 1425 C CA . GLN A 1 179 ? 4.633 7.055 -5.944 1.00 85.88 179 GLN A CA 1
ATOM 1426 C C . GLN A 1 179 ? 4.300 8.486 -5.517 1.00 85.88 179 GLN A C 1
ATOM 1428 O O . GLN A 1 179 ? 5.155 9.220 -5.017 1.00 85.88 179 GLN A O 1
ATOM 1433 N N . GLY A 1 180 ? 3.033 8.878 -5.656 1.00 77.94 180 GLY A N 1
ATOM 1434 C CA . GLY A 1 180 ? 2.565 10.197 -5.224 1.00 77.94 180 GLY A CA 1
ATOM 1435 C C . GLY A 1 180 ? 3.377 11.330 -5.861 1.00 77.94 180 GLY A C 1
ATOM 1436 O O . GLY A 1 180 ? 3.415 11.445 -7.083 1.00 77.94 180 GLY A O 1
ATOM 1437 N N . GLN A 1 181 ? 4.030 12.152 -5.035 1.00 77.50 181 GLN A N 1
ATOM 1438 C CA . GLN A 1 181 ? 4.906 13.246 -5.484 1.00 77.50 181 GLN A CA 1
ATOM 1439 C C . GLN A 1 181 ? 6.362 12.804 -5.723 1.00 77.50 181 GLN A C 1
ATOM 1441 O O . GLN A 1 181 ? 7.112 13.498 -6.408 1.00 77.50 181 GLN A O 1
ATOM 1446 N N . ASP A 1 182 ? 6.764 11.646 -5.198 1.00 81.12 182 ASP A N 1
ATOM 1447 C CA . ASP A 1 182 ? 8.111 11.095 -5.343 1.00 81.12 182 ASP A CA 1
ATOM 1448 C C . ASP A 1 182 ? 8.169 10.222 -6.601 1.00 81.12 182 ASP A C 1
ATOM 1450 O O . ASP A 1 182 ? 8.089 8.997 -6.549 1.00 81.12 182 ASP A O 1
ATOM 1454 N N . ARG A 1 183 ? 8.238 10.878 -7.760 1.00 86.62 183 ARG A N 1
ATOM 1455 C CA . ARG A 1 183 ? 8.144 10.241 -9.087 1.00 86.62 183 ARG A CA 1
ATOM 1456 C C . ARG A 1 183 ? 9.457 10.222 -9.864 1.00 86.62 183 ARG A C 1
ATOM 1458 O O . ARG A 1 183 ? 9.467 9.953 -11.060 1.00 86.62 183 ARG A O 1
ATOM 1465 N N . VAL A 1 184 ? 10.553 10.545 -9.189 1.00 89.12 184 VAL A N 1
ATOM 1466 C CA . VAL A 1 184 ? 11.886 10.652 -9.778 1.00 89.12 184 VAL A CA 1
ATOM 1467 C C . VAL A 1 184 ? 12.827 9.745 -9.000 1.00 89.12 184 VAL A C 1
ATOM 1469 O O . VAL A 1 184 ? 12.979 9.901 -7.788 1.00 89.12 184 VAL A O 1
ATOM 1472 N N . LEU A 1 185 ? 13.459 8.806 -9.695 1.00 90.38 185 LEU A N 1
ATOM 1473 C CA . LEU A 1 185 ? 14.639 8.109 -9.202 1.00 90.38 185 LEU A CA 1
ATOM 1474 C C . LEU A 1 185 ? 15.858 8.862 -9.723 1.00 90.38 185 LEU A C 1
ATOM 1476 O O . LEU A 1 185 ? 16.042 8.941 -10.931 1.00 90.38 185 LEU A O 1
ATOM 1480 N N . THR A 1 186 ? 16.700 9.359 -8.823 1.00 88.88 186 THR A N 1
ATOM 1481 C CA . THR A 1 186 ? 17.993 9.961 -9.165 1.00 88.88 186 THR A CA 1
ATOM 1482 C C . THR A 1 186 ? 19.103 9.186 -8.474 1.00 88.88 186 THR A C 1
ATOM 1484 O O . THR A 1 186 ? 18.982 8.830 -7.301 1.00 88.88 186 THR A O 1
ATOM 1487 N N . MET A 1 187 ? 20.181 8.919 -9.201 1.00 87.25 187 MET A N 1
ATOM 1488 C CA . MET A 1 187 ? 21.361 8.233 -8.694 1.00 87.25 187 MET A CA 1
ATOM 1489 C C . MET A 1 187 ? 22.611 8.695 -9.434 1.00 87.25 187 MET A C 1
ATOM 1491 O O . MET A 1 187 ? 22.543 9.118 -10.582 1.00 87.25 187 MET A O 1
ATOM 1495 N N . ILE A 1 188 ? 23.765 8.570 -8.789 1.00 86.00 188 ILE A N 1
ATOM 1496 C CA . ILE A 1 188 ? 25.058 8.710 -9.458 1.00 86.00 188 ILE A CA 1
ATOM 1497 C C . ILE A 1 188 ? 25.510 7.307 -9.854 1.00 86.00 188 ILE A C 1
ATOM 1499 O O . ILE A 1 188 ? 25.495 6.392 -9.025 1.00 86.00 188 ILE A O 1
ATOM 1503 N N . TYR A 1 189 ? 25.865 7.117 -11.122 1.00 83.75 189 TYR A N 1
ATOM 1504 C CA . TYR A 1 189 ? 26.412 5.853 -11.590 1.00 83.75 189 TYR A CA 1
ATOM 1505 C C . TYR A 1 189 ? 27.896 5.783 -11.251 1.00 83.75 189 TYR A C 1
ATOM 1507 O O . TYR A 1 189 ? 28.710 6.480 -11.846 1.00 83.75 189 TYR A O 1
ATOM 1515 N N . ASN A 1 190 ? 28.253 4.920 -10.307 1.00 76.62 190 ASN A N 1
ATOM 1516 C CA . ASN A 1 190 ? 29.640 4.635 -9.972 1.00 76.62 190 ASN A CA 1
ATOM 1517 C C . ASN A 1 190 ? 29.915 3.161 -10.260 1.00 76.62 190 ASN A C 1
ATOM 15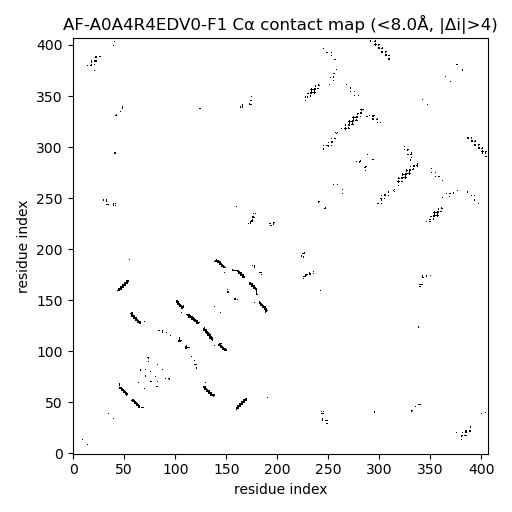19 O O . ASN A 1 190 ? 29.155 2.292 -9.848 1.00 76.62 190 ASN A O 1
ATOM 1523 N N . ILE A 1 191 ? 31.012 2.845 -10.946 1.00 61.56 191 ILE A N 1
ATOM 1524 C CA . ILE A 1 191 ? 31.398 1.440 -11.174 1.00 61.56 191 ILE A CA 1
ATOM 1525 C C . ILE A 1 191 ? 31.794 0.795 -9.834 1.00 61.56 191 ILE A C 1
ATOM 1527 O O . ILE A 1 191 ? 31.580 -0.396 -9.607 1.00 61.56 191 ILE A O 1
ATOM 1531 N N . ASN A 1 192 ? 32.267 1.627 -8.903 1.00 49.97 192 ASN A N 1
ATOM 1532 C CA . ASN A 1 192 ? 32.628 1.263 -7.543 1.00 49.97 192 ASN A CA 1
ATOM 1533 C C . ASN A 1 192 ? 31.475 1.366 -6.531 1.00 49.97 192 ASN A C 1
ATOM 1535 O O . ASN A 1 192 ? 31.768 1.422 -5.346 1.00 49.97 192 ASN A O 1
ATOM 1539 N N . THR A 1 193 ? 30.179 1.325 -6.892 1.00 49.06 193 THR A N 1
ATOM 1540 C CA . THR A 1 193 ? 29.099 1.174 -5.873 1.00 49.06 193 THR A CA 1
ATOM 1541 C C . THR A 1 193 ? 29.132 -0.161 -5.104 1.00 49.06 193 THR A C 1
ATOM 1543 O O . THR A 1 193 ? 28.239 -0.435 -4.307 1.00 49.06 193 THR A O 1
ATOM 1546 N N . GLN A 1 194 ? 30.200 -0.954 -5.248 1.00 46.06 194 GLN A N 1
ATOM 1547 C CA . GLN A 1 194 ? 30.659 -1.835 -4.172 1.00 46.06 194 GLN A CA 1
ATOM 1548 C C . GLN A 1 194 ? 31.072 -1.069 -2.895 1.00 46.06 194 GLN A C 1
ATOM 1550 O O . GLN A 1 194 ? 31.099 -1.667 -1.834 1.00 46.06 194 GLN A O 1
ATOM 1555 N N . GLU A 1 195 ? 31.335 0.236 -2.927 1.00 39.47 195 GLU A N 1
ATOM 1556 C CA . GLU A 1 195 ? 31.775 1.033 -1.780 1.00 39.47 195 GLU A CA 1
ATOM 1557 C C . GLU A 1 195 ? 31.432 2.524 -1.970 1.00 39.47 195 GLU A C 1
ATOM 1559 O O . GLU A 1 195 ? 32.301 3.310 -2.323 1.00 39.47 195 GLU A O 1
ATOM 1564 N N . GLN A 1 196 ? 30.186 2.956 -1.735 1.00 31.61 196 GLN A N 1
ATOM 1565 C CA . GLN A 1 196 ? 29.917 4.279 -1.136 1.00 31.61 196 GLN A CA 1
ATOM 1566 C C . GLN A 1 196 ? 28.430 4.491 -0.854 1.00 31.61 196 GLN A C 1
ATOM 1568 O O . GLN A 1 196 ? 27.572 4.369 -1.727 1.00 31.61 196 GLN A O 1
ATOM 1573 N N . GLY A 1 197 ? 28.158 4.799 0.413 1.00 35.41 197 GLY A N 1
ATOM 1574 C CA . GLY A 1 197 ? 26.845 5.135 0.926 1.00 35.41 197 GLY A CA 1
ATOM 1575 C C . GLY A 1 197 ? 26.344 6.492 0.441 1.00 35.41 197 GLY A C 1
ATOM 1576 O O . GLY A 1 197 ? 27.095 7.379 0.051 1.00 35.41 197 GLY A O 1
ATOM 1577 N N . THR A 1 198 ? 25.026 6.603 0.511 1.00 33.97 198 THR A N 1
ATOM 1578 C CA . THR A 1 198 ? 24.216 7.820 0.536 1.00 33.97 198 THR A CA 1
ATOM 1579 C C . THR A 1 198 ? 24.919 9.047 1.115 1.00 33.97 198 THR A C 1
ATOM 1581 O O . THR A 1 198 ? 25.147 9.096 2.316 1.00 33.97 198 THR A O 1
ATOM 1584 N N . ASP A 1 199 ? 25.081 10.070 0.280 1.00 32.88 199 ASP A N 1
ATOM 1585 C CA . ASP A 1 199 ? 24.799 11.456 0.650 1.00 32.88 199 ASP A CA 1
ATOM 1586 C C . ASP A 1 199 ? 24.113 12.137 -0.538 1.00 32.88 199 ASP A C 1
ATOM 1588 O O . ASP A 1 199 ? 24.714 12.572 -1.516 1.00 32.88 199 ASP A O 1
ATOM 1592 N N . SER A 1 200 ? 22.788 12.184 -0.481 1.00 36.56 200 SER A N 1
ATOM 1593 C CA . SER A 1 200 ? 21.987 13.091 -1.299 1.00 36.56 200 SER A CA 1
ATOM 1594 C C . SER A 1 200 ? 21.056 13.831 -0.359 1.00 36.56 200 SER A C 1
ATOM 1596 O O . SER A 1 200 ? 19.846 13.621 -0.334 1.00 36.56 200 SER A O 1
ATOM 1598 N N . GLN A 1 201 ? 21.660 14.689 0.461 1.00 31.70 201 GLN A N 1
ATOM 1599 C CA . GLN A 1 201 ? 20.961 15.752 1.157 1.00 31.70 201 GLN A CA 1
ATOM 1600 C C . GLN A 1 201 ? 21.586 17.083 0.728 1.00 31.70 201 GLN A C 1
ATOM 1602 O O . GLN A 1 201 ? 22.745 17.356 1.008 1.00 31.70 201 GLN A O 1
ATOM 1607 N N . SER A 1 202 ? 20.793 17.860 -0.018 1.00 32.00 202 SER A N 1
ATOM 1608 C CA . SER A 1 202 ? 20.792 19.328 -0.106 1.00 32.00 202 SER A CA 1
ATOM 1609 C C . SER A 1 202 ? 22.123 20.053 0.130 1.00 32.00 202 SER A C 1
ATOM 1611 O O . SER A 1 202 ? 22.567 20.206 1.266 1.00 32.00 202 SER A O 1
ATOM 1613 N N . GLY A 1 203 ? 22.681 20.619 -0.941 1.00 27.97 203 GLY A N 1
ATOM 1614 C CA . GLY A 1 203 ? 23.835 21.505 -0.857 1.00 27.97 203 GLY A CA 1
ATOM 1615 C C . GLY A 1 203 ? 23.603 22.712 0.056 1.00 27.97 203 GLY A C 1
ATOM 1616 O O . GLY A 1 203 ? 22.643 23.460 -0.126 1.00 27.97 203 GLY A O 1
ATOM 1617 N N . VAL A 1 204 ? 24.543 22.922 0.979 1.00 26.89 204 VAL A N 1
ATOM 1618 C CA . VAL A 1 204 ? 24.954 24.236 1.484 1.00 26.89 204 VAL A CA 1
ATOM 1619 C C . VAL A 1 204 ? 26.479 24.203 1.655 1.00 26.89 204 VAL A C 1
ATOM 1621 O O . VAL A 1 204 ? 27.034 23.318 2.296 1.00 26.89 204 VAL A O 1
ATOM 1624 N N . THR A 1 205 ? 27.137 25.157 1.008 1.00 29.02 205 THR A N 1
ATOM 1625 C CA . THR A 1 205 ? 28.570 25.494 1.028 1.00 29.02 205 THR A CA 1
ATOM 1626 C C . THR A 1 205 ? 29.146 25.754 2.425 1.00 29.02 205 THR A C 1
ATOM 1628 O O . THR A 1 205 ? 28.495 26.446 3.198 1.00 29.02 205 THR A O 1
ATOM 1631 N N . GLU A 1 206 ? 30.399 25.333 2.681 1.00 27.06 206 GLU A N 1
ATOM 1632 C CA . GLU A 1 206 ? 31.565 26.201 3.002 1.00 27.06 206 GLU A CA 1
ATOM 1633 C C . GLU A 1 206 ? 32.824 25.411 3.456 1.00 27.06 206 GLU A C 1
ATOM 1635 O O . GLU A 1 206 ? 32.753 24.558 4.331 1.00 27.06 206 GLU A O 1
ATOM 1640 N N . GLY A 1 207 ? 33.999 25.779 2.912 1.00 24.03 207 GLY A N 1
ATOM 1641 C CA . GLY A 1 207 ? 35.199 26.078 3.722 1.00 24.03 207 GLY A CA 1
ATOM 1642 C C . GLY A 1 207 ? 36.223 24.988 4.107 1.00 24.03 207 GLY A C 1
ATOM 1643 O O . GLY A 1 207 ? 36.170 24.459 5.204 1.00 24.03 207 GLY A O 1
ATOM 1644 N N . ALA A 1 208 ? 37.239 24.806 3.249 1.00 25.66 208 ALA A N 1
ATOM 1645 C CA . ALA A 1 208 ? 38.696 24.676 3.501 1.00 25.66 208 ALA A CA 1
ATOM 1646 C C . ALA A 1 208 ? 39.289 23.921 4.729 1.00 25.66 208 ALA A C 1
ATOM 1648 O O . ALA A 1 208 ? 39.062 24.286 5.878 1.00 25.66 208 ALA A O 1
ATOM 1649 N N . GLY A 1 209 ? 40.277 23.041 4.466 1.00 24.94 209 GLY A N 1
ATOM 1650 C CA . GLY A 1 209 ? 41.330 22.681 5.437 1.00 24.94 209 GLY A CA 1
ATOM 1651 C C . GLY A 1 209 ? 42.120 21.393 5.138 1.00 24.94 209 GLY A C 1
ATOM 1652 O O . GLY A 1 209 ? 41.593 20.297 5.253 1.00 24.94 209 GLY A O 1
ATOM 1653 N N . THR A 1 210 ? 43.397 21.542 4.784 1.00 25.08 210 THR A N 1
ATOM 1654 C CA . THR A 1 210 ? 44.459 20.536 4.532 1.00 25.08 210 THR A CA 1
ATOM 1655 C C . THR A 1 210 ? 44.889 19.694 5.750 1.00 25.08 210 THR A C 1
ATOM 1657 O O . THR A 1 210 ? 45.010 20.276 6.824 1.00 25.08 210 THR A O 1
ATOM 1660 N N . ALA A 1 211 ? 45.279 18.414 5.559 1.00 26.78 211 ALA A N 1
ATOM 1661 C CA . ALA A 1 211 ? 46.572 17.817 5.994 1.00 26.78 211 ALA A CA 1
ATOM 1662 C C . ALA A 1 211 ? 46.661 16.274 5.805 1.00 26.78 211 ALA A C 1
ATOM 1664 O O . ALA A 1 211 ? 45.660 15.569 5.746 1.00 26.78 211 ALA A O 1
ATOM 1665 N N . GLU A 1 212 ? 47.906 15.802 5.703 1.00 24.28 212 GLU A N 1
ATOM 1666 C CA . GLU A 1 212 ? 48.450 14.499 5.282 1.00 24.28 212 GLU A CA 1
ATOM 1667 C C . GLU A 1 212 ? 48.303 13.281 6.231 1.00 24.28 212 GLU A C 1
ATOM 1669 O O . GLU A 1 212 ? 48.450 13.390 7.442 1.00 24.28 212 GLU A O 1
ATOM 1674 N N . GLN A 1 213 ? 48.134 12.106 5.596 1.00 25.69 213 GLN A N 1
ATOM 1675 C CA . GLN A 1 213 ? 48.942 10.861 5.667 1.00 25.69 213 GLN A CA 1
ATOM 1676 C C . GLN A 1 213 ? 49.262 10.171 7.023 1.00 25.69 213 GLN A C 1
ATOM 1678 O O . GLN A 1 213 ? 50.061 10.660 7.810 1.00 25.69 213 GLN A O 1
ATOM 1683 N N . ALA A 1 214 ? 48.787 8.919 7.193 1.00 25.89 214 ALA A N 1
ATOM 1684 C CA . ALA A 1 214 ? 49.604 7.678 7.198 1.00 25.89 214 ALA A CA 1
ATOM 1685 C C . ALA A 1 214 ? 49.038 6.529 8.078 1.00 25.89 214 ALA A C 1
ATOM 1687 O O . ALA A 1 214 ? 48.925 6.653 9.290 1.00 25.89 214 ALA A O 1
ATOM 1688 N N . GLY A 1 215 ? 48.832 5.362 7.445 1.00 24.48 215 GLY A N 1
ATOM 1689 C CA . GLY A 1 215 ? 49.274 4.049 7.942 1.00 24.48 215 GLY A CA 1
ATOM 1690 C C . GLY A 1 215 ? 48.464 3.319 9.022 1.00 24.48 215 GLY A C 1
ATOM 1691 O O . GLY A 1 215 ? 48.734 3.485 10.203 1.00 24.48 215 GLY A O 1
ATOM 1692 N N . ALA A 1 216 ? 47.630 2.359 8.610 1.00 25.92 216 ALA A N 1
ATOM 1693 C CA . ALA A 1 216 ? 47.575 1.019 9.211 1.00 25.92 216 ALA A CA 1
ATOM 1694 C C . ALA A 1 216 ? 46.726 0.089 8.331 1.00 25.92 216 ALA A C 1
ATOM 1696 O O . ALA A 1 216 ? 45.553 0.341 8.075 1.00 25.92 216 ALA A O 1
ATOM 1697 N N . SER A 1 217 ? 47.348 -0.992 7.874 1.00 32.53 217 SER A N 1
ATOM 1698 C CA . SER A 1 217 ? 46.722 -2.142 7.231 1.00 32.53 217 SER A CA 1
ATOM 1699 C C . SER A 1 217 ? 45.669 -2.769 8.149 1.00 32.53 217 SER A C 1
ATOM 1701 O O . SER A 1 217 ? 46.018 -3.417 9.137 1.00 32.53 217 SER A O 1
ATOM 1703 N N . ALA A 1 218 ? 44.399 -2.594 7.798 1.00 28.78 218 ALA A N 1
ATOM 1704 C CA . ALA A 1 218 ? 43.290 -3.399 8.285 1.00 28.78 218 ALA A CA 1
ATOM 1705 C C . ALA A 1 218 ? 42.701 -4.135 7.078 1.00 28.78 218 ALA A C 1
ATOM 1707 O O . ALA A 1 218 ? 42.395 -3.518 6.058 1.00 28.78 218 ALA A O 1
ATOM 1708 N N . GLU A 1 219 ? 42.600 -5.458 7.172 1.00 26.98 219 GLU A N 1
ATOM 1709 C CA . GLU A 1 219 ? 41.859 -6.264 6.205 1.00 26.98 219 GLU A CA 1
ATOM 1710 C C . GLU A 1 219 ? 40.414 -5.744 6.115 1.00 26.98 219 GLU A C 1
ATOM 1712 O O . GLU A 1 219 ? 39.773 -5.579 7.159 1.00 26.98 219 GLU A O 1
ATOM 1717 N N . PRO A 1 220 ? 39.859 -5.480 4.918 1.00 31.19 220 PRO A N 1
ATOM 1718 C CA . PRO A 1 220 ? 38.480 -5.053 4.822 1.00 31.19 220 PRO A CA 1
ATOM 1719 C C . PRO A 1 220 ? 37.586 -6.290 4.923 1.00 31.19 220 PRO A C 1
ATOM 1721 O O . PRO A 1 220 ? 37.229 -6.921 3.932 1.00 31.19 220 PRO A O 1
ATOM 1724 N N . SER A 1 221 ? 37.147 -6.615 6.137 1.00 33.53 221 SER A N 1
ATOM 1725 C CA . SER A 1 221 ? 35.857 -7.280 6.331 1.00 33.53 221 SER A CA 1
ATOM 1726 C C . SER A 1 221 ? 34.744 -6.243 6.115 1.00 33.53 221 SER A C 1
ATOM 1728 O O . SER A 1 221 ? 34.064 -5.833 7.055 1.00 33.53 221 SER A O 1
ATOM 1730 N N . GLY A 1 222 ? 34.630 -5.741 4.883 1.00 24.42 222 GLY A N 1
ATOM 1731 C CA . GLY A 1 222 ? 33.675 -4.714 4.475 1.00 24.42 222 GLY A CA 1
ATOM 1732 C C . GLY A 1 222 ? 32.450 -5.356 3.840 1.00 24.42 222 GLY A C 1
ATOM 1733 O O . GLY A 1 222 ? 32.415 -5.601 2.639 1.00 24.42 222 GLY A O 1
ATOM 1734 N N . GLY A 1 223 ? 31.437 -5.668 4.647 1.00 25.78 223 GLY A N 1
ATOM 1735 C CA . GLY A 1 223 ? 30.121 -5.999 4.114 1.00 25.78 223 GLY A CA 1
ATOM 1736 C C . GLY A 1 223 ? 29.538 -4.767 3.429 1.00 25.78 223 GLY A C 1
ATOM 1737 O O . GLY A 1 223 ? 29.186 -3.804 4.101 1.00 25.78 223 GLY A O 1
ATOM 1738 N N . VAL A 1 224 ? 29.444 -4.800 2.102 1.00 29.47 224 VAL A N 1
ATOM 1739 C CA . VAL A 1 224 ? 28.816 -3.750 1.297 1.00 29.47 224 VAL A CA 1
ATOM 1740 C C . VAL A 1 224 ? 27.322 -3.691 1.626 1.00 29.47 224 VAL A C 1
ATOM 1742 O O . VAL A 1 224 ? 26.540 -4.532 1.174 1.00 29.47 224 VAL A O 1
ATOM 1745 N N . GLU A 1 225 ? 26.907 -2.719 2.437 1.00 33.81 225 GLU A N 1
ATOM 1746 C CA . GLU A 1 225 ? 25.494 -2.380 2.604 1.00 33.81 225 GLU A CA 1
ATOM 1747 C C . GLU A 1 225 ? 25.093 -1.353 1.552 1.00 33.81 225 GLU A C 1
ATOM 1749 O O . GLU A 1 225 ? 25.175 -0.146 1.762 1.00 33.81 225 GLU A O 1
ATOM 1754 N N . VAL A 1 226 ? 24.641 -1.850 0.400 1.00 43.22 226 VAL A N 1
ATOM 1755 C CA . VAL A 1 226 ? 23.916 -1.015 -0.556 1.00 43.22 226 VAL A CA 1
ATOM 1756 C C . VAL A 1 226 ? 22.577 -0.658 0.075 1.00 43.22 226 VAL A C 1
ATOM 1758 O O . VAL A 1 226 ? 21.772 -1.543 0.386 1.00 43.22 226 VAL A O 1
ATOM 1761 N N . SER A 1 227 ? 22.348 0.628 0.321 1.00 48.91 227 SER A N 1
ATOM 1762 C CA . SER A 1 227 ? 21.139 1.083 0.988 1.00 48.91 227 SER A CA 1
ATOM 1763 C C . SER A 1 227 ? 19.949 0.995 0.032 1.00 48.91 227 SER A C 1
ATOM 1765 O O . SER A 1 227 ? 19.835 1.720 -0.953 1.00 48.91 227 SER A O 1
ATOM 1767 N N . THR A 1 228 ? 19.002 0.111 0.347 1.00 60.16 228 THR A N 1
ATOM 1768 C CA . THR A 1 228 ? 17.600 0.320 -0.037 1.00 60.16 228 THR A CA 1
ATOM 1769 C C . THR A 1 228 ? 17.205 1.743 0.334 1.00 60.16 228 THR A C 1
ATOM 1771 O O . THR A 1 228 ? 17.554 2.206 1.427 1.00 60.16 228 THR A O 1
ATOM 1774 N N . ASN A 1 229 ? 16.425 2.414 -0.514 1.00 78.88 229 ASN A N 1
ATOM 1775 C CA . ASN A 1 229 ? 15.843 3.702 -0.153 1.00 78.88 229 ASN A CA 1
ATOM 1776 C C . ASN A 1 229 ? 14.710 3.476 0.862 1.00 78.88 229 ASN A C 1
ATOM 1778 O O . ASN A 1 229 ? 13.527 3.541 0.534 1.00 78.88 229 ASN A O 1
ATOM 1782 N N . TRP A 1 230 ? 15.082 3.147 2.097 1.00 86.31 230 TRP A N 1
ATOM 1783 C CA . TRP A 1 230 ? 14.205 2.825 3.224 1.00 86.31 230 TRP A CA 1
ATOM 1784 C C . TRP A 1 230 ? 13.129 3.895 3.438 1.00 86.31 230 TRP A C 1
ATOM 1786 O O . TRP A 1 230 ? 11.987 3.577 3.767 1.00 86.31 230 TRP A O 1
ATOM 1796 N N . TRP A 1 231 ? 13.453 5.156 3.143 1.00 89.56 231 TRP A N 1
ATOM 1797 C CA . TRP A 1 231 ? 12.510 6.267 3.191 1.00 89.56 231 TRP A CA 1
ATOM 1798 C C . TRP A 1 231 ? 11.350 6.132 2.195 1.00 89.56 231 TRP A C 1
ATOM 1800 O O . TRP A 1 231 ? 10.205 6.412 2.553 1.00 89.56 231 TRP A O 1
ATOM 1810 N N . SER A 1 232 ? 11.607 5.649 0.974 1.00 89.19 232 SER A N 1
ATOM 1811 C CA . SER A 1 232 ? 10.545 5.389 -0.014 1.00 89.19 232 SER A CA 1
ATOM 1812 C C . SER A 1 232 ? 9.542 4.342 0.491 1.00 89.19 232 SER A C 1
ATOM 1814 O O . SER A 1 232 ? 8.334 4.512 0.328 1.00 89.19 232 SER A O 1
ATOM 1816 N N . PHE A 1 233 ? 10.024 3.319 1.206 1.00 90.62 233 PHE A N 1
ATOM 1817 C CA . PHE A 1 233 ? 9.188 2.282 1.814 1.00 90.62 233 PHE A CA 1
ATOM 1818 C C . PHE A 1 233 ? 8.453 2.764 3.070 1.00 90.62 233 PHE A C 1
ATOM 1820 O O . PHE A 1 233 ? 7.299 2.390 3.264 1.00 90.62 233 PHE A O 1
ATOM 1827 N N . ILE A 1 234 ? 9.055 3.634 3.889 1.00 93.06 234 ILE A N 1
ATOM 1828 C CA . ILE A 1 234 ? 8.330 4.314 4.978 1.00 93.06 234 ILE A CA 1
ATOM 1829 C C . ILE A 1 234 ? 7.160 5.111 4.399 1.00 93.06 234 ILE A C 1
ATOM 1831 O O . ILE A 1 234 ? 6.025 4.940 4.841 1.00 93.06 234 ILE A O 1
ATOM 1835 N N . LYS A 1 235 ? 7.406 5.934 3.371 1.00 90.44 235 LYS A N 1
ATOM 1836 C CA . LYS A 1 235 ? 6.346 6.688 2.686 1.00 90.44 235 LYS A CA 1
ATOM 1837 C C . LYS A 1 235 ? 5.282 5.771 2.090 1.00 90.44 235 LYS A C 1
ATOM 1839 O O . LYS A 1 235 ? 4.103 6.088 2.180 1.00 90.44 235 LYS A O 1
ATOM 1844 N N . LEU A 1 236 ? 5.673 4.621 1.536 1.00 88.94 236 LEU A N 1
ATOM 1845 C CA . LEU A 1 236 ? 4.737 3.603 1.049 1.00 88.94 236 LEU A CA 1
ATOM 1846 C C . LEU A 1 236 ? 3.843 3.075 2.170 1.00 88.94 236 LEU A C 1
ATOM 1848 O O . LEU A 1 236 ? 2.632 3.036 1.992 1.00 88.94 236 LEU A O 1
ATOM 1852 N N . GLY A 1 237 ? 4.405 2.751 3.335 1.00 90.38 237 GLY A N 1
ATOM 1853 C CA . GLY A 1 237 ? 3.628 2.332 4.506 1.00 90.38 237 GLY A CA 1
ATOM 1854 C C . GLY A 1 237 ? 2.681 3.414 5.015 1.00 90.38 237 GLY A C 1
ATOM 1855 O O . GLY A 1 237 ? 1.532 3.133 5.353 1.00 90.38 237 GLY A O 1
ATOM 1856 N N . MET A 1 238 ? 3.133 4.671 5.020 1.00 90.56 238 MET A N 1
ATOM 1857 C CA . MET A 1 238 ? 2.288 5.805 5.392 1.00 90.56 238 MET A CA 1
ATOM 1858 C C . MET A 1 238 ? 1.123 5.977 4.410 1.00 90.56 238 MET A C 1
ATOM 1860 O O . MET A 1 238 ? -0.035 6.055 4.823 1.00 90.56 238 MET A O 1
ATOM 1864 N N . ASN A 1 239 ? 1.424 6.008 3.110 1.00 86.75 239 ASN A N 1
ATOM 1865 C CA . ASN A 1 239 ? 0.431 6.170 2.055 1.00 86.75 239 ASN A CA 1
ATOM 1866 C C . ASN A 1 239 ? -0.554 5.006 2.035 1.00 86.75 239 ASN A C 1
ATOM 1868 O O . ASN A 1 239 ? -1.742 5.259 1.901 1.00 86.75 239 ASN A O 1
ATOM 1872 N N . HIS A 1 240 ? -0.095 3.773 2.258 1.00 86.00 240 HIS A N 1
ATOM 1873 C CA . HIS A 1 240 ? -0.947 2.590 2.344 1.00 86.00 240 HIS A CA 1
ATOM 1874 C C . HIS A 1 240 ? -2.095 2.775 3.350 1.00 86.00 240 HIS A C 1
ATOM 1876 O O . HIS A 1 240 ? -3.255 2.542 3.014 1.00 86.00 240 HIS A O 1
ATOM 1882 N N . ILE A 1 241 ? -1.804 3.288 4.552 1.00 86.38 241 ILE A N 1
ATOM 1883 C CA . ILE A 1 241 ? -2.844 3.565 5.555 1.00 86.38 241 ILE A CA 1
ATOM 1884 C C . ILE A 1 241 ? -3.685 4.790 5.184 1.00 86.38 241 ILE A C 1
ATOM 1886 O O . ILE A 1 241 ? -4.893 4.783 5.400 1.00 86.38 241 ILE A O 1
ATOM 1890 N N . LEU A 1 242 ? -3.076 5.847 4.641 1.00 86.38 242 LEU A N 1
ATOM 1891 C CA . LEU A 1 242 ? -3.788 7.085 4.301 1.00 86.38 242 LEU A CA 1
ATOM 1892 C C . LEU A 1 242 ? -4.718 6.940 3.086 1.00 86.38 242 LEU A C 1
ATOM 1894 O O . LEU A 1 242 ? -5.742 7.619 3.034 1.00 86.38 242 LEU A O 1
ATOM 1898 N N . SER A 1 243 ? -4.390 6.071 2.126 1.00 78.88 243 SER A N 1
ATOM 1899 C CA . SER A 1 243 ? -5.246 5.750 0.977 1.00 78.88 243 SER A CA 1
ATOM 1900 C C . SER A 1 243 ? -6.222 4.606 1.268 1.00 78.88 243 SER A C 1
ATOM 1902 O O . SER A 1 243 ? -7.261 4.509 0.616 1.00 78.88 243 SER A O 1
ATOM 1904 N N . GLY A 1 244 ? -5.909 3.746 2.243 1.00 82.06 244 GLY A N 1
ATOM 1905 C CA . GLY A 1 244 ? -6.756 2.639 2.685 1.00 82.06 244 GLY A CA 1
ATOM 1906 C C . GLY A 1 244 ? -7.907 3.109 3.573 1.00 82.06 244 GLY A C 1
ATOM 1907 O O . GLY A 1 244 ? -7.819 3.078 4.802 1.00 82.06 244 GLY A O 1
ATOM 1908 N N . PHE A 1 245 ? -9.020 3.533 2.970 1.00 85.25 245 PHE A N 1
ATOM 1909 C CA . PHE A 1 245 ? -10.195 4.007 3.720 1.00 85.25 245 PHE A CA 1
ATOM 1910 C C . PHE A 1 245 ? -10.764 2.961 4.692 1.00 85.25 245 PHE A C 1
ATOM 1912 O O . PHE A 1 245 ? -11.292 3.314 5.748 1.00 85.25 245 PHE A O 1
ATOM 1919 N N . ASP A 1 246 ? -10.622 1.676 4.375 1.00 86.81 246 ASP A N 1
ATOM 1920 C CA . ASP A 1 246 ? -10.970 0.568 5.261 1.00 86.81 246 ASP A CA 1
ATOM 1921 C C . ASP A 1 246 ? -10.087 0.518 6.517 1.00 86.81 246 ASP A C 1
ATOM 1923 O O . ASP A 1 246 ? -10.613 0.365 7.623 1.00 86.81 246 ASP A O 1
ATOM 1927 N N . HIS A 1 247 ? -8.781 0.754 6.385 1.00 89.06 247 HIS A N 1
ATOM 1928 C CA . HIS A 1 247 ? -7.839 0.858 7.502 1.00 89.06 247 HIS A CA 1
ATOM 1929 C C . HIS A 1 247 ? -8.158 2.061 8.398 1.00 89.06 247 HIS A C 1
ATOM 1931 O O . HIS A 1 247 ? -8.218 1.926 9.625 1.00 89.06 247 HIS A O 1
ATOM 1937 N N . LEU A 1 248 ? -8.426 3.229 7.804 1.00 90.25 248 LEU A N 1
ATOM 1938 C CA . LEU A 1 248 ? -8.805 4.435 8.549 1.00 90.25 248 LEU A CA 1
ATOM 1939 C C . LEU A 1 248 ? -10.111 4.226 9.323 1.00 90.25 248 LEU A C 1
ATOM 1941 O O . LEU A 1 248 ? -10.188 4.545 10.516 1.00 90.25 248 LEU A O 1
ATOM 1945 N N . LEU A 1 249 ? -11.123 3.638 8.677 1.00 91.75 249 LEU A N 1
ATOM 1946 C CA . LEU A 1 249 ? -12.407 3.339 9.308 1.00 91.75 249 LEU A CA 1
ATOM 1947 C C . LEU A 1 249 ? -12.265 2.279 10.410 1.00 91.75 249 LEU A C 1
ATOM 1949 O O . LEU A 1 249 ? -12.889 2.409 11.466 1.00 91.75 249 LEU A O 1
ATOM 1953 N N . PHE A 1 250 ? -11.413 1.270 10.209 1.00 92.94 250 PHE A N 1
ATOM 1954 C CA . PHE A 1 250 ? -11.099 0.248 11.206 1.00 92.94 250 PHE A CA 1
ATOM 1955 C C . PHE A 1 250 ? -10.435 0.846 12.455 1.00 92.94 250 PHE A C 1
ATOM 1957 O O . PHE A 1 250 ? -10.909 0.619 13.572 1.00 92.94 250 PHE A O 1
ATOM 1964 N N . ILE A 1 251 ? -9.389 1.666 12.287 1.00 92.44 251 ILE A N 1
ATOM 1965 C CA . ILE A 1 251 ? -8.707 2.354 13.398 1.00 92.44 251 ILE A CA 1
ATOM 1966 C C . ILE A 1 251 ? -9.693 3.263 14.133 1.00 92.44 251 ILE A C 1
ATOM 1968 O O . ILE A 1 251 ? -9.776 3.230 15.364 1.00 92.44 251 ILE A O 1
ATOM 1972 N N . PHE A 1 252 ? -10.493 4.038 13.400 1.00 93.12 252 PHE A N 1
ATOM 1973 C CA . PHE A 1 252 ? -11.513 4.887 14.004 1.00 93.12 252 PHE A CA 1
ATOM 1974 C C . PHE A 1 252 ? -12.521 4.073 14.826 1.00 93.12 252 PHE A C 1
ATOM 1976 O O . PHE A 1 252 ? -12.786 4.407 15.985 1.00 93.12 252 PHE A O 1
ATOM 1983 N N . ALA A 1 253 ? -13.019 2.958 14.282 1.00 93.31 253 ALA A N 1
ATOM 1984 C CA . ALA A 1 253 ? -13.918 2.050 14.988 1.00 93.31 253 ALA A CA 1
ATOM 1985 C C . ALA A 1 253 ? -13.277 1.483 16.268 1.00 93.31 253 ALA A C 1
ATOM 1987 O O . ALA A 1 253 ? -13.941 1.419 17.308 1.00 93.31 253 ALA A O 1
ATOM 1988 N N . LEU A 1 254 ? -11.988 1.127 16.245 1.00 92.81 254 LEU A N 1
ATOM 1989 C CA . LEU A 1 254 ? -11.268 0.662 17.437 1.00 92.81 254 LEU A CA 1
ATOM 1990 C C . LEU A 1 254 ? -11.227 1.730 18.542 1.00 92.81 254 LEU A C 1
ATOM 1992 O O . LEU A 1 254 ? -11.383 1.388 19.719 1.00 92.81 254 LEU A O 1
ATOM 1996 N N . LEU A 1 255 ? -11.083 3.008 18.172 1.00 92.31 255 LEU A N 1
ATOM 1997 C CA . LEU A 1 255 ? -10.978 4.137 19.104 1.00 92.31 255 LEU A CA 1
ATOM 1998 C C . LEU A 1 255 ? -12.316 4.579 19.721 1.00 92.31 255 LEU A C 1
ATOM 2000 O O . LEU A 1 255 ? -12.313 5.162 20.810 1.00 92.31 255 LEU A O 1
ATOM 2004 N N . LEU A 1 256 ? -13.461 4.294 19.088 1.00 91.38 256 LEU A N 1
ATOM 2005 C CA . LEU A 1 256 ? -14.788 4.671 19.610 1.00 91.38 256 LEU A CA 1
ATOM 2006 C C . LEU A 1 256 ? -15.107 4.019 20.965 1.00 91.38 256 LEU A C 1
ATOM 2008 O O . LEU A 1 256 ? -15.730 4.638 21.831 1.00 91.38 256 LEU A O 1
ATOM 2012 N N . GLY A 1 257 ? -14.671 2.777 21.178 1.00 87.06 257 GLY A N 1
ATOM 2013 C CA . GLY A 1 257 ? -14.886 2.065 22.437 1.00 87.06 257 GLY A CA 1
ATOM 2014 C C . GLY A 1 257 ? -14.122 2.713 23.596 1.00 87.06 257 GLY A C 1
ATOM 2015 O O . GLY A 1 257 ? -12.954 3.063 23.466 1.00 87.06 257 GLY A O 1
ATOM 2016 N N . LYS A 1 258 ? -14.745 2.864 24.773 1.00 86.75 258 LYS A N 1
ATOM 2017 C CA . LYS A 1 258 ? -14.048 3.400 25.956 1.00 86.75 258 LYS A CA 1
ATOM 2018 C C . LYS A 1 258 ? -13.029 2.384 26.483 1.00 86.75 258 LYS A C 1
ATOM 2020 O O . LYS A 1 258 ? -13.407 1.378 27.077 1.00 86.75 258 LYS A O 1
ATOM 2025 N N . GLN A 1 259 ? -11.746 2.699 26.335 1.00 87.44 259 GLN A N 1
ATOM 2026 C CA . GLN A 1 259 ? -10.629 1.909 26.861 1.00 87.44 259 GLN A CA 1
ATOM 2027 C C . GLN A 1 259 ? -9.564 2.771 27.553 1.00 87.44 259 GLN A C 1
ATOM 2029 O O . GLN A 1 259 ? -9.561 4.001 27.435 1.00 87.44 259 GLN A O 1
ATOM 2034 N N . THR A 1 260 ? -8.680 2.118 28.308 1.00 89.12 260 THR A N 1
ATOM 2035 C CA . THR A 1 260 ? -7.504 2.736 28.945 1.00 89.12 260 THR A CA 1
ATOM 2036 C C . THR A 1 260 ? -6.358 2.915 27.945 1.00 89.12 260 THR A C 1
ATOM 2038 O O . THR A 1 260 ? -6.289 2.207 26.945 1.00 89.12 260 THR A O 1
ATOM 2041 N N . PHE A 1 261 ? -5.409 3.814 28.234 1.00 88.00 261 PHE A N 1
ATOM 2042 C CA . PHE A 1 261 ? -4.236 4.034 27.374 1.00 88.00 261 PHE A CA 1
ATOM 2043 C C . PHE A 1 261 ? -3.442 2.743 27.108 1.00 88.00 261 PHE A C 1
ATOM 2045 O O . PHE A 1 261 ? -3.109 2.448 25.966 1.00 88.00 261 PHE A O 1
ATOM 2052 N N . LYS A 1 262 ? -3.235 1.917 28.147 1.00 90.31 262 LYS A N 1
ATOM 2053 C CA . LYS A 1 262 ? -2.565 0.610 28.023 1.00 90.31 262 LYS A CA 1
ATOM 2054 C C . LYS A 1 262 ? -3.292 -0.340 27.068 1.00 90.31 262 LYS A C 1
ATOM 2056 O O . LYS A 1 262 ? -2.645 -1.108 26.369 1.00 90.31 262 LYS A O 1
ATOM 2061 N N . GLN A 1 263 ? -4.624 -0.293 27.037 1.00 91.25 263 GLN A N 1
ATOM 2062 C CA . GLN A 1 263 ? -5.414 -1.123 26.129 1.00 91.25 263 GLN A CA 1
ATOM 2063 C C . GLN A 1 263 ? -5.298 -0.649 24.679 1.00 91.25 263 GLN A C 1
ATOM 2065 O O . GLN A 1 263 ? -5.145 -1.502 23.814 1.00 91.25 263 GLN A O 1
ATOM 2070 N N . TYR A 1 264 ? -5.308 0.664 24.409 1.00 90.94 264 TYR A N 1
ATOM 2071 C CA . TYR A 1 264 ? -5.065 1.162 23.047 1.00 90.94 264 TYR A CA 1
ATOM 2072 C C . TYR A 1 264 ? -3.672 0.798 22.554 1.00 90.94 264 TYR A C 1
ATOM 2074 O O . TYR A 1 264 ? -3.557 0.265 21.459 1.00 90.94 264 TYR A O 1
ATOM 2082 N N . ALA A 1 265 ? -2.643 1.023 23.377 1.00 90.19 265 ALA A N 1
ATOM 2083 C CA . ALA A 1 265 ? -1.277 0.639 23.037 1.00 90.19 265 ALA A CA 1
ATOM 2084 C C . ALA A 1 265 ? -1.196 -0.863 22.720 1.00 90.19 265 ALA A C 1
ATOM 2086 O O . ALA A 1 265 ? -0.717 -1.240 21.661 1.00 90.19 265 ALA A O 1
ATOM 2087 N N . GLY A 1 266 ? -1.772 -1.716 23.576 1.00 92.19 266 GLY A N 1
ATOM 2088 C CA . GLY A 1 266 ? -1.823 -3.158 23.329 1.00 92.19 266 GLY A CA 1
ATOM 2089 C C . GLY A 1 266 ? -2.546 -3.535 22.033 1.00 92.19 266 GLY A C 1
ATOM 2090 O O . GLY A 1 266 ? -2.093 -4.433 21.338 1.00 92.19 266 GLY A O 1
ATOM 2091 N N . ILE A 1 267 ? -3.636 -2.847 21.683 1.00 92.94 267 ILE A N 1
ATOM 2092 C CA . ILE A 1 267 ? -4.389 -3.076 20.439 1.00 92.94 267 ILE A CA 1
ATOM 2093 C C . ILE A 1 267 ? -3.558 -2.695 19.215 1.00 92.94 267 ILE A C 1
ATOM 2095 O O . ILE A 1 267 ? -3.407 -3.533 18.329 1.00 92.94 267 ILE A O 1
ATOM 2099 N N . ILE A 1 268 ? -3.001 -1.482 19.187 1.00 90.62 268 ILE A N 1
ATOM 2100 C CA . ILE A 1 268 ? -2.199 -0.970 18.064 1.00 90.62 268 ILE A CA 1
ATOM 2101 C C . ILE A 1 268 ? -0.979 -1.868 17.859 1.00 90.62 268 ILE A C 1
ATOM 2103 O O . ILE A 1 268 ? -0.832 -2.471 16.804 1.00 90.62 268 ILE A O 1
ATOM 2107 N N . THR A 1 269 ? -0.193 -2.096 18.914 1.00 90.94 269 THR A N 1
ATOM 2108 C CA . THR A 1 269 ? 0.994 -2.952 18.840 1.00 90.94 269 THR A CA 1
ATOM 2109 C C . THR A 1 269 ? 0.646 -4.387 18.436 1.00 90.94 269 THR A C 1
ATOM 2111 O O . THR A 1 269 ? 1.355 -4.984 17.632 1.00 90.94 269 THR A O 1
ATOM 2114 N N . SER A 1 270 ? -0.455 -4.958 18.945 1.00 94.31 270 SER A N 1
ATOM 2115 C CA . SER A 1 270 ? -0.878 -6.309 18.544 1.00 94.31 270 SER A CA 1
ATOM 2116 C C . SER A 1 270 ? -1.260 -6.396 17.067 1.00 94.31 270 SER A C 1
ATOM 2118 O O . SER A 1 270 ? -0.940 -7.395 16.426 1.00 94.31 270 SER A O 1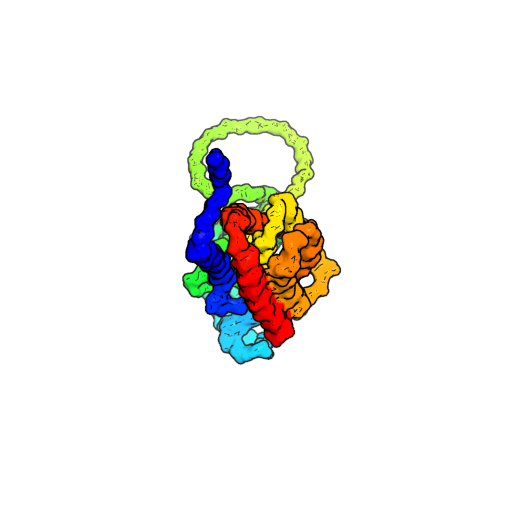
ATOM 2120 N N . PHE A 1 271 ? -1.898 -5.351 16.528 1.00 93.81 271 PHE A N 1
ATOM 2121 C CA . PHE A 1 271 ? -2.230 -5.265 15.112 1.00 93.81 271 PHE A CA 1
ATOM 2122 C C . PHE A 1 271 ? -0.958 -5.226 14.271 1.00 93.81 271 PHE A C 1
ATOM 2124 O O . PHE A 1 271 ? -0.788 -6.072 13.401 1.00 93.81 271 PHE A O 1
ATOM 2131 N N . THR A 1 272 ? -0.046 -4.298 14.572 1.00 91.44 272 THR A N 1
ATOM 2132 C CA . THR A 1 272 ? 1.197 -4.105 13.814 1.00 91.44 272 THR A CA 1
ATOM 2133 C C . THR A 1 272 ? 2.060 -5.359 13.825 1.00 91.44 272 THR A C 1
ATOM 2135 O O . THR A 1 272 ? 2.572 -5.759 12.781 1.00 91.44 272 THR A O 1
ATOM 2138 N N . ILE A 1 273 ? 2.179 -6.035 14.974 1.00 93.81 273 ILE A N 1
ATOM 2139 C CA . ILE A 1 273 ? 2.914 -7.302 15.071 1.00 93.81 273 ILE A CA 1
ATOM 2140 C C . ILE A 1 273 ? 2.263 -8.375 14.191 1.00 93.81 273 ILE A C 1
ATOM 2142 O O . ILE A 1 273 ? 2.951 -9.000 13.388 1.00 93.81 273 ILE A O 1
ATOM 2146 N N . ALA A 1 274 ? 0.951 -8.590 14.313 1.00 95.25 274 ALA A N 1
ATOM 2147 C CA . ALA A 1 274 ? 0.245 -9.606 13.532 1.00 95.25 274 ALA A CA 1
ATOM 2148 C C . ALA A 1 274 ? 0.306 -9.338 12.020 1.00 95.25 274 ALA A C 1
ATOM 2150 O O . ALA A 1 274 ? 0.562 -10.247 11.226 1.00 95.25 274 ALA A O 1
ATOM 2151 N N . HIS A 1 275 ? 0.123 -8.075 11.644 1.00 92.81 275 HIS A N 1
ATOM 2152 C CA . HIS A 1 275 ? 0.240 -7.589 10.279 1.00 92.81 275 HIS A CA 1
ATOM 2153 C C . HIS A 1 275 ? 1.636 -7.859 9.718 1.00 92.81 275 HIS A C 1
ATOM 2155 O O . HIS A 1 275 ? 1.771 -8.501 8.680 1.00 92.81 275 HIS A O 1
ATOM 2161 N N . SER A 1 276 ? 2.681 -7.467 10.454 1.00 92.06 276 SER A N 1
ATOM 2162 C CA . SER A 1 276 ? 4.079 -7.687 10.065 1.00 92.06 276 SER A CA 1
ATOM 2163 C C . SER A 1 276 ? 4.402 -9.172 9.891 1.00 92.06 276 SER A C 1
ATOM 2165 O O . SER A 1 276 ? 5.065 -9.544 8.921 1.00 92.06 276 SER A O 1
ATOM 2167 N N . ILE A 1 277 ? 3.921 -10.024 10.807 1.00 93.75 277 ILE A N 1
ATOM 2168 C CA . ILE A 1 277 ? 4.106 -11.479 10.735 1.00 93.75 277 ILE A CA 1
ATOM 2169 C C . ILE A 1 277 ? 3.498 -12.013 9.441 1.00 93.75 277 ILE A C 1
ATOM 2171 O O . ILE A 1 277 ? 4.194 -12.668 8.669 1.00 93.75 277 ILE A O 1
ATOM 2175 N N . THR A 1 278 ? 2.224 -11.725 9.179 1.00 93.06 278 THR A N 1
ATOM 2176 C CA . THR A 1 278 ? 1.538 -12.359 8.046 1.00 93.06 278 THR A CA 1
ATOM 2177 C C . THR A 1 278 ? 1.976 -11.778 6.711 1.00 93.06 278 THR A C 1
ATOM 2179 O O . THR A 1 278 ? 2.165 -12.546 5.775 1.00 93.06 278 THR A O 1
ATOM 2182 N N . LEU A 1 279 ? 2.258 -10.473 6.639 1.00 90.69 279 LEU A N 1
ATOM 2183 C CA . LEU A 1 279 ? 2.862 -9.858 5.457 1.00 90.69 279 LEU A CA 1
ATOM 2184 C C . LEU A 1 279 ? 4.196 -10.530 5.112 1.00 90.69 279 LEU A C 1
ATOM 2186 O O . LEU A 1 279 ? 4.420 -10.911 3.968 1.00 90.69 279 LEU A O 1
ATOM 2190 N N . THR A 1 280 ? 5.059 -10.743 6.110 1.00 89.31 280 THR A N 1
ATOM 2191 C CA . THR A 1 280 ? 6.348 -11.424 5.908 1.00 89.31 280 THR A CA 1
ATOM 2192 C C . THR A 1 280 ? 6.147 -12.857 5.422 1.00 89.31 280 THR A C 1
ATOM 2194 O O . THR A 1 280 ? 6.767 -13.268 4.444 1.00 89.31 280 THR A O 1
ATOM 2197 N N . LEU A 1 281 ? 5.263 -13.620 6.072 1.00 91.44 281 LEU A N 1
ATOM 2198 C CA . LEU A 1 281 ? 4.965 -15.000 5.682 1.00 91.44 281 LEU A CA 1
ATOM 2199 C C . LEU A 1 281 ? 4.402 -15.090 4.260 1.00 91.44 281 LEU A C 1
ATOM 2201 O O . LEU A 1 281 ? 4.772 -15.999 3.516 1.00 91.44 281 LEU A O 1
ATOM 2205 N N . ALA A 1 282 ? 3.539 -14.151 3.880 1.00 88.81 282 ALA A N 1
ATOM 2206 C CA . ALA A 1 282 ? 2.908 -14.135 2.572 1.00 88.81 282 ALA A CA 1
ATOM 2207 C C . ALA A 1 282 ? 3.884 -13.744 1.457 1.00 88.81 282 ALA A C 1
ATOM 2209 O O . ALA A 1 282 ? 3.971 -14.416 0.428 1.00 88.81 282 ALA A O 1
ATOM 2210 N N . VAL A 1 283 ? 4.718 -12.735 1.705 1.00 85.62 283 VAL A N 1
ATOM 2211 C CA . VAL A 1 283 ? 5.775 -12.308 0.781 1.00 85.62 283 VAL A CA 1
ATOM 2212 C C . VAL A 1 283 ? 6.838 -13.400 0.579 1.00 85.62 283 VAL A C 1
ATOM 2214 O O . VAL A 1 283 ? 7.299 -13.607 -0.543 1.00 85.62 283 VAL A O 1
ATOM 2217 N N . LEU A 1 284 ? 7.186 -14.156 1.629 1.00 86.75 284 LEU A N 1
ATOM 2218 C CA . LEU A 1 284 ? 8.071 -15.330 1.530 1.00 86.75 284 LEU A CA 1
ATOM 2219 C C . LEU A 1 284 ? 7.408 -16.542 0.850 1.00 86.75 284 LEU A C 1
ATOM 2221 O O . LEU A 1 284 ? 8.077 -17.548 0.609 1.00 86.75 284 LEU A O 1
ATOM 2225 N N . GLY A 1 285 ? 6.108 -16.469 0.551 1.00 85.12 285 GLY A N 1
ATOM 2226 C CA . GLY A 1 285 ? 5.342 -17.548 -0.069 1.00 85.12 285 GLY A CA 1
ATOM 2227 C C . GLY A 1 285 ? 5.005 -18.707 0.873 1.00 85.12 285 GLY A C 1
ATOM 2228 O O . GLY A 1 285 ? 4.658 -19.783 0.400 1.00 85.12 285 GLY A O 1
ATOM 2229 N N . TRP A 1 286 ? 5.120 -18.526 2.193 1.00 88.69 286 TRP A N 1
ATOM 2230 C CA . TRP A 1 286 ? 4.751 -19.554 3.178 1.00 88.69 286 TRP A CA 1
ATOM 2231 C C . TRP A 1 286 ? 3.247 -19.576 3.461 1.00 88.69 286 TRP A C 1
ATOM 2233 O O . TRP A 1 286 ? 2.715 -20.596 3.894 1.00 88.69 286 TRP A O 1
ATOM 2243 N N . VAL A 1 287 ? 2.569 -18.452 3.230 1.00 89.38 287 VAL A N 1
ATOM 2244 C CA . VAL A 1 287 ? 1.114 -18.313 3.322 1.00 89.38 287 VAL A CA 1
ATOM 2245 C C . VAL A 1 287 ? 0.629 -17.682 2.025 1.00 89.38 287 VAL A C 1
ATOM 2247 O O . VAL A 1 287 ? 1.160 -16.667 1.599 1.00 89.38 287 VAL A O 1
ATOM 2250 N N . ASP A 1 288 ? -0.370 -18.275 1.388 1.00 83.50 288 ASP A N 1
ATOM 2251 C CA . ASP A 1 288 ? -0.957 -17.730 0.166 1.00 83.50 288 ASP A CA 1
ATOM 2252 C C . ASP A 1 288 ? -2.469 -17.927 0.254 1.00 83.50 288 ASP A C 1
ATOM 2254 O O . ASP A 1 288 ? -2.961 -19.059 0.204 1.00 83.50 288 ASP A O 1
ATOM 2258 N N . LEU A 1 289 ? -3.196 -16.842 0.524 1.00 86.75 289 LEU A N 1
ATOM 2259 C CA . LEU A 1 289 ? -4.654 -16.842 0.529 1.00 86.75 289 LEU A CA 1
ATOM 2260 C C . LEU A 1 289 ? -5.144 -15.905 -0.568 1.00 86.75 289 LEU A C 1
ATOM 2262 O O . LEU A 1 289 ? -4.673 -14.774 -0.657 1.00 86.75 289 LEU A O 1
ATOM 2266 N N . PRO A 1 290 ? -6.140 -16.329 -1.352 1.00 86.06 290 PRO A N 1
ATOM 2267 C CA . PRO A 1 290 ? -6.614 -15.521 -2.456 1.00 86.06 290 PRO A CA 1
ATOM 2268 C C . PRO A 1 290 ? -7.362 -14.273 -1.964 1.00 86.06 290 PRO A C 1
ATOM 2270 O O . PRO A 1 290 ? -8.102 -14.320 -0.973 1.00 86.06 290 PRO A O 1
ATOM 2273 N N . GLY A 1 291 ? -7.224 -13.172 -2.711 1.00 83.19 291 GLY A N 1
ATOM 2274 C CA . GLY A 1 291 ? -7.834 -11.872 -2.399 1.00 83.19 291 GLY A CA 1
ATOM 2275 C C . GLY A 1 291 ? -9.347 -11.932 -2.161 1.00 83.19 291 GLY A C 1
ATOM 2276 O O . GLY A 1 291 ? -9.837 -11.329 -1.211 1.00 83.19 291 GLY A O 1
ATOM 2277 N N . TYR A 1 292 ? -10.077 -12.777 -2.901 1.00 84.44 292 TYR A N 1
ATOM 2278 C CA . TYR A 1 292 ? -11.526 -12.971 -2.715 1.00 84.44 292 TYR A CA 1
ATOM 2279 C C . TYR A 1 292 ? -11.918 -13.533 -1.331 1.00 84.44 292 TYR A C 1
ATOM 2281 O O . TYR A 1 292 ? -13.093 -13.528 -0.975 1.00 84.44 292 TYR A O 1
ATOM 2289 N N . ILE A 1 293 ? -10.964 -14.036 -0.538 1.00 90.50 293 ILE A N 1
ATOM 2290 C CA . ILE A 1 293 ? -11.167 -14.411 0.872 1.00 90.50 293 ILE A CA 1
ATOM 2291 C C . ILE A 1 293 ? -10.660 -13.302 1.794 1.00 90.50 293 ILE A C 1
ATOM 2293 O O . ILE A 1 293 ? -11.343 -12.919 2.747 1.00 90.50 293 ILE A O 1
ATOM 2297 N N . VAL A 1 294 ? -9.453 -12.802 1.523 1.00 90.94 294 VAL A N 1
ATOM 2298 C CA . VAL A 1 294 ? -8.765 -11.821 2.371 1.00 90.94 294 VAL A CA 1
ATOM 2299 C C . VAL A 1 294 ? -9.537 -10.502 2.416 1.00 90.94 294 VAL A C 1
ATOM 2301 O O . VAL A 1 294 ? -9.820 -9.992 3.502 1.00 90.94 294 VAL A O 1
ATOM 2304 N N . GLU A 1 295 ? -9.945 -9.968 1.268 1.00 89.19 295 GLU A N 1
ATOM 2305 C CA . GLU A 1 295 ? -10.565 -8.646 1.181 1.00 89.19 295 GLU A CA 1
ATOM 2306 C C . GLU A 1 295 ? -11.953 -8.572 1.840 1.00 89.19 295 GLU A C 1
ATOM 2308 O O . GLU A 1 295 ? -12.193 -7.615 2.598 1.00 89.19 295 GLU A O 1
ATOM 2313 N N . PRO A 1 296 ? -12.864 -9.555 1.662 1.00 92.69 296 PRO A N 1
ATOM 2314 C CA . PRO A 1 296 ? -14.081 -9.623 2.465 1.00 92.69 296 PRO A CA 1
ATOM 2315 C C . PRO A 1 296 ? -13.798 -9.776 3.956 1.00 92.69 296 PRO A C 1
ATOM 2317 O O . PRO A 1 296 ? -14.471 -9.153 4.775 1.00 92.69 296 PRO A O 1
ATOM 2320 N N . ALA A 1 297 ? -12.795 -10.563 4.349 1.00 94.31 297 ALA A N 1
ATOM 2321 C CA . ALA A 1 297 ? -12.463 -10.737 5.760 1.00 94.31 297 ALA A CA 1
ATOM 2322 C C . ALA A 1 297 ? -11.962 -9.428 6.409 1.00 94.31 297 ALA A C 1
ATOM 2324 O O . ALA A 1 297 ? -12.321 -9.130 7.555 1.00 94.31 297 ALA A O 1
ATOM 2325 N N . ILE A 1 298 ? -11.220 -8.599 5.662 1.00 92.50 298 ILE A N 1
ATOM 2326 C CA . ILE A 1 298 ? -10.853 -7.231 6.063 1.00 92.50 298 ILE A CA 1
ATOM 2327 C C . ILE A 1 298 ? -12.119 -6.386 6.277 1.00 92.50 298 ILE A C 1
ATOM 2329 O O . ILE A 1 298 ? -12.300 -5.826 7.361 1.00 92.50 298 ILE A O 1
ATOM 2333 N N . ALA A 1 299 ? -13.045 -6.346 5.313 1.00 92.81 299 ALA A N 1
ATOM 2334 C CA . ALA A 1 299 ? -14.292 -5.578 5.442 1.00 92.81 299 ALA A CA 1
ATOM 2335 C C . ALA A 1 299 ? -15.178 -6.076 6.606 1.00 92.81 299 ALA A C 1
ATOM 2337 O O . ALA A 1 299 ? -15.755 -5.288 7.364 1.00 92.81 299 ALA A O 1
ATOM 2338 N N . PHE A 1 300 ? -15.229 -7.393 6.820 1.00 95.69 300 PHE A N 1
ATOM 2339 C CA . PHE A 1 300 ? -15.933 -8.010 7.942 1.00 95.69 300 PHE A CA 1
ATOM 2340 C C . PHE A 1 300 ? -15.357 -7.578 9.296 1.00 95.69 300 PHE A C 1
ATOM 2342 O O . PHE A 1 300 ? -16.117 -7.314 10.232 1.00 95.69 300 PHE A O 1
ATOM 2349 N N . SER A 1 301 ? -14.032 -7.448 9.412 1.00 95.94 301 SER A N 1
ATOM 2350 C CA . SER A 1 301 ? -13.390 -7.013 10.658 1.00 95.94 301 SER A CA 1
ATOM 2351 C C . SER A 1 301 ? -13.875 -5.633 11.133 1.00 95.94 301 SER A C 1
ATOM 2353 O O . SER A 1 301 ? -14.065 -5.421 12.335 1.00 95.94 301 SER A O 1
ATOM 2355 N N . ILE A 1 302 ? -14.178 -4.723 10.199 1.00 95.06 302 ILE A N 1
ATOM 2356 C CA . ILE A 1 302 ? -14.744 -3.393 10.477 1.00 95.06 302 ILE A CA 1
ATOM 2357 C C . ILE A 1 302 ? -16.138 -3.529 11.089 1.00 95.06 302 ILE A C 1
ATOM 2359 O O . ILE A 1 302 ? -16.419 -2.960 12.150 1.00 95.06 302 ILE A O 1
ATOM 2363 N N . CYS A 1 303 ? -16.996 -4.329 10.450 1.00 96.25 303 CYS A N 1
ATOM 2364 C CA . CYS A 1 303 ? -18.348 -4.603 10.930 1.00 96.25 303 CYS A CA 1
ATOM 2365 C C . CYS A 1 303 ? -18.321 -5.220 12.330 1.00 96.25 303 CYS A C 1
ATOM 2367 O O . CYS A 1 303 ? -19.081 -4.808 13.209 1.00 96.25 303 CYS A O 1
ATOM 2369 N N . TYR A 1 304 ? -17.409 -6.168 12.558 1.00 96.19 304 TYR A N 1
ATOM 2370 C CA . TYR A 1 304 ? -17.243 -6.823 13.848 1.00 96.19 304 TYR A CA 1
ATOM 2371 C C . TYR A 1 304 ? -16.880 -5.822 14.952 1.00 96.19 304 TYR A C 1
ATOM 2373 O O . TYR A 1 304 ? -17.532 -5.795 15.998 1.00 96.19 304 TYR A O 1
ATOM 2381 N N . VAL A 1 305 ? -15.864 -4.977 14.739 1.00 95.06 305 VAL A N 1
ATOM 2382 C CA . VAL A 1 305 ? -15.428 -3.994 15.749 1.00 95.06 305 VAL A CA 1
ATOM 2383 C C . VAL A 1 305 ? -16.538 -2.984 16.046 1.00 95.06 305 VAL A C 1
ATOM 2385 O O . VAL A 1 305 ? -16.786 -2.654 17.212 1.00 95.06 305 VAL A O 1
ATOM 2388 N N . ALA A 1 306 ? -17.251 -2.528 15.016 1.00 94.44 306 ALA A N 1
ATOM 2389 C CA . ALA A 1 306 ? -18.373 -1.613 15.173 1.00 94.44 306 ALA A CA 1
ATOM 2390 C C . ALA A 1 306 ? -19.539 -2.245 15.955 1.00 94.44 306 ALA A C 1
ATOM 2392 O O . ALA A 1 306 ? -20.063 -1.618 16.882 1.00 94.44 306 ALA A O 1
ATOM 2393 N N . ALA A 1 307 ? -19.885 -3.504 15.670 1.00 94.81 307 ALA A N 1
ATOM 2394 C CA . ALA A 1 307 ? -20.885 -4.254 16.428 1.00 94.81 307 ALA A CA 1
ATOM 2395 C C . ALA A 1 307 ? -20.444 -4.479 17.884 1.00 94.81 307 ALA A C 1
ATOM 2397 O O . ALA A 1 307 ? -21.236 -4.306 18.815 1.00 94.81 307 ALA A O 1
ATOM 2398 N N . GLU A 1 308 ? -19.165 -4.789 18.118 1.00 94.12 308 GLU A N 1
ATOM 2399 C CA . GLU A 1 308 ? -18.623 -4.952 19.469 1.00 94.12 308 GLU A CA 1
ATOM 2400 C C . GLU A 1 308 ? -18.782 -3.670 20.302 1.00 94.12 308 GLU A C 1
ATOM 2402 O O . GLU A 1 308 ? -19.178 -3.745 21.468 1.00 94.12 308 GLU A O 1
ATOM 2407 N N . ASN A 1 309 ? -18.550 -2.496 19.702 1.00 92.94 309 ASN A N 1
ATOM 2408 C CA . ASN A 1 309 ? -18.756 -1.197 20.356 1.00 92.94 309 ASN A CA 1
ATOM 2409 C C . ASN A 1 309 ? -20.214 -0.958 20.789 1.00 92.94 309 ASN A C 1
ATOM 2411 O O . ASN A 1 309 ? -20.450 -0.217 21.744 1.00 92.94 309 ASN A O 1
ATOM 2415 N N . MET A 1 310 ? -21.191 -1.555 20.099 1.00 90.62 310 MET A N 1
ATOM 2416 C CA . MET A 1 310 ? -22.616 -1.428 20.429 1.00 90.62 310 MET A CA 1
ATOM 2417 C C . MET A 1 310 ? -23.037 -2.408 21.527 1.00 90.62 310 MET A C 1
ATOM 2419 O O . MET A 1 310 ? -23.808 -2.053 22.421 1.00 90.62 310 MET A O 1
ATOM 2423 N N . LEU A 1 311 ? -22.535 -3.643 21.456 1.00 88.38 311 LEU A N 1
ATOM 2424 C CA . LEU A 1 311 ? -23.010 -4.761 22.272 1.00 88.38 311 LEU A CA 1
ATOM 2425 C C . LEU A 1 311 ? -22.281 -4.882 23.616 1.00 88.38 311 LEU A C 1
ATOM 2427 O O . LEU A 1 311 ? -22.884 -5.291 24.611 1.00 88.38 311 LEU A O 1
ATOM 2431 N N . ARG A 1 312 ? -20.985 -4.544 23.679 1.00 80.62 312 ARG A N 1
ATOM 2432 C CA . ARG A 1 312 ? -20.163 -4.766 24.879 1.00 80.62 312 ARG A CA 1
ATOM 2433 C C . ARG A 1 312 ? -19.945 -3.478 25.666 1.00 80.62 312 ARG A C 1
ATOM 2435 O O . ARG A 1 312 ? -19.377 -2.512 25.175 1.00 80.62 312 ARG A O 1
ATOM 2442 N N . GLN A 1 313 ? -20.316 -3.498 26.948 1.00 69.44 313 GLN A N 1
ATOM 2443 C CA . GLN A 1 313 ? -20.078 -2.369 27.861 1.00 69.44 313 GLN A CA 1
ATOM 2444 C C . GLN A 1 313 ? -18.628 -2.292 28.367 1.00 69.44 313 GLN A C 1
ATOM 2446 O O . GLN A 1 313 ? -18.153 -1.211 28.709 1.00 69.44 313 GLN A O 1
ATOM 2451 N N . GLN A 1 314 ? -17.923 -3.428 28.426 1.00 72.94 314 GLN A N 1
ATOM 2452 C CA . GLN A 1 314 ? -16.501 -3.500 28.762 1.00 72.94 314 GLN A CA 1
ATOM 2453 C C . GLN A 1 314 ? -15.773 -4.431 27.798 1.00 72.94 314 GLN A C 1
ATOM 2455 O O . GLN A 1 314 ? -16.192 -5.563 27.564 1.00 72.94 314 GLN A O 1
ATOM 2460 N N . ILE A 1 315 ? -14.646 -3.953 27.283 1.00 77.88 315 ILE A N 1
ATOM 2461 C CA . ILE A 1 315 ? -13.843 -4.641 26.280 1.00 77.88 315 ILE A CA 1
ATOM 2462 C C . ILE A 1 315 ? -12.483 -4.959 26.909 1.00 77.88 315 ILE A C 1
ATOM 2464 O O . ILE A 1 315 ? -11.644 -4.070 27.063 1.00 77.88 315 ILE A O 1
ATOM 2468 N N . LYS A 1 316 ? -12.276 -6.215 27.321 1.00 77.75 316 LYS A N 1
ATOM 2469 C CA . LYS A 1 316 ? -11.045 -6.650 28.010 1.00 77.75 316 LYS A CA 1
ATOM 2470 C C . LYS A 1 316 ? -9.994 -7.246 27.068 1.00 77.75 316 LYS A C 1
ATOM 2472 O O . LYS A 1 316 ? -8.817 -6.952 27.234 1.00 77.75 316 LYS A O 1
ATOM 2477 N N . TYR A 1 317 ? -10.416 -8.020 26.067 1.00 85.06 317 TYR A N 1
ATOM 2478 C CA . TYR A 1 317 ? -9.526 -8.830 25.217 1.00 85.06 317 TYR A CA 1
ATOM 2479 C C . TYR A 1 317 ? -9.505 -8.394 23.747 1.00 85.06 317 TYR A C 1
ATOM 2481 O O . TYR A 1 317 ? -9.191 -9.193 22.872 1.00 85.06 317 TYR A O 1
ATOM 2489 N N . ARG A 1 318 ? -9.830 -7.127 23.455 1.00 91.12 318 ARG A N 1
ATOM 2490 C CA . ARG A 1 318 ? -9.845 -6.627 22.069 1.00 91.12 318 ARG A CA 1
ATOM 2491 C C . ARG A 1 318 ? -8.494 -6.751 21.377 1.00 91.12 318 ARG A C 1
ATOM 2493 O O . ARG A 1 318 ? -8.492 -7.027 20.194 1.00 91.12 318 ARG A O 1
ATOM 2500 N N . TRP A 1 319 ? -7.379 -6.669 22.106 1.00 93.25 319 TRP A N 1
ATOM 2501 C CA . TRP A 1 319 ? -6.047 -6.901 21.538 1.00 93.25 319 TRP A CA 1
ATOM 2502 C C . TRP A 1 319 ? -5.918 -8.281 20.866 1.00 93.25 319 TRP A C 1
ATOM 2504 O O . TRP A 1 319 ? -5.275 -8.385 19.835 1.00 93.25 319 TRP A O 1
ATOM 2514 N N . LEU A 1 320 ? -6.571 -9.332 21.380 1.00 94.06 320 LEU A N 1
ATOM 2515 C CA . LEU A 1 320 ? -6.501 -10.672 20.784 1.00 94.06 320 LEU A CA 1
ATOM 2516 C C . LEU A 1 320 ? -7.294 -10.747 19.472 1.00 94.06 320 LEU A C 1
ATOM 2518 O O . LEU A 1 320 ? -6.852 -11.346 18.498 1.00 94.06 320 LEU A O 1
ATOM 2522 N N . ILE A 1 321 ? -8.464 -10.109 19.447 1.00 91.81 321 ILE A N 1
ATOM 2523 C CA . ILE A 1 321 ? -9.299 -10.013 18.245 1.00 91.81 321 ILE A CA 1
ATOM 2524 C C . IL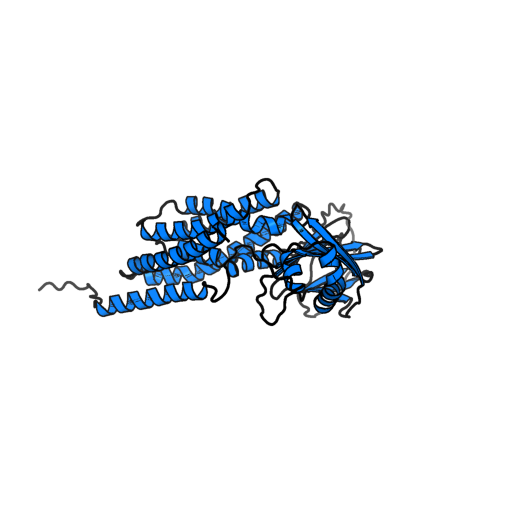E A 1 321 ? -8.594 -9.151 17.192 1.00 91.81 321 ILE A C 1
ATOM 2526 O O . ILE A 1 321 ? -8.536 -9.520 16.025 1.00 91.81 321 ILE A O 1
ATOM 2530 N N . THR A 1 322 ? -8.021 -8.023 17.608 1.00 93.12 322 THR A N 1
ATOM 2531 C CA . THR A 1 322 ? -7.258 -7.141 16.728 1.00 93.12 322 THR A CA 1
ATOM 2532 C C . THR A 1 322 ? -5.991 -7.820 16.213 1.00 93.12 322 THR A C 1
ATOM 2534 O O . THR A 1 322 ? -5.673 -7.640 15.047 1.00 93.12 322 THR A O 1
ATOM 2537 N N . PHE A 1 323 ? -5.314 -8.643 17.018 1.00 96.00 323 PHE A N 1
ATOM 2538 C CA . PHE A 1 323 ? -4.220 -9.494 16.548 1.00 96.00 323 PHE A CA 1
ATOM 2539 C C . PHE A 1 323 ? -4.703 -10.428 15.429 1.00 96.00 323 PHE A C 1
ATOM 2541 O O . PHE A 1 323 ? -4.115 -10.448 14.356 1.00 96.00 323 PHE A O 1
ATOM 2548 N N . ALA A 1 324 ? -5.819 -11.140 15.627 1.00 95.62 324 ALA A N 1
ATOM 2549 C CA . ALA A 1 324 ? -6.378 -12.021 14.600 1.00 95.62 324 ALA A CA 1
ATOM 2550 C C . ALA A 1 324 ? -6.745 -11.270 13.306 1.00 95.62 324 ALA A C 1
ATOM 2552 O O . ALA A 1 324 ? -6.450 -11.749 12.215 1.00 95.62 324 ALA A O 1
ATOM 2553 N N . PHE A 1 325 ? -7.335 -10.076 13.413 1.00 95.12 325 PHE A N 1
ATOM 2554 C CA . PHE A 1 325 ? -7.604 -9.237 12.243 1.00 95.12 325 PHE A CA 1
ATOM 2555 C C . PHE A 1 325 ? -6.329 -8.697 11.596 1.00 95.12 325 PHE A C 1
ATOM 2557 O O . PHE A 1 325 ? -6.251 -8.677 10.375 1.00 95.12 325 PHE A O 1
ATOM 2564 N N . GLY A 1 326 ? -5.313 -8.336 12.381 1.00 93.88 326 GLY A N 1
ATOM 2565 C CA . GLY A 1 326 ? -4.011 -7.919 11.867 1.00 93.88 326 GLY A CA 1
ATOM 2566 C C . GLY A 1 326 ? -3.350 -9.004 11.021 1.00 93.88 326 GLY A C 1
ATOM 2567 O O . GLY A 1 326 ? -2.785 -8.683 9.980 1.00 93.88 326 GLY A O 1
ATOM 2568 N N . LEU A 1 327 ? -3.497 -10.285 11.393 1.00 94.56 327 LEU A N 1
ATOM 2569 C CA . LEU A 1 327 ? -3.015 -11.394 10.560 1.00 94.56 327 LEU A CA 1
ATOM 2570 C C . LEU A 1 327 ? -3.672 -11.367 9.171 1.00 94.56 327 LEU A C 1
ATOM 2572 O O . LEU A 1 327 ? -2.999 -11.493 8.158 1.00 94.56 327 LEU A O 1
ATOM 2576 N N . ILE A 1 328 ? -4.988 -11.154 9.122 1.00 93.12 328 ILE A N 1
ATOM 2577 C CA . ILE A 1 328 ? -5.745 -11.104 7.866 1.00 93.12 328 ILE A CA 1
ATOM 2578 C C . ILE A 1 328 ? -5.337 -9.892 7.025 1.00 93.12 328 ILE A C 1
ATOM 2580 O O . ILE A 1 328 ? -5.070 -10.035 5.837 1.00 93.12 328 ILE A O 1
ATOM 2584 N N . HIS A 1 329 ? -5.255 -8.714 7.645 1.00 91.06 329 HIS A N 1
ATOM 2585 C CA . HIS A 1 329 ? -4.915 -7.466 6.954 1.00 91.06 329 HIS A CA 1
ATOM 2586 C C . HIS A 1 329 ? -3.524 -7.527 6.312 1.00 91.06 329 HIS A C 1
ATOM 2588 O O . HIS A 1 329 ? -3.365 -7.087 5.179 1.00 91.06 329 HIS A O 1
ATOM 2594 N N . GLY A 1 330 ? -2.551 -8.164 6.977 1.00 88.56 330 GLY A N 1
ATOM 2595 C CA . GLY A 1 330 ? -1.189 -8.311 6.452 1.00 88.56 330 GLY A CA 1
ATOM 2596 C C . GLY A 1 330 ? -1.090 -9.055 5.118 1.00 88.56 330 GLY A C 1
ATOM 2597 O O . GLY A 1 330 ? -0.106 -8.879 4.406 1.00 88.56 330 GLY A O 1
ATOM 2598 N N . MET A 1 331 ? -2.091 -9.862 4.752 1.00 87.81 331 MET A N 1
ATOM 2599 C CA . MET A 1 331 ? -2.101 -10.578 3.471 1.00 87.81 331 MET A CA 1
ATOM 2600 C C . MET A 1 331 ? -2.510 -9.699 2.294 1.00 87.81 331 MET A C 1
ATOM 2602 O O . MET A 1 331 ? -2.057 -9.959 1.186 1.00 87.81 331 MET A O 1
ATOM 2606 N N . GLY A 1 332 ? -3.322 -8.660 2.514 1.00 78.69 332 GLY A N 1
ATOM 2607 C CA . GLY A 1 332 ? -3.851 -7.851 1.414 1.00 78.69 332 GLY A CA 1
ATOM 2608 C C . GLY A 1 332 ? -2.740 -7.212 0.575 1.00 78.69 332 GLY A C 1
ATOM 2609 O O . GLY A 1 332 ? -2.766 -7.256 -0.649 1.00 78.69 332 GLY A O 1
ATOM 2610 N N . PHE A 1 333 ? -1.706 -6.675 1.229 1.00 79.50 333 PHE A N 1
ATOM 2611 C CA . PHE A 1 333 ? -0.609 -5.978 0.549 1.00 79.50 333 PHE A CA 1
ATOM 2612 C C . PHE A 1 333 ? 0.528 -6.903 0.073 1.00 79.50 333 PHE A C 1
ATOM 2614 O O . PHE A 1 333 ? 1.470 -6.453 -0.582 1.00 79.50 333 PHE A O 1
ATOM 2621 N N . ALA A 1 334 ? 0.483 -8.191 0.418 1.00 81.19 334 ALA A N 1
ATOM 2622 C CA . ALA A 1 334 ? 1.610 -9.096 0.212 1.00 81.19 334 ALA A CA 1
ATOM 2623 C C . ALA A 1 334 ? 1.903 -9.370 -1.266 1.00 81.19 334 ALA A C 1
ATOM 2625 O O . ALA A 1 334 ? 3.072 -9.434 -1.647 1.00 81.19 334 ALA A O 1
ATOM 2626 N N . ASP A 1 335 ? 0.862 -9.481 -2.091 1.00 76.94 335 ASP A N 1
ATOM 2627 C CA . ASP A 1 335 ? 0.986 -9.771 -3.522 1.00 76.94 335 ASP A CA 1
ATOM 2628 C C . ASP A 1 335 ? 1.843 -8.732 -4.243 1.00 76.94 335 ASP A C 1
ATOM 2630 O O . ASP A 1 335 ? 2.755 -9.088 -4.988 1.00 76.94 335 ASP A O 1
ATOM 2634 N N . ILE A 1 336 ? 1.628 -7.453 -3.921 1.00 78.94 336 ILE A N 1
ATOM 2635 C CA . ILE A 1 336 ? 2.348 -6.338 -4.535 1.00 78.94 336 ILE A CA 1
ATOM 2636 C C . ILE A 1 336 ? 3.856 -6.452 -4.262 1.00 78.94 336 ILE A C 1
ATOM 2638 O O . ILE A 1 336 ? 4.677 -6.295 -5.164 1.00 78.94 336 ILE A O 1
ATOM 2642 N N . LEU A 1 337 ? 4.243 -6.760 -3.021 1.00 80.44 337 LEU A N 1
ATOM 2643 C CA . LEU A 1 337 ? 5.655 -6.889 -2.645 1.00 80.44 337 LEU A CA 1
ATOM 2644 C C . LEU A 1 337 ? 6.280 -8.210 -3.113 1.00 80.44 337 LEU A C 1
ATOM 2646 O O . LEU A 1 337 ? 7.478 -8.255 -3.385 1.00 80.44 337 LEU A O 1
ATOM 2650 N N . LYS A 1 338 ? 5.492 -9.285 -3.222 1.00 79.25 338 LYS A N 1
ATOM 2651 C CA . LYS A 1 338 ? 5.940 -10.607 -3.692 1.00 79.25 338 LYS A CA 1
ATOM 2652 C C . LYS A 1 338 ? 6.382 -10.582 -5.158 1.00 79.25 338 LYS A C 1
ATOM 2654 O O . LYS A 1 338 ? 7.168 -11.442 -5.566 1.00 79.25 338 LYS A O 1
ATOM 2659 N N . GLU A 1 339 ? 5.883 -9.638 -5.948 1.00 80.00 339 GLU A N 1
ATOM 2660 C CA . GLU A 1 339 ? 6.227 -9.453 -7.365 1.00 80.00 339 GLU A CA 1
ATOM 2661 C C . GLU A 1 339 ? 7.550 -8.682 -7.558 1.00 80.00 339 GLU A C 1
ATOM 2663 O O . GLU A 1 339 ? 8.229 -8.855 -8.572 1.00 80.00 339 GLU A O 1
ATOM 2668 N N . MET A 1 340 ? 8.014 -7.947 -6.536 1.00 75.75 340 MET A N 1
ATOM 2669 C CA . MET A 1 340 ? 9.355 -7.356 -6.524 1.00 75.75 340 MET A CA 1
ATOM 2670 C C . MET A 1 340 ? 10.416 -8.463 -6.465 1.00 75.75 340 MET A C 1
ATOM 2672 O O . MET A 1 340 ? 10.638 -9.084 -5.426 1.00 75.75 340 MET A O 1
ATOM 2676 N N . SER A 1 341 ? 11.103 -8.723 -7.574 1.00 71.81 341 SER A N 1
ATOM 2677 C CA . SER A 1 341 ? 12.128 -9.774 -7.681 1.00 71.81 341 SER A CA 1
ATOM 2678 C C . SER A 1 341 ? 13.462 -9.381 -7.015 1.00 71.81 341 SER A C 1
ATOM 2680 O O . SER A 1 341 ? 14.513 -9.339 -7.663 1.00 71.81 341 SER A O 1
ATOM 2682 N N . ILE A 1 342 ? 13.425 -9.087 -5.709 1.00 78.25 342 ILE A N 1
ATOM 2683 C CA . ILE A 1 342 ? 14.558 -8.584 -4.918 1.00 78.25 342 ILE A CA 1
ATOM 2684 C C . ILE A 1 342 ? 15.109 -9.623 -3.919 1.00 78.25 342 ILE A C 1
ATOM 2686 O O . ILE A 1 342 ? 14.367 -10.485 -3.441 1.00 78.25 342 ILE A O 1
ATOM 2690 N N . PRO A 1 343 ? 16.409 -9.561 -3.560 1.00 82.94 343 PRO A N 1
ATOM 2691 C CA . PRO A 1 343 ? 17.009 -10.472 -2.586 1.00 82.94 343 PRO A CA 1
ATOM 2692 C C . PRO A 1 343 ? 16.362 -10.379 -1.197 1.00 82.94 343 PRO A C 1
ATOM 2694 O O . PRO A 1 343 ? 16.032 -9.293 -0.721 1.00 82.94 343 PRO A O 1
ATOM 2697 N N . THR A 1 344 ? 16.284 -11.505 -0.480 1.00 82.56 344 THR A N 1
ATOM 2698 C CA . THR A 1 344 ? 15.595 -11.617 0.822 1.00 82.56 344 THR A CA 1
ATOM 2699 C C . THR A 1 344 ? 16.091 -10.626 1.881 1.00 82.56 344 THR A C 1
ATOM 2701 O O . THR A 1 344 ? 15.281 -10.103 2.643 1.00 82.56 344 THR A O 1
ATOM 2704 N N . LYS A 1 345 ? 17.401 -10.322 1.930 1.00 83.75 345 LYS A N 1
ATOM 2705 C CA . LYS A 1 345 ? 17.945 -9.323 2.875 1.00 83.75 345 LYS A CA 1
ATOM 2706 C C . LYS A 1 345 ? 17.314 -7.949 2.640 1.00 83.75 345 LYS A C 1
ATOM 2708 O O . LYS A 1 345 ? 16.920 -7.279 3.588 1.00 83.75 345 LYS A O 1
ATOM 2713 N N . GLN A 1 346 ? 17.208 -7.542 1.381 1.00 82.31 346 GLN A N 1
ATOM 2714 C CA . GLN A 1 346 ? 16.658 -6.241 1.022 1.00 82.31 346 GLN A CA 1
ATOM 2715 C C . GLN A 1 346 ? 15.152 -6.187 1.210 1.00 82.31 346 GLN A C 1
ATOM 2717 O O . GLN A 1 346 ? 14.636 -5.218 1.756 1.00 82.31 346 GLN A O 1
ATOM 2722 N N . LEU A 1 347 ? 14.473 -7.281 0.870 1.00 84.38 347 LEU A N 1
ATOM 2723 C CA . LEU A 1 347 ? 13.057 -7.460 1.150 1.00 84.38 347 LEU A CA 1
ATOM 2724 C C . LEU A 1 347 ? 12.745 -7.281 2.640 1.00 84.38 347 LEU A C 1
ATOM 2726 O O . LEU A 1 347 ? 11.796 -6.587 2.986 1.00 84.38 347 LEU A O 1
ATOM 2730 N N . ALA A 1 348 ? 13.576 -7.830 3.532 1.00 86.50 348 ALA A N 1
ATOM 2731 C CA . ALA A 1 348 ? 13.413 -7.648 4.973 1.00 86.50 348 ALA A CA 1
ATOM 2732 C C . ALA A 1 348 ? 13.533 -6.171 5.399 1.00 86.50 348 ALA A C 1
ATOM 2734 O O . ALA A 1 348 ? 12.713 -5.697 6.184 1.00 86.50 348 ALA A O 1
ATOM 2735 N N . ILE A 1 349 ? 14.504 -5.424 4.857 1.00 87.56 349 ILE A N 1
ATOM 2736 C CA . ILE A 1 349 ? 14.665 -3.987 5.149 1.00 87.56 349 ILE A CA 1
ATOM 2737 C C . ILE A 1 349 ? 13.456 -3.193 4.638 1.00 87.56 349 ILE A C 1
ATOM 2739 O O . ILE A 1 349 ? 12.920 -2.351 5.365 1.00 87.56 349 ILE A O 1
ATOM 2743 N N . SER A 1 350 ? 12.989 -3.488 3.424 1.00 88.06 350 SER A N 1
ATOM 2744 C CA . SER A 1 350 ? 11.784 -2.897 2.837 1.00 88.06 350 SER A CA 1
ATOM 2745 C C . SER A 1 350 ? 10.538 -3.168 3.683 1.00 88.06 350 SER A C 1
ATOM 2747 O O . SER A 1 350 ? 9.786 -2.239 3.968 1.00 88.06 350 SER A O 1
ATOM 2749 N N . LEU A 1 351 ? 10.348 -4.405 4.156 1.00 89.12 351 LEU A N 1
ATOM 2750 C CA . LEU A 1 351 ? 9.220 -4.800 5.008 1.00 89.12 351 LEU A CA 1
ATOM 2751 C C . LEU A 1 351 ? 9.240 -4.111 6.377 1.00 89.12 351 LEU A C 1
ATOM 2753 O O . LEU A 1 351 ? 8.200 -3.655 6.856 1.00 89.12 351 LEU A O 1
ATOM 2757 N N . ILE A 1 352 ? 10.409 -4.010 7.014 1.00 90.94 352 ILE A N 1
ATOM 2758 C CA . ILE A 1 352 ? 10.551 -3.291 8.288 1.00 90.94 352 ILE A CA 1
ATOM 2759 C C . ILE A 1 352 ? 10.235 -1.808 8.077 1.00 90.94 352 ILE A C 1
ATOM 2761 O O . ILE A 1 352 ? 9.439 -1.237 8.819 1.00 90.94 352 ILE A O 1
ATOM 2765 N N . SER A 1 353 ? 10.809 -1.205 7.033 1.00 92.44 353 SER A N 1
ATOM 2766 C CA . SER A 1 353 ? 10.613 0.210 6.695 1.00 92.44 353 SER A CA 1
ATOM 2767 C C . SER A 1 353 ? 9.142 0.522 6.393 1.00 92.44 353 SER A C 1
ATOM 2769 O O . SER A 1 353 ? 8.598 1.503 6.897 1.00 92.44 353 SER A O 1
ATOM 2771 N N . PHE A 1 354 ? 8.462 -0.351 5.646 1.00 90.31 354 PHE A N 1
ATOM 2772 C CA . PHE A 1 354 ? 7.025 -0.266 5.382 1.00 90.31 354 PHE A CA 1
ATOM 2773 C C . PHE A 1 354 ? 6.187 -0.303 6.671 1.00 90.31 354 PHE A C 1
ATOM 2775 O O . PHE A 1 354 ? 5.351 0.575 6.888 1.00 90.31 354 PHE A O 1
ATOM 2782 N N . ASN A 1 355 ? 6.447 -1.251 7.580 1.00 91.44 355 ASN A N 1
ATOM 2783 C CA . ASN A 1 355 ? 5.713 -1.333 8.851 1.00 91.44 355 ASN A CA 1
ATOM 2784 C C . ASN A 1 355 ? 5.996 -0.140 9.785 1.00 91.44 355 ASN A C 1
ATOM 2786 O O . ASN A 1 355 ? 5.094 0.301 10.496 1.00 91.44 355 ASN A O 1
ATOM 2790 N N . VAL A 1 356 ? 7.204 0.435 9.755 1.00 93.81 356 VAL A N 1
ATOM 2791 C CA . VAL A 1 356 ? 7.498 1.698 10.459 1.00 93.81 356 VAL A CA 1
ATOM 2792 C C . VAL A 1 356 ? 6.614 2.831 9.929 1.00 93.81 356 VAL A C 1
ATOM 2794 O O . VAL A 1 356 ? 6.045 3.582 10.721 1.00 93.81 356 VAL A O 1
ATOM 2797 N N . GLY A 1 357 ? 6.440 2.926 8.607 1.00 93.25 357 GLY A N 1
ATOM 2798 C CA . GLY A 1 357 ? 5.514 3.877 7.986 1.00 93.25 357 GLY A CA 1
ATOM 2799 C C . GLY A 1 357 ? 4.063 3.711 8.451 1.00 93.25 357 GLY A C 1
ATOM 2800 O O . GLY A 1 357 ? 3.409 4.702 8.785 1.00 93.25 357 GLY A O 1
ATOM 2801 N N . ILE A 1 358 ? 3.583 2.465 8.540 1.00 91.69 358 ILE A N 1
ATOM 2802 C CA . ILE A 1 358 ? 2.249 2.138 9.072 1.00 91.69 358 ILE A CA 1
ATOM 2803 C C . ILE A 1 358 ? 2.099 2.644 10.513 1.00 91.69 358 ILE A C 1
ATOM 2805 O O . ILE A 1 358 ? 1.152 3.374 10.819 1.00 91.69 358 ILE A O 1
ATOM 2809 N N . GLU A 1 359 ? 3.042 2.293 11.391 1.00 92.81 359 GLU A N 1
ATOM 2810 C CA . GLU A 1 359 ? 2.991 2.644 12.815 1.00 92.81 359 GLU A CA 1
ATOM 2811 C C . GLU A 1 359 ? 2.987 4.171 13.016 1.00 92.81 359 GLU A C 1
ATOM 2813 O O . GLU A 1 359 ? 2.219 4.686 13.831 1.00 92.81 359 GLU A O 1
ATOM 2818 N N . ILE A 1 360 ? 3.773 4.921 12.228 1.00 94.69 360 ILE A N 1
ATOM 2819 C CA . ILE A 1 360 ? 3.799 6.396 12.266 1.00 94.69 360 ILE A CA 1
ATOM 2820 C C . ILE A 1 360 ? 2.399 6.978 12.029 1.00 94.69 360 ILE A C 1
ATOM 2822 O O . ILE A 1 360 ? 1.948 7.839 12.796 1.00 94.69 360 ILE A O 1
ATOM 2826 N N . VAL A 1 361 ? 1.686 6.516 10.997 1.00 92.69 361 VAL A N 1
ATOM 2827 C CA . VAL A 1 361 ? 0.338 7.021 10.686 1.00 92.69 361 VAL A CA 1
ATOM 2828 C C . VAL A 1 361 ? -0.665 6.598 11.753 1.00 92.69 361 VAL A C 1
ATOM 2830 O O . VAL A 1 361 ? -1.439 7.433 12.223 1.00 92.69 361 VAL A O 1
ATOM 2833 N N . GLN A 1 362 ? -0.629 5.339 12.194 1.00 92.56 362 GLN A N 1
ATOM 2834 C CA . GLN A 1 362 ? -1.531 4.840 13.234 1.00 92.56 362 GLN A CA 1
ATOM 2835 C C . GLN A 1 362 ? -1.397 5.631 14.539 1.00 92.56 362 GLN A C 1
ATOM 2837 O O . GLN A 1 362 ? -2.400 6.105 15.082 1.00 92.56 362 GLN A O 1
ATOM 2842 N N . LEU A 1 363 ? -0.168 5.840 15.019 1.00 92.75 363 LEU A N 1
ATOM 2843 C CA . LEU A 1 363 ? 0.094 6.624 16.226 1.00 92.75 363 LEU A CA 1
ATOM 2844 C C . LEU A 1 363 ? -0.316 8.089 16.057 1.00 92.75 363 LEU A C 1
ATOM 2846 O O . LEU A 1 363 ? -0.872 8.672 16.988 1.00 92.75 363 LEU A O 1
ATOM 2850 N N . THR A 1 364 ? -0.115 8.669 14.870 1.00 94.00 364 THR A N 1
ATOM 2851 C CA . THR A 1 364 ? -0.552 10.039 14.555 1.00 94.00 364 THR A CA 1
ATOM 2852 C C . THR A 1 364 ? -2.076 10.166 14.612 1.00 94.00 364 THR A C 1
ATOM 2854 O O . THR A 1 364 ? -2.597 11.063 15.279 1.00 94.00 364 THR A O 1
ATOM 2857 N N . ILE A 1 365 ? -2.813 9.236 13.994 1.00 91.31 365 ILE A N 1
ATOM 2858 C CA . ILE A 1 365 ? -4.283 9.198 14.052 1.00 91.31 365 ILE A CA 1
ATOM 2859 C C . ILE A 1 365 ? -4.748 9.084 15.503 1.00 91.31 365 ILE A C 1
ATOM 2861 O O . ILE A 1 365 ? -5.626 9.829 15.936 1.00 91.31 365 ILE A O 1
ATOM 2865 N N . VAL A 1 366 ? -4.141 8.189 16.284 1.00 91.62 366 VAL A N 1
ATOM 2866 C CA . VAL A 1 366 ? -4.479 8.003 17.700 1.00 91.62 366 VAL A CA 1
ATOM 2867 C C . VAL A 1 366 ? -4.208 9.282 18.492 1.00 91.62 366 VAL A C 1
ATOM 2869 O O . VAL A 1 366 ? -5.071 9.708 19.259 1.00 91.62 366 VAL A O 1
ATOM 2872 N N . ALA A 1 367 ? -3.062 9.929 18.281 1.00 92.12 367 ALA A N 1
ATOM 2873 C CA . ALA A 1 367 ? -2.687 11.167 18.958 1.00 92.12 367 ALA A CA 1
ATOM 2874 C C . ALA A 1 367 ? -3.658 12.325 18.671 1.00 92.12 367 ALA A C 1
ATOM 2876 O O . ALA A 1 367 ? -3.879 13.156 19.549 1.00 92.12 367 ALA A O 1
ATOM 2877 N N . ILE A 1 368 ? -4.275 12.360 17.486 1.00 91.94 368 ILE A N 1
ATOM 2878 C CA . ILE A 1 368 ? -5.239 13.398 17.091 1.00 91.94 368 ILE A CA 1
ATOM 2879 C C . ILE A 1 368 ? -6.664 13.045 17.543 1.00 91.94 368 ILE A C 1
ATOM 2881 O O . ILE A 1 368 ? -7.351 13.852 18.171 1.00 91.94 368 ILE A O 1
ATOM 2885 N N . VAL A 1 369 ? -7.127 11.831 17.242 1.00 90.44 369 VAL A N 1
ATOM 2886 C CA . VAL A 1 369 ? -8.528 11.419 17.425 1.00 90.44 369 VAL A CA 1
ATOM 2887 C C . VAL A 1 369 ? -8.836 11.092 18.885 1.00 90.44 369 VAL A C 1
ATOM 2889 O O . VAL A 1 369 ? -9.905 11.442 19.396 1.00 90.44 369 VAL A O 1
ATOM 2892 N N . LEU A 1 370 ? -7.918 10.431 19.595 1.00 90.69 370 LEU A N 1
ATOM 2893 C CA . LEU A 1 370 ? -8.184 9.958 20.953 1.00 90.69 370 LEU A CA 1
ATOM 2894 C C . LEU A 1 370 ? -8.451 11.104 21.951 1.00 90.69 370 LEU A C 1
ATOM 2896 O O . LEU A 1 370 ? -9.410 10.970 22.718 1.00 90.69 370 LEU A O 1
ATOM 2900 N N . PRO A 1 371 ? -7.713 12.235 21.961 1.00 90.94 371 PRO A N 1
ATOM 2901 C CA . PRO A 1 371 ? -8.036 13.374 22.825 1.00 90.94 371 PRO A CA 1
ATOM 2902 C C . PRO A 1 371 ? -9.438 13.943 22.581 1.00 90.94 371 PRO A C 1
ATOM 2904 O O . PRO A 1 371 ? -10.154 14.240 23.541 1.00 90.94 371 PRO A O 1
ATOM 2907 N N . ILE A 1 372 ? -9.861 14.024 21.315 1.00 89.81 372 ILE A N 1
ATOM 2908 C CA . ILE A 1 372 ? -11.201 14.486 20.925 1.00 89.81 372 ILE A CA 1
ATOM 2909 C C . ILE A 1 372 ? -12.262 13.542 21.505 1.00 89.81 372 ILE A C 1
ATOM 2911 O O . ILE A 1 372 ? -13.209 13.979 22.163 1.00 89.81 372 ILE A O 1
ATOM 2915 N N . LEU A 1 373 ? -12.075 12.227 21.358 1.00 90.06 373 LEU A N 1
ATOM 2916 C CA . LEU A 1 373 ? -12.986 11.236 21.936 1.00 90.06 373 LEU A CA 1
ATOM 2917 C C . LEU A 1 373 ? -12.989 11.274 23.471 1.00 90.06 373 LEU A C 1
ATOM 2919 O O . LEU A 1 373 ? -14.053 11.175 24.081 1.00 90.06 373 LEU A O 1
ATOM 2923 N N . ILE A 1 374 ? -11.832 11.449 24.117 1.00 89.94 374 ILE A N 1
ATOM 2924 C CA . ILE A 1 374 ? -11.726 11.596 25.579 1.00 89.94 374 ILE A CA 1
ATOM 2925 C C . ILE A 1 374 ? -12.487 12.829 26.070 1.00 89.94 374 ILE A C 1
ATOM 2927 O O . ILE A 1 374 ? -13.156 12.754 27.104 1.00 89.94 374 ILE A O 1
ATOM 2931 N N . TYR A 1 375 ? -12.428 13.941 25.338 1.00 89.00 375 TYR A N 1
ATOM 2932 C CA . TYR A 1 375 ? -13.209 15.133 25.649 1.00 89.00 375 TYR A CA 1
ATOM 2933 C C . TYR A 1 375 ? -14.716 14.832 25.626 1.00 89.00 375 TYR A C 1
ATOM 2935 O O . TYR A 1 375 ? -15.408 15.087 26.615 1.00 89.00 375 TYR A O 1
ATOM 2943 N N . PHE A 1 376 ? -15.210 14.199 24.557 1.00 86.12 376 PHE A N 1
ATOM 2944 C CA . PHE A 1 376 ? -16.633 13.879 24.406 1.00 86.12 376 PHE A CA 1
ATOM 2945 C C . PHE A 1 376 ? -17.142 12.778 25.352 1.00 86.12 376 PHE A C 1
ATOM 2947 O O . PHE A 1 376 ? -18.316 12.783 25.728 1.00 86.12 376 PHE A O 1
ATOM 2954 N N . ARG A 1 377 ? -16.270 11.877 25.823 1.00 87.75 377 ARG A N 1
ATOM 2955 C CA . ARG A 1 377 ? -16.606 10.820 26.804 1.00 87.75 377 ARG A CA 1
ATOM 2956 C C . ARG A 1 377 ? -17.131 11.337 28.139 1.00 87.75 377 ARG A C 1
ATOM 2958 O O . ARG A 1 377 ? -17.712 10.561 28.895 1.00 87.75 377 ARG A O 1
ATOM 2965 N N . LYS A 1 378 ? -16.915 12.617 28.448 1.00 85.69 378 LYS A N 1
ATOM 2966 C CA . LYS A 1 378 ? -17.419 13.262 29.669 1.00 85.69 378 LYS A CA 1
ATOM 2967 C C . LYS A 1 378 ? -18.941 13.434 29.655 1.00 85.69 378 LYS A C 1
ATOM 2969 O O . LYS A 1 378 ? -19.534 13.660 30.705 1.00 85.69 378 LYS A O 1
ATOM 2974 N N . PHE A 1 379 ? -19.578 13.323 28.491 1.00 85.94 379 PHE A N 1
ATOM 2975 C CA . PHE A 1 379 ? -21.005 13.573 28.332 1.00 85.94 379 PHE A CA 1
ATOM 2976 C C . PHE A 1 379 ? -21.823 12.280 28.333 1.00 85.94 379 PHE A C 1
ATOM 2978 O O . PHE A 1 379 ? -21.470 11.300 27.678 1.00 85.94 379 PHE A O 1
ATOM 2985 N N . ALA A 1 380 ? -22.973 12.296 29.016 1.00 82.50 380 ALA A N 1
ATOM 2986 C CA . ALA A 1 380 ? -23.880 11.145 29.107 1.00 82.50 380 ALA A CA 1
ATOM 2987 C C . ALA A 1 380 ? -24.369 10.650 27.729 1.00 82.50 380 ALA A C 1
ATOM 2989 O O . ALA A 1 380 ? -24.627 9.461 27.536 1.00 82.50 380 ALA A O 1
ATOM 2990 N N . SER A 1 381 ? -24.437 11.551 26.747 1.00 85.50 381 SER A N 1
ATOM 2991 C CA . SER A 1 381 ? -24.843 11.251 25.373 1.00 85.50 381 SER A CA 1
ATOM 2992 C C . SER A 1 381 ? -23.809 10.439 24.578 1.00 85.50 381 SER A C 1
ATOM 2994 O O . SER A 1 381 ? -24.167 9.893 23.537 1.00 85.50 381 SER A O 1
ATOM 2996 N N . TYR A 1 382 ? -22.560 10.307 25.054 1.00 85.81 382 TYR A N 1
ATOM 2997 C CA . TYR A 1 382 ? -21.477 9.612 24.337 1.00 85.81 382 TYR A CA 1
ATOM 2998 C C . TYR A 1 382 ? -21.858 8.192 23.919 1.00 85.81 382 TYR A C 1
ATOM 3000 O O . TYR A 1 382 ? -21.612 7.794 22.785 1.00 85.81 382 TYR A O 1
ATOM 3008 N N . LYS A 1 383 ? -22.539 7.446 24.797 1.00 86.25 383 LYS A N 1
ATOM 3009 C CA . LYS A 1 383 ? -22.982 6.079 24.491 1.00 86.25 383 LYS A CA 1
ATOM 3010 C C . LYS A 1 383 ? -23.913 6.030 23.273 1.00 86.25 383 LYS A C 1
ATOM 3012 O O . LYS A 1 383 ? -23.750 5.161 22.427 1.00 86.25 383 LYS A O 1
ATOM 3017 N N . HIS A 1 384 ? -24.855 6.967 23.168 1.00 87.44 384 HIS A N 1
ATOM 3018 C CA . HIS A 1 384 ? -25.790 7.030 22.042 1.00 87.44 384 HIS A CA 1
ATOM 3019 C C . HIS A 1 384 ? -25.071 7.394 20.743 1.00 87.44 384 HIS A C 1
ATOM 3021 O O . HIS A 1 384 ? -25.335 6.788 19.710 1.00 87.44 384 HIS A O 1
ATOM 3027 N N . ALA A 1 385 ? -24.117 8.325 20.804 1.00 87.94 385 ALA A N 1
ATOM 3028 C CA . ALA A 1 385 ? -23.328 8.692 19.636 1.00 87.94 385 ALA A CA 1
ATOM 3029 C C . ALA A 1 385 ? -22.398 7.569 19.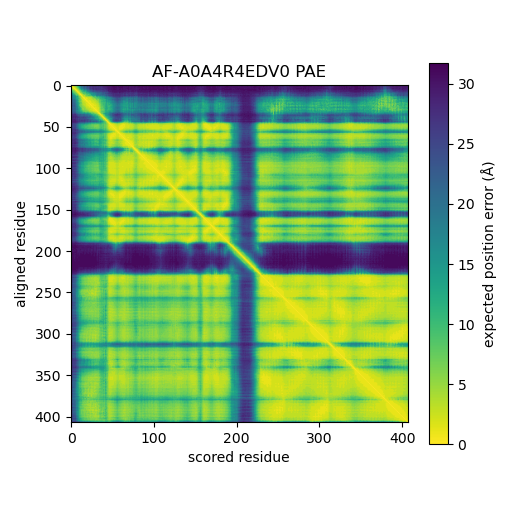170 1.00 87.94 385 ALA A C 1
ATOM 3031 O O . ALA A 1 385 ? -22.281 7.367 17.967 1.00 87.94 385 ALA A O 1
ATOM 3032 N N . VAL A 1 386 ? -21.798 6.796 20.085 1.00 89.69 386 VAL A N 1
ATOM 3033 C CA . VAL A 1 386 ? -21.031 5.590 19.726 1.00 89.69 386 VAL A CA 1
ATOM 3034 C C . VAL A 1 386 ? -21.927 4.580 19.016 1.00 89.69 386 VAL A C 1
ATOM 3036 O O . VAL A 1 386 ? -21.557 4.106 17.953 1.00 89.69 386 VAL A O 1
ATOM 3039 N N . VAL A 1 387 ? -23.122 4.294 19.545 1.00 90.75 387 VAL A N 1
ATOM 3040 C CA . VAL A 1 387 ? -24.066 3.356 18.909 1.00 90.75 387 VAL A CA 1
ATOM 3041 C C . VAL A 1 387 ? -24.480 3.838 17.517 1.00 90.75 387 VAL A C 1
ATOM 3043 O O . VAL A 1 387 ? -24.450 3.061 16.564 1.00 90.75 387 VAL A O 1
ATOM 3046 N N . PHE A 1 388 ? -24.824 5.119 17.384 1.00 90.56 388 PHE A N 1
ATOM 3047 C CA . PHE A 1 388 ? -25.205 5.717 16.107 1.00 90.56 388 PHE A CA 1
ATOM 3048 C C . PHE A 1 388 ? -24.055 5.672 15.086 1.00 90.56 388 PHE A C 1
ATOM 3050 O O . PHE A 1 388 ? -24.233 5.200 13.968 1.00 90.56 388 PHE A O 1
ATOM 3057 N N . THR A 1 389 ? -22.854 6.083 15.496 1.00 90.19 389 THR A N 1
ATOM 3058 C CA . THR A 1 389 ? -21.650 6.090 14.648 1.00 90.19 389 THR A CA 1
ATOM 3059 C C . THR A 1 389 ? -21.260 4.671 14.237 1.00 90.19 389 THR A C 1
ATOM 3061 O O . THR A 1 389 ? -21.038 4.419 13.058 1.00 90.19 389 THR A O 1
ATOM 3064 N N . SER A 1 390 ? -21.259 3.714 15.171 1.00 93.56 390 SER A N 1
ATOM 3065 C CA . SER A 1 390 ? -21.031 2.297 14.867 1.00 93.56 390 SER A CA 1
ATOM 3066 C C . SER A 1 390 ? -22.067 1.729 13.898 1.00 93.56 390 SER A C 1
ATOM 3068 O O . SER A 1 390 ? -21.710 0.915 13.056 1.00 93.56 390 SER A O 1
ATOM 3070 N N . SER A 1 391 ? -23.328 2.168 13.971 1.00 93.38 391 SER A N 1
ATOM 3071 C CA . SER A 1 391 ? -24.363 1.730 13.023 1.00 93.38 391 SER A CA 1
ATOM 3072 C C . SER A 1 391 ? -24.033 2.180 11.597 1.00 93.38 391 SER A C 1
ATOM 3074 O O . SER A 1 391 ? -24.157 1.390 10.668 1.00 93.38 391 SER A O 1
ATOM 3076 N N . ILE A 1 392 ? -23.538 3.411 11.424 1.00 92.19 392 ILE A N 1
ATOM 3077 C CA . ILE A 1 392 ? -23.059 3.903 10.122 1.00 92.19 392 ILE A CA 1
ATOM 3078 C C . ILE A 1 392 ? -21.845 3.095 9.651 1.00 92.19 392 ILE A C 1
ATOM 3080 O O . ILE A 1 392 ? -21.811 2.671 8.501 1.00 92.19 392 ILE A O 1
ATOM 3084 N N . ILE A 1 393 ? -20.879 2.830 10.536 1.00 93.06 393 ILE A N 1
ATOM 3085 C CA . ILE A 1 393 ? -19.687 2.034 10.200 1.00 93.06 393 ILE A CA 1
ATOM 3086 C C . ILE A 1 393 ? -20.072 0.621 9.740 1.00 93.06 393 ILE A C 1
ATOM 3088 O O . ILE A 1 393 ? -19.492 0.126 8.781 1.00 93.06 393 ILE A O 1
ATOM 3092 N N . ILE A 1 394 ? -21.067 -0.016 10.370 1.00 95.25 394 ILE A N 1
ATOM 3093 C CA . ILE A 1 394 ? -21.591 -1.320 9.930 1.00 95.25 394 ILE A CA 1
ATOM 3094 C C . ILE A 1 394 ? -22.213 -1.223 8.536 1.00 95.25 394 ILE A C 1
ATOM 3096 O O . ILE A 1 394 ? -22.003 -2.120 7.730 1.00 95.25 394 ILE A O 1
ATOM 3100 N N . LEU A 1 395 ? -22.963 -0.159 8.231 1.00 93.19 395 LEU A N 1
ATOM 3101 C CA . LEU A 1 395 ? -23.550 0.017 6.898 1.00 93.19 395 LEU A CA 1
ATOM 3102 C C . LEU A 1 395 ? -22.469 0.186 5.823 1.00 93.19 395 LEU A C 1
ATOM 3104 O O . LEU A 1 395 ? -22.539 -0.467 4.787 1.00 93.19 395 LEU A O 1
ATOM 3108 N N . VAL A 1 396 ? -21.452 1.013 6.087 1.00 90.75 396 VAL A N 1
ATOM 3109 C CA . VAL A 1 396 ? -20.329 1.244 5.161 1.00 90.75 396 VAL A CA 1
ATOM 3110 C C . VAL A 1 396 ? -19.478 -0.017 4.998 1.00 90.75 396 VAL A C 1
ATOM 3112 O O . VAL A 1 396 ? -19.244 -0.468 3.881 1.00 90.75 396 VAL A O 1
ATOM 3115 N N . GLY A 1 397 ? -19.058 -0.634 6.106 1.00 91.38 397 GLY A N 1
ATOM 3116 C CA . GLY A 1 397 ? -18.278 -1.871 6.078 1.00 91.38 397 GLY A CA 1
ATOM 3117 C C . GLY A 1 397 ? -19.057 -3.039 5.470 1.00 91.38 397 GLY A C 1
ATOM 3118 O O . GLY A 1 397 ? -18.481 -3.850 4.754 1.00 91.38 397 GLY A O 1
ATOM 3119 N N . GLY A 1 398 ? -20.370 -3.105 5.704 1.00 93.31 398 GLY A N 1
ATOM 3120 C CA . GLY A 1 398 ? -21.258 -4.112 5.127 1.00 93.31 398 GLY A CA 1
ATOM 3121 C C . GLY A 1 398 ? -21.433 -3.930 3.623 1.00 93.31 398 GLY A C 1
ATOM 3122 O O . GLY A 1 398 ? -21.431 -4.916 2.891 1.00 93.31 398 GLY A O 1
ATOM 3123 N N . PHE A 1 399 ? -21.512 -2.683 3.153 1.00 91.06 399 PHE A N 1
ATOM 3124 C CA . PHE A 1 399 ? -21.473 -2.371 1.727 1.00 91.06 399 PHE A CA 1
ATOM 3125 C C . PHE A 1 399 ? -20.166 -2.863 1.087 1.00 91.06 399 PHE A C 1
ATOM 3127 O O . PHE A 1 399 ? -20.231 -3.614 0.118 1.00 91.06 399 PHE A O 1
ATOM 3134 N N . TRP A 1 400 ? -19.000 -2.544 1.663 1.00 88.94 400 TRP A N 1
ATOM 3135 C CA . TRP A 1 400 ? -17.709 -3.040 1.157 1.00 88.94 400 TRP A CA 1
ATOM 3136 C C . TRP A 1 400 ? -17.572 -4.562 1.239 1.00 88.94 400 TRP A C 1
ATOM 3138 O O . TRP A 1 400 ? -16.996 -5.174 0.346 1.00 88.94 400 TRP A O 1
ATOM 3148 N N . PHE A 1 401 ? -18.120 -5.188 2.282 1.00 92.06 401 PHE A N 1
ATOM 3149 C CA . PHE A 1 401 ? -18.139 -6.642 2.412 1.00 92.06 401 PHE A CA 1
ATOM 3150 C C . PHE A 1 401 ? -18.937 -7.293 1.280 1.00 92.06 401 PHE A C 1
ATOM 3152 O O . PHE A 1 401 ? -18.420 -8.171 0.601 1.00 92.06 401 PHE A O 1
ATOM 3159 N N . ILE A 1 402 ? -20.178 -6.847 1.054 1.00 90.50 402 ILE A N 1
ATOM 3160 C CA . ILE A 1 402 ? -21.023 -7.355 -0.037 1.00 90.50 402 ILE A CA 1
ATOM 3161 C C . ILE A 1 402 ? -20.335 -7.107 -1.374 1.00 90.50 402 ILE A C 1
ATOM 3163 O O . ILE A 1 402 ? -20.313 -7.999 -2.214 1.00 90.50 402 ILE A O 1
ATOM 3167 N N . GLN A 1 403 ? -19.752 -5.922 -1.546 1.00 86.19 403 GLN A N 1
ATOM 3168 C CA . GLN A 1 403 ? -19.022 -5.583 -2.750 1.00 86.19 403 GLN A CA 1
ATOM 3169 C C . GLN A 1 403 ? -17.935 -6.621 -3.045 1.00 86.19 403 GLN A C 1
ATOM 3171 O O . GLN A 1 403 ? -18.056 -7.316 -4.037 1.00 86.19 403 GLN A O 1
ATOM 3176 N N . ARG A 1 404 ? -16.975 -6.814 -2.135 1.00 85.19 404 ARG A N 1
ATOM 3177 C CA . ARG A 1 404 ? -15.814 -7.707 -2.322 1.00 85.19 404 ARG A CA 1
ATOM 3178 C C . ARG A 1 404 ? -16.162 -9.202 -2.395 1.00 85.19 404 ARG A C 1
ATOM 3180 O O . ARG A 1 404 ? -15.318 -10.015 -2.753 1.00 85.19 404 ARG A O 1
ATOM 3187 N N . VAL A 1 405 ? -17.367 -9.596 -1.975 1.00 88.44 405 VAL A N 1
ATOM 3188 C CA . VAL A 1 405 ? -17.841 -10.990 -2.069 1.00 88.44 405 VAL A CA 1
ATOM 3189 C C . VAL A 1 405 ? -18.446 -11.292 -3.441 1.00 88.44 405 VAL A C 1
ATOM 3191 O O . VAL A 1 405 ? -18.375 -12.435 -3.890 1.00 88.44 405 VAL A O 1
ATOM 3194 N N . PHE A 1 406 ? -19.085 -10.309 -4.082 1.00 83.44 406 PHE A N 1
ATOM 3195 C CA . PHE A 1 406 ? -19.910 -10.531 -5.276 1.00 83.44 406 PHE A CA 1
ATOM 3196 C C . PHE A 1 406 ? -19.420 -9.819 -6.540 1.00 83.44 406 PHE A C 1
ATOM 3198 O O . PHE A 1 406 ? -19.871 -10.177 -7.629 1.00 83.44 406 PHE A O 1
ATOM 3205 N N . PHE A 1 407 ? -18.552 -8.823 -6.400 1.00 63.91 407 PHE A N 1
ATOM 3206 C CA . PHE A 1 407 ? -18.010 -7.986 -7.465 1.00 63.91 407 PHE A CA 1
ATOM 3207 C C . PHE A 1 407 ? -16.501 -7.901 -7.293 1.00 63.91 407 PHE A C 1
ATOM 3209 O O . PHE A 1 407 ? -15.835 -7.844 -8.346 1.00 63.91 407 PHE A O 1
#

Nearest PDB structures (foldseek):
  9b3o-assembly1_A  TM=4.769E-01  e=1.992E+00  Staphylococcus aureus
  7wn1-assembly1_A  TM=3.897E-01  e=1.070E+00  Plasmodium falciparum
  8sbe-assembly1_A  TM=2.410E-01  e=8.428E-01  Rattus norvegicus
  9b3m-assembly1_A  TM=3.769E-01  e=6.578E+00  Staphylococcus aureus
  7t3o-assembly1_A  TM=2.461E-01  e=1.645E+00  Rattus norvegicus

Secondary structure (DSSP, 8-state):
-----------HHHHHHHHHHHHHHHHHHHHHTS-SS----SS--EEEEEEEEE-SS-EEEEEEEEHHHHHHHTT---TT----HHHHHHHHHHHHHHHHHHEEEEETTEE---EEEEEEEEEETTEEEEEEEEEEPPPPTT-EEEEEE-TT-SS-TT--EEEEEEEE-SS-EEEEEEETTB-EEEEE--TTTTS-----S----------------------------HHHHHHHHHHHHHH-HHHHHHHHHHHHS---HHHHHHHHHHHHHHHHHHHHHHHTTS----HHHHHHHHHHHHHHHHHHHHH-S--SSHHHHHHHHHHHHHHHTHHHHHTS---HHHHHHHHHHHHHHHHHHHHHHHHHHHHHHHHHTTSTTHHHHHHHHHHHHHHHHHHHHHHHHH-

Foldseek 3Di:
DDDDDDDPPPDPVNQVVLLVVLLVVLVVLLVVLDDPDDQQDLDPAFEKEKEFEADQVFTKIKIKTFQVLVCVQLV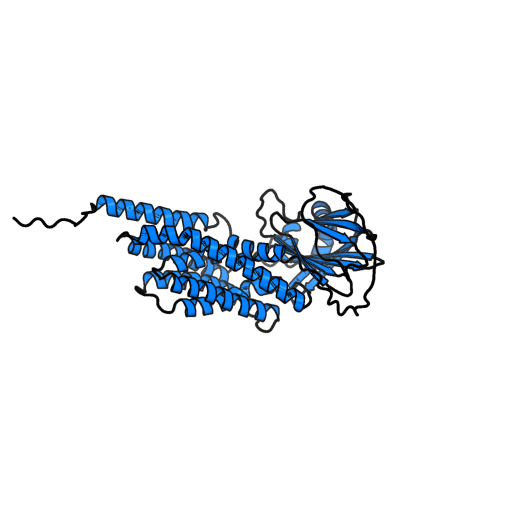PDDPPDGDDPVSCVVCVVSVVVLCVVFKFKDKQNHTFDKDFPDWDWDQQPNGTITMTMITGDHDDAFIKIKMFGRPPVPPDLDRSYKYWYWYHLPVAIATAIADRPRGMDIDGDHPVLLDDDDDDDDDDDDDDDDDDDDDDDDDPPDDRDPDHPLVRLLVVLQVSCVSNSLNSLLLVLLLLADDDPVVNVLLLVLLLVLLLVLLLCVLVVVDDDDQLVLQLLSLVSLLVSLVCLLPDNDDDPNSVVSNVSSNSNSNSCNVSLSSRPHDPVNSVSSSVSSSNSNSVNSVVCCVPVNVVSVVSVVRPSSSVSSNVSSVVSNVVSVVSSVVSNPD

InterPro domains:
  IPR032809 Putative HupE/UreJ protein, C-terminal domain [PF13795] (228-403)

Sequence (407 aa):
MNYVPGQSHIKPTSLAKLCRDMVVVLISFILVMLPLSRVAEAHAYSVAYSTLVLSPDRTEYQISFDELTIREELELTGVNVKIDQEQLQKGDSRLKDWINQNLTVEIDNQQAKYEILSTSLENVKDKPFVVFDLKLPKLEEGQTFSIKDNFFSRGDNGANYANFVTIDYGNQKTANVLQGQDRVLTMIYNINTQEQGTDSQSGVTEGAGTAEQAGASAEPSGGVEVSTNWWSFIKLGMNHILSGFDHLLFIFALLLGKQTFKQYAGIITSFTIAHSITLTLAVLGWVDLPGYIVEPAIAFSICYVAAENMLRQQIKYRWLITFAFGLIHGMGFADILKEMSIPTKQLAISLISFNVGIEIVQLTIVAIVLPILIYFRKFASYKHAVVFTSSIIILVGGFWFIQRVFF

Mean predicted aligned error: 11.03 Å

Organism: NCBI:txid2545760